Protein 7O21 (pdb70)

InterPro domains:
  IPR005490 L,D-transpeptidase catalytic domain [PF03734] (49-183)
  IPR005490 L,D-transpeptidase catalytic domain [PS52029] (50-184)
  IPR005490 L,D-transpeptidase catalytic domain [cd16913] (51-184)
  IPR032710 NTF2-like domain superfamily [SSF54427] (199-305)
  IPR038063 L,D-transpeptidase catalytic domain-like [G3DSA:2.40.440.10] (44-183)
  IPR038063 L,D-transpeptidase catalytic domain-like [SSF141523] (48-179)
  IPR056203 Cds6, C-terminal domain [PF24125] (202-305)

Foldseek 3Di:
DWDFLFFQFAFPDPVFAQWAWEAAAVVQKIWIWGHDDRDIDTDDMAGKHFAQPPDVVSDADFFKKAWADKDAPPVDDCQAFNGIKTFIPPPDPVNVVVPPGDDGEIEGEHDPPDDQRNHDGHYMYDHNVVVVVCVVRHDHPHHMYGGDNHTDIHHPVVSNVSSVVVVVVVVQLQVCLQQLVLVSNLVQADQQADEVVDGSVVVSVVSVVVCVVFVGKHKDWGRWGWGDDDFKIKTWTWIWIDTPVDIFTWIKIWIWGDDPPRIHTRYIDTGGDDPD/DWDWLFFQFAFPDPVFAQWAWEQAQVVQKIWIWGHDDRDIDTDDMAGKHFADLLADFFKWAWADKDAPPVDDCQAFNGIKTFIPPPDPVCVVVPDDDDGEIAGEHAPVDDNRNHHGNYIYHHNVVVVVVVVRHDHPHHMYGHDHHTDIGDPVVSNVSSVVVVVVVVQLQVCLQQLVLVSNLVQADQLADEVVDGSVVVSVVSVVLCVVWVGKHKDWGSWGWGHDAFKIKIWTWIWIGTPNDIFIWIKIWIWGDDPVRIHTRYIDTGGD

B-factor: mean 25.39, std 10.52, range [11.38, 100.45]

Solvent-accessible surface area: 25847 Å² total; per-residue (Å²): 143,97,21,1,7,17,1,3,5,2,3,86,13,141,42,12,8,125,30,0,0,2,2,7,31,96,98,143,81,0,3,0,2,46,53,82,47,90,90,10,101,79,65,30,72,30,78,2,33,13,0,148,111,83,70,167,97,160,130,24,43,52,2,11,4,62,0,55,82,130,24,40,73,46,49,4,11,87,75,72,13,0,14,11,0,2,15,17,38,25,44,9,41,11,21,113,113,106,118,161,65,56,64,45,4,19,0,0,0,3,25,109,106,20,70,23,34,136,2,49,53,0,6,0,0,0,70,14,84,8,0,118,96,0,16,124,54,20,90,85,24,45,0,11,0,0,0,2,20,118,27,85,68,17,51,118,91,62,8,43,103,82,19,78,40,20,34,140,30,10,64,36,2,35,84,5,17,45,111,9,64,22,148,93,1,47,72,13,4,40,148,35,1,108,12,79,22,22,74,37,167,28,21,5,68,11,25,105,75,14,90,89,120,51,130,166,13,95,0,86,39,22,34,18,16,0,0,33,19,86,70,26,0,13,1,37,0,34,1,60,15,44,10,142,158,103,44,17,97,0,30,7,17,6,22,0,29,110,40,81,150,55,19,60,1,1,31,4,63,61,46,95,48,90,154,211,151,90,8,0,9,13,0,3,6,2,2,86,13,135,48,11,6,117,26,0,0,2,2,4,28,106,113,150,57,0,2,0,1,33,48,77,53,94,74,8,70,87,73,33,72,43,91,2,18,5,0,88,141,177,18,39,49,5,2,0,20,0,65,83,130,28,40,73,30,52,4,10,85,74,75,10,0,17,10,0,2,15,18,50,34,39,7,44,11,14,108,112,113,133,106,102,64,107,19,4,20,0,0,0,4,22,113,104,26,54,24,46,137,3,49,128,2,7,0,0,0,68,20,98,15,0,109,125,0,15,123,44,21,86,85,29,43,0,5,0,0,0,1,27,119,24,85,69,16,52,113,88,60,3,42,127,86,18,86,54,17,36,152,23,10,76,41,2,34,68,4,15,23,87,18,58,42,140,99,4,48,83,13,4,51,140,39,0,101,12,84,24,21,53,30,115,25,19,6,68,12,35,105,73,14,89,89,131,68,121,185,12,118,4,109,26,10,30,19,8,0,0,28,23,94,85,42,0,3,2,23,2,31,0,71,14,60,11,81,206,126,75,38,106,0,28,7,12,1,17,0,34,103,33,84,151,56,26,76,0,4,40,5,61,60,46,98,124

Sequence (544 aa):
DLLPASLLQISETEAFSRYVILVDKEQRKLSVFERNGEQIQKITEYPADIGKMGGDDHKTPEGIYFFLQQERLSQPKIPFSLYGALAFTTNYPNLFDKRENKTGSGIWLHAIPDSVPLTRGSRGCVVVRNDVIKKLADYIKLGETPILIFDHVNYVSKSEHDDKRRQDLSRFVESWRQAWENQDIEKYQTFYDEGFKAPGFNYKSWMSSHKKNLKSKYEYIKVHLSQPYYIVQHNDQLLVKTLQRYESDKHHVDYGVKTIYALKSGDTYKIIREEEWAPFSQQDLLPASSLLLQISETEAFSRYVILVDKEQQRKLSVFERNGEQIQKITEYPADIGKMKTPEGIYFFLQQERLSSQPKIPFSLYGALAFTTNYPNLFDKRENKKTGSGIWLHAIPDSVPLTRGSRGCVVVRNNDVIKKLADYIKLGETPILIFDHVNYVSKSSEHDKRRRQDLSRFVESWRQAWENQDIEKYQTFYDEGFKAPGFNYKSWMSSHKKNLKSKYEYIKVHLSSQPYYIVQHNDQLLVKTLQRYESDKHVDYGVKTIYALKSGDTYKIIREEWAPF

Secondary structure (DSSP, 8-state):
--EETTEEE----TTS-SEEEEEETTTTEEEEEEEETTEEEEEEEEE-EE--BT--------EEEEEEEEE-TTTS-HHHHTT-EEEE--S-HHHHHHT---S--EEE---TTS-GGGSBTT-EE--HHHHHHHHTT--TTT-EEEEES---EE-HHHHHHHHHHHHHHHHHHHHHHHTT-HHHHHTTEEEEEEETTEEHHHHHHHHHHHHHH-S--EEEEPSPEEEEETTEEEEEEEEEEE-SS-EEEEEEEEEEEEETTEEEEEEEEEEE----/-EEETTEEE----TTS-SEEEEEETTTTEEEEEEEETTEEEEEEEEE-EE-------EEEEEEEEE-TTTS-HHHHTT-EEEE--S-HHHHHTT--SS--EEE---TTS-GGGSPTT-EE--HHHHHHHGGG--TTT-EEEEES---EEEHHHHHHHHHHHHHHHHHHHHHHHTT-HHHHHTTEEEEEEETTEEHHHHHHHHHHHHHH---EEEEEPSPEEEEETTEEEEEEEEEEEETTEEEEEEEEEEEEEETTEEEEEEEEEEE-

Structure (mmCIF, N/CA/C/O backbone):
data_7O21
#
_entry.id   7O21
#
_cell.length_a   49.189
_cell.length_b   100.631
_cell.length_c   62.279
_cell.angle_alpha   90.000
_cell.angle_beta   108.070
_cell.angle_gamma   90.000
#
_symmetry.space_group_name_H-M   'P 1 21 1'
#
loop_
_entity.id
_entity.type
_entity.pdbx_description
1 polymer 'Uncharacterized conserved'
2 non-polymer 'BROMIDE ION'
3 non-polymer 'THIOCYANATE ION'
4 non-polymer 1,2-ETHANEDIOL
5 non-polymer DI(HYDROXYETHYL)ETHER
6 water water
#
loop_
_atom_site.group_PDB
_atom_site.id
_atom_site.type_symbol
_atom_site.label_atom_id
_atom_site.label_alt_id
_atom_site.label_comp_id
_atom_site.label_asym_id
_atom_site.label_entity_id
_atom_site.label_seq_id
_atom_site.pdbx_PDB_ins_code
_atom_site.Cartn_x
_atom_site.Cartn_y
_atom_site.Cartn_z
_atom_site.occupancy
_atom_site.B_iso_or_equiv
_atom_site.auth_seq_id
_atom_site.auth_comp_id
_atom_site.auth_asym_id
_atom_site.auth_atom_id
_atom_site.pdbx_PDB_model_num
ATOM 1 N N . ASP A 1 24 ? -8.380 -17.245 -4.203 1.00 48.75 29 ASP A N 1
ATOM 2 C CA . ASP A 1 24 ? -8.974 -18.522 -3.716 1.00 50.05 29 ASP A CA 1
ATOM 3 C C . ASP A 1 24 ? -7.925 -19.261 -2.879 1.00 43.81 29 ASP A C 1
ATOM 4 O O . ASP A 1 24 ? -8.252 -19.706 -1.815 1.00 45.62 29 ASP A O 1
ATOM 9 N N . LEU A 1 25 ? -6.735 -19.450 -3.408 1.00 32.46 30 LEU A N 1
ATOM 10 C CA . LEU A 1 25 ? -5.690 -20.100 -2.606 1.00 26.56 30 LEU A CA 1
ATOM 11 C C . LEU A 1 25 ? -4.922 -18.997 -1.865 1.00 25.06 30 LEU A C 1
ATOM 12 O O . LEU A 1 25 ? -5.014 -17.865 -2.225 1.00 26.48 30 LEU A O 1
ATOM 17 N N . LEU A 1 26 ? -4.201 -19.403 -0.851 1.00 21.65 31 LEU A N 1
ATOM 18 C CA . LEU A 1 26 ? -3.472 -18.485 0.006 1.00 18.27 31 LEU A CA 1
ATOM 19 C C . LEU A 1 26 ? -2.054 -18.994 0.221 1.00 19.74 31 LEU A C 1
ATOM 20 O O . LEU A 1 26 ? -1.812 -20.200 0.216 1.00 20.86 31 LEU A O 1
ATOM 25 N N . PRO A 1 27 ? -1.099 -18.091 0.445 1.00 18.70 32 PRO A N 1
ATOM 26 C CA . PRO A 1 27 ? 0.296 -18.521 0.634 1.00 19.89 32 PRO A CA 1
ATOM 27 C C . PRO A 1 27 ? 0.484 -19.229 1.970 1.00 19.95 32 PRO A C 1
ATOM 28 O O . PRO A 1 27 ? 0.178 -18.672 3.032 1.00 17.84 32 PRO A O 1
ATOM 32 N N . ALA A 1 28 ? 1.028 -20.449 1.909 1.00 17.69 33 ALA A N 1
ATOM 33 C CA . ALA A 1 28 ? 1.143 -21.287 3.100 1.00 19.61 33 ALA A CA 1
ATOM 34 C C . ALA A 1 28 ? 2.027 -20.653 4.166 1.00 19.62 33 ALA A C 1
ATOM 35 O O . ALA A 1 28 ? 1.862 -20.947 5.356 1.00 20.83 33 ALA A O 1
ATOM 37 N N . SER A 1 29 ? 2.978 -19.816 3.769 1.00 19.26 34 SER A N 1
ATOM 38 C CA . SER A 1 29 ? 3.971 -19.314 4.710 1.00 18.77 34 SER A CA 1
ATOM 39 C C . SER A 1 29 ? 3.524 -18.078 5.478 1.00 17.24 34 SER A C 1
ATOM 40 O O . SER A 1 29 ? 4.118 -17.776 6.523 1.00 19.98 34 SER A O 1
ATOM 43 N N . LEU A 1 30 ? 2.524 -17.344 4.993 1.00 16.42 35 LEU A N 1
ATOM 44 C CA . LEU A 1 30 ? 2.031 -16.163 5.694 1.00 17.15 35 LEU A CA 1
ATOM 45 C C . LEU A 1 30 ? 0.742 -16.580 6.381 1.00 16.07 35 LEU A C 1
ATOM 46 O O . LEU A 1 30 ? -0.318 -16.648 5.751 1.00 18.77 35 LEU A O 1
ATOM 51 N N . LEU A 1 31 ? 0.839 -16.884 7.677 1.00 15.38 36 LEU A N 1
ATOM 52 C CA . LEU A 1 31 ? -0.294 -17.474 8.379 1.00 17.89 36 LEU A CA 1
ATOM 53 C C . LEU A 1 31 ? -1.204 -16.463 9.066 1.00 19.10 36 LEU A C 1
ATOM 54 O O . LEU A 1 31 ? -2.405 -16.714 9.177 1.00 19.07 36 LEU A O 1
ATOM 59 N N . GLN A 1 32 ? -0.676 -15.338 9.547 1.00 15.75 37 GLN A N 1
ATOM 60 C CA . GLN A 1 32 ? -1.506 -14.371 10.258 1.00 16.63 37 GLN A CA 1
ATOM 61 C C . GLN A 1 32 ? -0.775 -13.037 10.275 1.00 16.19 37 GLN A C 1
ATOM 62 O O . GLN A 1 32 ? 0.457 -12.999 10.306 1.00 15.63 37 GLN A O 1
ATOM 68 N N . ILE A 1 33 ? -1.547 -11.943 10.242 1.00 13.97 38 ILE A N 1
ATOM 69 C CA . ILE A 1 33 ? -1.025 -10.586 10.377 1.00 14.75 38 ILE A CA 1
ATOM 70 C C . ILE A 1 33 ? -1.461 -10.051 11.736 1.00 15.05 38 ILE A C 1
ATOM 71 O O . ILE A 1 33 ? -2.571 -10.344 12.202 1.00 16.89 38 ILE A O 1
ATOM 76 N N . SER A 1 34 ? -0.574 -9.325 12.407 1.00 15.50 39 SER A N 1
ATOM 77 C CA . SER A 1 34 ? -0.890 -8.902 13.767 1.00 16.06 39 SER A CA 1
ATOM 78 C C . SER A 1 34 ? -2.027 -7.882 13.761 1.00 18.06 39 SER A C 1
ATOM 79 O O . SER A 1 34 ? -2.158 -7.068 12.842 1.00 16.99 39 SER A O 1
ATOM 82 N N . GLU A 1 35 ? -2.862 -7.943 14.805 1.00 16.87 40 GLU A N 1
ATOM 83 C CA . GLU A 1 35 ? -3.922 -6.949 14.976 1.00 16.26 40 GLU A CA 1
ATOM 84 C C . GLU A 1 35 ? -3.398 -5.615 15.503 1.00 18.27 40 GLU A C 1
ATOM 85 O O . GLU A 1 35 ? -4.150 -4.626 15.512 1.00 18.77 40 GLU A O 1
ATOM 91 N N . THR A 1 36 ? -2.146 -5.553 15.951 1.00 15.88 41 THR A N 1
ATOM 92 C CA . THR A 1 36 ? -1.635 -4.365 16.630 1.00 16.00 41 THR A CA 1
ATOM 93 C C . THR A 1 36 ? -1.397 -3.233 15.622 1.00 16.90 41 THR A C 1
ATOM 94 O O . THR A 1 36 ? -0.580 -3.363 14.706 1.00 17.09 41 THR A O 1
ATOM 98 N N . GLU A 1 37 ? -2.100 -2.113 15.795 1.00 16.67 42 GLU A N 1
ATOM 99 C CA . GLU A 1 37 ? -2.047 -1.046 14.799 1.00 16.30 42 GLU A CA 1
ATOM 100 C C . GLU A 1 37 ? -0.715 -0.296 14.786 1.00 15.62 42 GLU A C 1
ATOM 101 O O . GLU A 1 37 ? -0.416 0.389 13.801 1.00 18.89 42 GLU A O 1
ATOM 107 N N . ALA A 1 38 ? 0.094 -0.416 15.840 1.00 17.63 43 ALA A N 1
ATOM 108 C CA . ALA A 1 38 ? 1.442 0.134 15.809 1.00 17.43 43 ALA A CA 1
ATOM 109 C C . ALA A 1 38 ? 2.331 -0.606 14.822 1.00 17.86 43 ALA A C 1
ATOM 110 O O . ALA A 1 38 ? 3.363 -0.063 14.410 1.00 19.37 43 ALA A O 1
ATOM 112 N N . PHE A 1 39 ? 1.942 -1.816 14.420 1.00 16.99 44 PHE A N 1
ATOM 113 C CA . PHE A 1 39 ? 2.685 -2.556 13.404 1.00 16.73 44 PHE A CA 1
ATOM 114 C C . PHE A 1 39 ? 2.018 -2.266 12.066 1.00 17.54 44 PHE A C 1
ATOM 115 O O . PHE A 1 39 ? 1.362 -1.231 11.925 1.00 18.15 44 PHE A O 1
ATOM 123 N N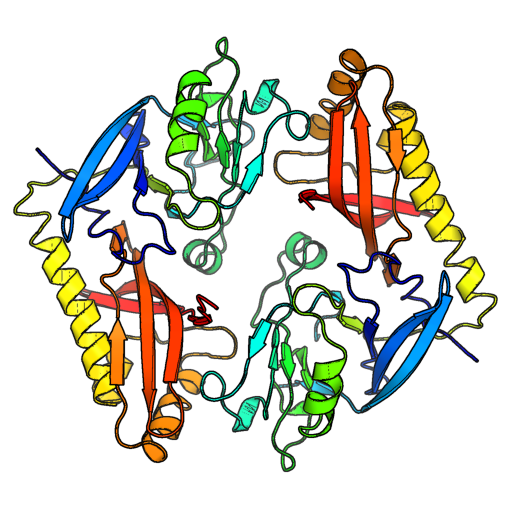 . SER A 1 40 ? 2.153 -3.153 11.082 1.00 15.36 45 SER A N 1
ATOM 124 C CA . SER A 1 40 ? 1.681 -2.884 9.729 1.00 18.29 45 SER A CA 1
ATOM 125 C C . SER A 1 40 ? 0.528 -3.816 9.404 1.00 15.96 45 SER A C 1
ATOM 126 O O . SER A 1 40 ? 0.642 -5.033 9.586 1.00 17.49 45 SER A O 1
ATOM 129 N N . ARG A 1 41 ? -0.580 -3.258 8.926 1.00 15.57 46 ARG A N 1
ATOM 130 C CA . ARG A 1 41 ? -1.663 -4.137 8.503 1.00 16.61 46 ARG A CA 1
ATOM 131 C C . ARG A 1 41 ? -1.411 -4.775 7.152 1.00 15.07 46 ARG A C 1
ATOM 132 O O . ARG A 1 41 ? -2.186 -5.652 6.752 1.00 15.03 46 ARG A O 1
ATOM 140 N N . TYR A 1 42 ? -0.349 -4.368 6.454 1.00 16.51 47 TYR A N 1
ATOM 141 C CA . TYR A 1 42 ? 0.010 -4.912 5.153 1.00 14.88 47 TYR A CA 1
ATOM 142 C C . TYR A 1 42 ? 1.290 -5.736 5.234 1.00 15.69 47 TYR A C 1
ATOM 143 O O . TYR A 1 42 ? 2.202 -5.420 6.007 1.00 17.44 47 TYR A O 1
ATOM 152 N N . VAL A 1 43 ? 1.375 -6.756 4.375 1.00 15.60 48 VAL A N 1
ATOM 153 C CA . VAL A 1 43 ? 2.572 -7.575 4.210 1.00 14.66 48 VAL A CA 1
ATOM 154 C C . VAL A 1 43 ? 2.853 -7.668 2.719 1.00 17.40 48 VAL A C 1
ATOM 155 O O . VAL A 1 43 ? 1.933 -7.927 1.938 1.00 16.04 48 VAL A O 1
ATOM 159 N N . ILE A 1 44 ? 4.104 -7.479 2.322 1.00 14.50 49 ILE A N 1
ATOM 160 C CA . ILE A 1 44 ? 4.515 -7.652 0.931 1.00 16.74 49 ILE A CA 1
ATOM 161 C C . ILE A 1 44 ? 5.116 -9.041 0.770 1.00 14.14 49 ILE A C 1
ATOM 162 O O . ILE A 1 44 ? 5.965 -9.451 1.576 1.00 16.78 49 ILE A O 1
ATOM 167 N N . LEU A 1 45 ? 4.676 -9.777 -0.259 1.00 15.30 50 LEU A N 1
ATOM 168 C CA . LEU A 1 45 ? 5.139 -11.138 -0.513 1.00 16.28 50 LEU A CA 1
ATOM 169 C C . LEU A 1 45 ? 5.757 -11.179 -1.902 1.00 15.66 50 LEU A C 1
ATOM 170 O O . LEU A 1 45 ? 5.097 -10.822 -2.887 1.00 17.37 50 LEU A O 1
ATOM 175 N N . VAL A 1 46 ? 7.021 -11.593 -1.983 1.00 14.55 51 VAL A N 1
ATOM 176 C CA . VAL A 1 46 ? 7.743 -11.681 -3.254 1.00 15.21 51 VAL A CA 1
ATOM 177 C C . VAL A 1 46 ? 7.930 -13.152 -3.604 1.00 17.73 51 VAL A C 1
ATOM 178 O O . VAL A 1 46 ? 8.517 -13.916 -2.830 1.00 15.95 51 VAL A O 1
ATOM 182 N N . ASP A 1 47 ? 7.450 -13.544 -4.778 1.00 16.34 52 ASP A N 1
ATOM 183 C CA . ASP A 1 47 ? 7.502 -14.919 -5.273 1.00 19.53 52 ASP A CA 1
ATOM 184 C C . ASP A 1 47 ? 8.509 -14.908 -6.422 1.00 19.57 52 ASP A C 1
ATOM 185 O O . ASP A 1 47 ? 8.182 -14.486 -7.536 1.00 18.15 52 ASP A O 1
ATOM 190 N N . LYS A 1 48 ? 9.743 -15.350 -6.150 1.00 16.54 53 LYS A N 1
ATOM 191 C CA . LYS A 1 48 ? 10.786 -15.275 -7.172 1.00 18.96 53 LYS A CA 1
ATOM 192 C C . LYS A 1 48 ? 10.438 -16.119 -8.386 1.00 19.46 53 LYS A C 1
ATOM 193 O O . LYS A 1 48 ? 10.649 -15.687 -9.526 1.00 20.44 53 LYS A O 1
ATOM 199 N N . GLU A 1 49 ? 9.914 -17.328 -8.162 1.00 18.99 54 GLU A N 1
ATOM 200 C CA . GLU A 1 49 ? 9.643 -18.235 -9.274 1.00 20.39 54 GLU A CA 1
ATOM 201 C C . GLU A 1 49 ? 8.628 -17.634 -10.238 1.00 19.34 54 GLU A C 1
ATOM 202 O O . GLU A 1 49 ? 8.816 -17.677 -11.460 1.00 21.45 54 GLU A O 1
ATOM 208 N N . GLN A 1 50 ? 7.535 -17.076 -9.707 1.00 20.82 55 GLN A N 1
ATOM 209 C CA . GLN A 1 50 ? 6.488 -16.491 -10.536 1.00 22.46 55 GLN A CA 1
ATOM 210 C C . GLN A 1 50 ? 6.780 -15.058 -10.954 1.00 19.26 55 GLN A C 1
ATOM 211 O O . GLN A 1 50 ? 6.014 -14.498 -11.748 1.00 21.41 55 GLN A O 1
ATOM 217 N N . ARG A 1 51 ? 7.858 -14.451 -10.451 1.00 18.87 56 ARG A N 1
ATOM 218 C CA . ARG A 1 51 ? 8.167 -13.053 -10.754 1.00 17.94 56 ARG A CA 1
ATOM 219 C C . ARG A 1 51 ? 6.988 -12.140 -10.399 1.00 18.85 56 ARG A C 1
ATOM 220 O O . ARG A 1 51 ? 6.536 -11.320 -11.202 1.00 17.98 56 ARG A O 1
ATOM 228 N N . LYS A 1 52 ? 6.503 -12.264 -9.161 1.00 18.41 57 LYS A N 1
ATOM 229 C CA . LYS A 1 52 ? 5.337 -11.506 -8.726 1.00 17.51 57 LYS A CA 1
ATOM 230 C C . LYS A 1 52 ? 5.552 -10.978 -7.318 1.00 19.24 57 LYS A C 1
ATOM 231 O O . LYS A 1 52 ? 6.124 -11.665 -6.466 1.00 19.39 57 LYS A O 1
ATOM 237 N N . LEU A 1 53 ? 5.050 -9.778 -7.075 1.00 17.34 58 LEU A N 1
ATOM 238 C CA . LEU A 1 53 ? 5.004 -9.181 -5.750 1.00 15.95 58 LEU A CA 1
ATOM 239 C C . LEU A 1 53 ? 3.551 -8.894 -5.417 1.00 18.00 58 LEU A C 1
ATOM 240 O O . LEU A 1 53 ? 2.856 -8.231 -6.195 1.00 18.86 58 LEU A O 1
ATOM 245 N N . SER A 1 54 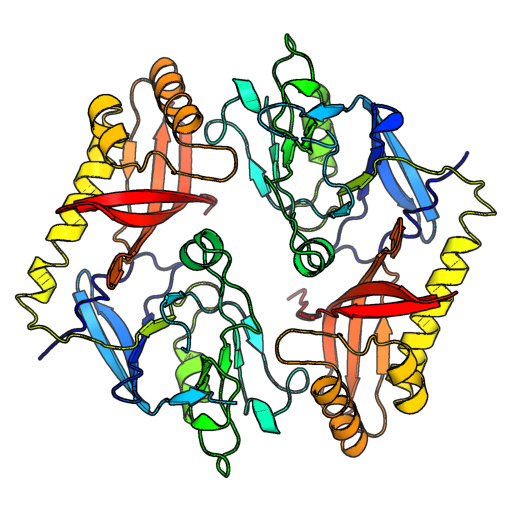? 3.090 -9.381 -4.269 1.00 16.62 59 SER A N 1
ATOM 246 C CA . SER A 1 54 ? 1.710 -9.218 -3.846 1.00 14.15 59 SER A CA 1
ATOM 247 C C . SER A 1 54 ? 1.653 -8.455 -2.532 1.00 18.78 59 SER A C 1
ATOM 248 O O . SER A 1 54 ? 2.597 -8.471 -1.741 1.00 18.71 59 SER A O 1
ATOM 251 N N . VAL A 1 55 ? 0.545 -7.753 -2.325 1.00 16.06 60 VAL A N 1
ATOM 252 C CA . VAL A 1 55 ? 0.263 -7.087 -1.061 1.00 15.26 60 VAL A CA 1
ATOM 253 C C . VAL A 1 55 ? -0.892 -7.811 -0.390 1.00 17.96 60 VAL A C 1
ATOM 254 O O . VAL A 1 55 ? -1.944 -8.009 -1.002 1.00 17.98 60 VAL A O 1
ATOM 258 N N . PHE A 1 56 ? -0.693 -8.229 0.854 1.00 16.32 61 PHE A N 1
ATOM 259 C CA . PHE A 1 56 ? -1.750 -8.819 1.655 1.00 16.17 61 PHE A CA 1
ATOM 260 C C . PHE A 1 56 ? -2.111 -7.878 2.792 1.00 18.10 61 PHE A C 1
ATOM 261 O O . PHE A 1 56 ? -1.267 -7.129 3.297 1.00 17.68 61 PHE A O 1
ATOM 269 N N . GLU A 1 57 ? -3.384 -7.902 3.177 1.00 18.11 62 GLU A N 1
ATOM 270 C CA . GLU A 1 57 ? -3.896 -7.093 4.271 1.00 17.05 62 GLU A CA 1
ATOM 271 C C . GLU A 1 57 ? -4.567 -7.987 5.303 1.00 15.77 62 GLU A C 1
ATOM 272 O O . GLU A 1 57 ? -5.175 -9.013 4.972 1.00 17.31 62 GLU A O 1
ATOM 278 N N . ARG A 1 58 ? -4.468 -7.569 6.560 1.00 16.04 63 ARG A N 1
ATOM 279 C CA . ARG A 1 58 ? -5.155 -8.260 7.640 1.00 18.39 63 ARG A CA 1
ATOM 280 C C . ARG A 1 58 ? -6.664 -8.130 7.479 1.00 17.69 63 ARG A C 1
ATOM 281 O O . ARG A 1 58 ? -7.188 -7.054 7.178 1.00 18.59 63 ARG A O 1
ATOM 289 N N . ASN A 1 59 ? -7.362 -9.230 7.682 1.00 16.57 64 ASN A N 1
ATOM 290 C CA . ASN A 1 59 ? -8.827 -9.252 7.732 1.00 19.46 64 ASN A CA 1
ATOM 291 C C . ASN A 1 59 ? -9.174 -10.086 8.962 1.00 18.80 64 ASN A C 1
ATOM 292 O O . ASN A 1 59 ? -9.447 -11.281 8.861 1.00 18.59 64 ASN A O 1
ATOM 297 N N . GLY A 1 60 ? -9.137 -9.446 10.130 1.00 18.96 65 GLY A N 1
ATOM 298 C CA . GLY A 1 60 ? -9.300 -10.188 11.365 1.00 18.18 65 GLY A CA 1
ATOM 299 C C . GLY A 1 60 ? -8.180 -11.200 11.522 1.00 19.73 65 GLY A C 1
ATOM 300 O O . GLY A 1 60 ? -6.990 -10.862 11.456 1.00 19.43 65 GLY A O 1
ATOM 301 N N . GLU A 1 61 ? -8.560 -12.462 11.724 1.00 19.00 66 GLU A N 1
ATOM 302 C CA . GLU A 1 61 ? -7.611 -13.566 11.779 1.00 18.65 66 GLU A CA 1
ATOM 303 C C . GLU A 1 61 ? -7.214 -14.064 10.401 1.00 21.92 66 GLU A C 1
ATOM 304 O O . GLU A 1 61 ? -6.305 -14.897 10.294 1.00 22.12 66 GLU A O 1
ATOM 310 N N . GLN A 1 62 ? -7.881 -13.592 9.357 1.00 18.30 67 GLN A N 1
ATOM 311 C CA . GLN A 1 62 ? -7.592 -13.997 7.994 1.00 19.69 67 GLN A CA 1
ATOM 312 C C . GLN A 1 62 ? -6.670 -12.986 7.319 1.00 18.29 67 GLN A C 1
ATOM 313 O O . GLN A 1 62 ? -6.337 -11.930 7.869 1.00 17.74 67 GLN A O 1
ATOM 319 N N . ILE A 1 63 ? -6.221 -13.349 6.125 1.00 19.53 68 ILE A N 1
ATOM 320 C CA . ILE A 1 63 ? -5.432 -12.468 5.279 1.00 20.13 68 ILE A CA 1
ATOM 321 C C . ILE A 1 63 ? -6.132 -12.383 3.929 1.00 19.65 68 ILE A C 1
ATOM 322 O O . ILE A 1 63 ? -6.822 -13.318 3.509 1.00 22.16 68 ILE A O 1
ATOM 327 N N . GLN A 1 64 ? -5.937 -11.265 3.236 1.00 21.85 69 GLN A N 1
ATOM 328 C CA . GLN A 1 64 ? -6.594 -11.046 1.954 1.00 23.82 69 GLN A CA 1
ATOM 329 C C . GLN A 1 64 ? -5.600 -10.392 1.007 1.00 22.73 69 GLN A C 1
ATOM 330 O O . GLN A 1 64 ? -4.979 -9.392 1.365 1.00 19.90 69 GLN A O 1
ATOM 336 N N . LYS A 1 65 ? -5.455 -10.945 -0.193 1.00 21.35 70 LYS A N 1
ATOM 337 C CA . LYS A 1 65 ? -4.597 -10.327 -1.194 1.00 20.98 70 LYS A CA 1
ATOM 338 C C . LYS A 1 65 ? -5.338 -9.146 -1.797 1.00 23.07 70 LYS A C 1
ATOM 339 O O . LYS A 1 65 ? -6.487 -9.278 -2.231 1.00 30.02 70 LYS A O 1
ATOM 345 N N . ILE A 1 66 ? -4.692 -7.984 -1.812 1.00 19.42 71 ILE A N 1
ATOM 346 C CA . ILE A 1 66 ? -5.329 -6.782 -2.315 1.00 22.05 71 ILE A CA 1
ATOM 347 C C . ILE A 1 66 ? -4.787 -6.344 -3.669 1.00 23.49 71 ILE A C 1
ATOM 348 O O . ILE A 1 66 ? -5.530 -5.729 -4.440 1.00 21.96 71 ILE A O 1
ATOM 353 N N . THR A 1 67 ? -3.530 -6.638 -3.986 1.00 20.59 72 THR A N 1
ATOM 354 C CA . THR A 1 67 ? -2.983 -6.288 -5.292 1.00 19.44 72 THR A CA 1
ATOM 355 C C . THR A 1 67 ? -1.758 -7.151 -5.579 1.00 19.33 72 THR A C 1
ATOM 356 O O . THR A 1 67 ? -1.262 -7.874 -4.709 1.00 17.00 72 THR A O 1
ATOM 360 N N . GLU A 1 68 ? -1.288 -7.083 -6.827 1.00 18.24 73 GLU A N 1
ATOM 361 C CA . GLU A 1 68 ? -0.193 -7.914 -7.297 1.00 21.55 73 GLU A CA 1
ATOM 362 C C . GLU A 1 68 ? 0.423 -7.259 -8.528 1.00 20.44 73 GLU A C 1
ATOM 363 O O . GLU A 1 68 ? -0.298 -6.722 -9.378 1.00 20.46 73 GLU A O 1
ATOM 369 N N . TYR A 1 69 ? 1.746 -7.304 -8.621 1.00 16.06 74 TYR A N 1
ATOM 370 C CA . TYR A 1 69 ? 2.465 -6.675 -9.716 1.00 16.76 74 TYR A CA 1
ATOM 371 C C . TYR A 1 69 ? 3.636 -7.564 -10.129 1.00 18.43 74 TYR A C 1
ATOM 372 O O . TYR A 1 69 ? 4.096 -8.387 -9.342 1.00 16.53 74 TYR A O 1
ATOM 381 N N . PRO A 1 70 ? 4.134 -7.388 -11.351 1.00 16.52 75 PRO A N 1
ATOM 382 C CA . PRO A 1 70 ? 5.387 -8.061 -11.712 1.00 16.92 75 PRO A CA 1
ATOM 383 C C . PRO A 1 70 ? 6.551 -7.569 -10.861 1.00 14.71 75 PRO A C 1
ATOM 384 O O . PRO A 1 70 ? 6.598 -6.412 -10.433 1.00 17.41 75 PRO A O 1
ATOM 388 N N . ALA A 1 71 ? 7.496 -8.477 -10.623 1.00 16.53 76 ALA A N 1
ATOM 389 C CA . ALA A 1 71 ? 8.719 -8.150 -9.906 1.00 15.86 76 ALA A CA 1
ATOM 390 C C . ALA A 1 71 ? 9.775 -9.172 -10.289 1.00 16.43 76 ALA A C 1
ATOM 391 O O . ALA A 1 71 ? 9.460 -10.261 -10.775 1.00 19.63 76 ALA A O 1
ATOM 393 N N . ASP A 1 72 ? 11.038 -8.812 -10.081 1.00 16.91 77 ASP A N 1
ATOM 394 C CA . ASP A 1 72 ? 12.120 -9.757 -10.317 1.00 16.30 77 ASP A CA 1
ATOM 395 C C . ASP A 1 72 ? 13.235 -9.464 -9.329 1.00 15.98 77 ASP A C 1
ATOM 396 O O . ASP A 1 72 ? 13.162 -8.513 -8.548 1.00 18.12 77 ASP A O 1
ATOM 401 N N . ILE A 1 73 ? 14.256 -10.318 -9.341 1.00 17.62 78 ILE A N 1
ATOM 402 C CA . ILE A 1 73 ? 15.413 -10.167 -8.473 1.00 15.95 78 ILE A CA 1
ATOM 403 C C . ILE A 1 73 ? 16.600 -9.693 -9.294 1.00 18.68 78 ILE A C 1
ATOM 404 O O . ILE A 1 73 ? 16.851 -10.198 -10.398 1.00 19.39 78 ILE A O 1
ATOM 409 N N . GLY A 1 74 ? 17.336 -8.723 -8.752 1.00 17.97 79 GLY A N 1
ATOM 410 C CA . GLY A 1 74 ? 18.528 -8.251 -9.431 1.00 20.48 79 GLY A CA 1
ATOM 411 C C . GLY A 1 74 ? 19.594 -9.327 -9.492 1.00 22.04 79 GLY A C 1
ATOM 412 O O . GLY A 1 74 ? 19.726 -10.161 -8.595 1.00 26.58 79 GLY A O 1
ATOM 413 N N . LYS A 1 75 ? 20.370 -9.299 -10.576 1.00 27.06 80 LYS A N 1
ATOM 414 C CA . LYS A 1 75 ? 21.369 -10.324 -10.837 1.00 30.32 80 LYS A CA 1
ATOM 415 C C . LYS A 1 75 ? 22.792 -9.792 -10.946 1.00 35.98 80 LYS A C 1
ATOM 416 O O . LYS A 1 75 ? 23.716 -10.585 -11.163 1.00 35.48 80 LYS A O 1
ATOM 422 N N . MET A 1 76 ? 23.002 -8.491 -10.789 1.00 31.48 81 MET A N 1
ATOM 423 C CA . MET A 1 76 ? 24.279 -7.871 -11.113 1.00 33.30 81 MET A CA 1
ATOM 424 C C . MET A 1 76 ? 25.222 -7.869 -9.917 1.00 43.75 81 MET A C 1
ATOM 425 O O . MET A 1 76 ? 24.796 -7.794 -8.761 1.00 44.16 81 MET A O 1
ATOM 430 N N . GLY A 1 77 ? 26.518 -7.944 -10.214 1.00 54.26 82 GLY A N 1
ATOM 431 C CA . GLY A 1 77 ? 27.545 -7.830 -9.191 1.00 52.38 82 GLY A CA 1
ATOM 432 C C . GLY A 1 77 ? 27.495 -8.905 -8.131 1.00 58.82 82 GLY A C 1
ATOM 433 O O . GLY A 1 77 ? 27.869 -8.649 -6.981 1.00 68.92 82 GLY A O 1
ATOM 434 N N . GLY A 1 78 ? 27.046 -10.105 -8.483 1.00 58.51 83 GLY A N 1
ATOM 435 C CA . GLY A 1 78 ? 26.943 -11.188 -7.522 1.00 56.54 83 GLY A CA 1
ATOM 436 C C . GLY A 1 78 ? 28.277 -11.800 -7.143 1.00 62.70 83 GLY A C 1
ATOM 437 O O . GLY A 1 78 ? 28.683 -12.817 -7.704 1.00 72.73 83 GLY A O 1
ATOM 438 N N . ASP A 1 84 ? 28.572 -19.175 -6.687 1.00 63.01 89 ASP A N 1
ATOM 439 C CA . ASP A 1 84 ? 28.567 -19.907 -7.948 1.00 67.77 89 ASP A CA 1
ATOM 440 C C . ASP A 1 84 ? 27.255 -20.658 -8.161 1.00 73.18 89 ASP A C 1
ATOM 441 O O . ASP A 1 84 ? 26.967 -21.116 -9.269 1.00 75.10 89 ASP A O 1
ATOM 446 N N . ASP A 1 85 ? 26.463 -20.793 -7.094 1.00 67.42 90 ASP A N 1
ATOM 447 C CA . ASP A 1 85 ? 25.146 -21.410 -7.213 1.00 65.24 90 ASP A CA 1
ATOM 448 C C . ASP A 1 85 ? 24.114 -20.486 -7.848 1.00 63.41 90 ASP A C 1
ATOM 449 O O . ASP A 1 85 ? 23.003 -20.939 -8.151 1.00 54.69 90 ASP A O 1
ATOM 454 N N . HIS A 1 86 ? 24.458 -19.215 -8.061 1.00 62.98 91 HIS A N 1
ATOM 455 C CA . HIS A 1 86 ? 23.634 -18.224 -8.747 1.00 59.69 91 HIS A CA 1
ATOM 456 C C . HIS A 1 86 ? 22.348 -17.875 -8.011 1.00 52.91 91 HIS A C 1
ATOM 457 O O . HIS A 1 86 ? 21.473 -17.214 -8.585 1.00 57.53 91 HIS A O 1
ATOM 464 N N . LYS A 1 87 ? 22.201 -18.297 -6.764 1.00 47.83 92 LYS A N 1
ATOM 465 C CA . LYS A 1 87 ? 20.997 -18.032 -5.993 1.00 45.53 92 LYS A CA 1
ATOM 466 C C . LYS A 1 87 ? 21.171 -16.773 -5.150 1.00 36.23 92 LYS A C 1
ATOM 467 O O . LYS A 1 87 ? 22.280 -16.276 -4.945 1.00 38.06 92 LYS A O 1
ATOM 473 N N . THR A 1 88 ? 20.049 -16.259 -4.663 1.00 26.68 93 THR A N 1
ATOM 474 C CA . THR A 1 88 ? 19.979 -15.012 -3.918 1.00 24.68 93 THR A CA 1
ATOM 475 C C . THR A 1 88 ? 19.285 -15.265 -2.590 1.00 22.22 93 THR A C 1
ATOM 476 O O . THR A 1 88 ? 18.527 -16.232 -2.451 1.00 25.20 93 THR A O 1
ATOM 480 N N . PRO A 1 89 ? 19.511 -14.411 -1.594 1.00 22.89 94 PRO A N 1
ATOM 481 C CA . PRO A 1 89 ? 18.912 -14.657 -0.279 1.00 25.19 94 PRO A CA 1
ATOM 482 C C . PRO A 1 89 ? 17.392 -14.687 -0.315 1.00 21.31 94 PRO A C 1
ATOM 483 O O . PRO A 1 89 ? 16.744 -13.976 -1.084 1.00 20.98 94 PRO A O 1
ATO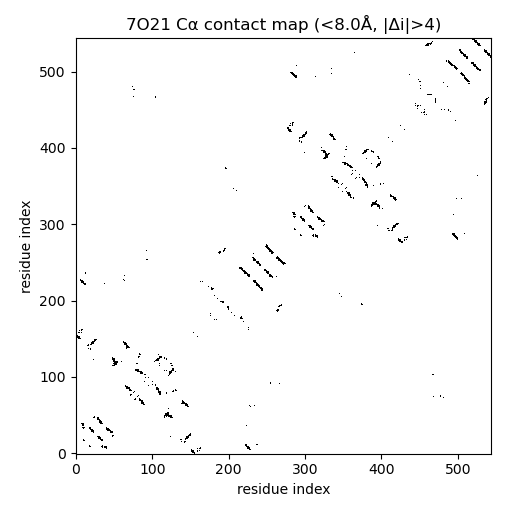M 487 N N . GLU A 1 90 ? 16.827 -15.535 0.532 1.00 20.84 95 GLU A N 1
ATOM 488 C CA . GLU A 1 90 ? 15.400 -15.557 0.785 1.00 20.45 95 GLU A CA 1
ATOM 489 C C . GLU A 1 90 ? 15.195 -15.482 2.289 1.00 18.88 95 GLU A C 1
ATOM 490 O O . GLU A 1 90 ? 16.044 -15.935 3.070 1.00 20.85 95 GLU A O 1
ATOM 496 N N . GLY A 1 91 ? 14.086 -14.892 2.705 1.00 17.07 96 GLY A N 1
ATOM 497 C CA . GLY A 1 91 ? 13.840 -14.786 4.127 1.00 17.58 96 GLY A CA 1
ATOM 498 C C . GLY A 1 91 ? 12.688 -13.862 4.461 1.00 16.94 96 GLY A C 1
ATOM 499 O O . GLY A 1 91 ? 11.900 -13.457 3.593 1.00 16.39 96 GLY A O 1
ATOM 500 N N . ILE A 1 92 ? 12.619 -13.544 5.749 1.00 17.54 97 ILE A N 1
ATOM 501 C CA . ILE A 1 92 ? 11.492 -12.869 6.364 1.00 16.04 97 ILE A CA 1
ATOM 502 C C . ILE A 1 92 ? 12.031 -11.547 6.883 1.00 15.96 97 ILE A C 1
ATOM 503 O O . ILE A 1 92 ? 12.725 -11.524 7.911 1.00 17.68 97 ILE A O 1
ATOM 508 N N . TYR A 1 93 ? 11.717 -10.452 6.186 1.00 15.31 98 TYR A N 1
ATOM 509 C CA . TYR A 1 93 ? 12.341 -9.161 6.451 1.00 14.81 98 TYR A CA 1
ATOM 510 C C . TYR A 1 93 ? 11.294 -8.092 6.734 1.00 14.59 98 TYR A C 1
ATOM 511 O O . TYR A 1 93 ? 10.090 -8.316 6.648 1.00 14.53 98 TYR A O 1
ATOM 520 N N A PHE A 1 94 ? 11.783 -6.923 7.098 0.34 15.76 99 PHE A N 1
ATOM 521 N N B PHE A 1 94 ? 11.767 -6.921 7.144 0.66 15.78 99 PHE A N 1
ATOM 522 C CA A PHE A 1 94 ? 10.865 -5.777 7.235 0.34 20.66 99 PHE A CA 1
ATOM 523 C CA B PHE A 1 94 ? 10.930 -5.729 7.434 0.66 20.76 99 PHE A CA 1
ATOM 524 C C A PHE A 1 94 ? 11.560 -4.564 6.634 0.34 17.05 99 PHE A C 1
ATOM 525 C C B PHE A 1 94 ? 11.559 -4.551 6.675 0.66 16.89 99 PHE A C 1
ATOM 526 O O A PHE A 1 94 ? 12.784 -4.504 6.564 0.34 15.17 99 PHE A O 1
ATOM 527 O O B PHE A 1 94 ? 12.767 -4.495 6.564 0.66 19.16 99 PHE A O 1
ATOM 542 N N . LEU A 1 95 ? 10.743 -3.678 6.110 1.00 16.24 100 LEU A N 1
ATOM 543 C CA . LEU A 1 95 ? 11.236 -2.494 5.416 1.00 15.26 100 LEU A CA 1
ATOM 544 C C . LEU A 1 95 ? 11.551 -1.390 6.418 1.00 16.01 100 LEU A C 1
ATOM 545 O O . LEU A 1 95 ? 10.757 -1.122 7.326 1.00 18.31 100 LEU A O 1
ATOM 550 N N A GLN A 1 96 ? 12.719 -0.767 6.253 0.32 14.95 101 GLN A N 1
ATOM 551 N N B GLN A 1 96 ? 12.704 -0.759 6.240 0.68 14.83 101 GLN A N 1
ATOM 552 C CA A GLN A 1 96 ? 13.218 0.192 7.272 0.32 16.59 101 GLN A CA 1
ATOM 553 C CA B GLN A 1 96 ? 13.215 0.191 7.255 0.68 16.24 101 GLN A CA 1
ATOM 554 C C A GLN A 1 96 ? 13.203 1.664 6.842 0.32 16.08 101 GLN A C 1
ATOM 555 C C B GLN A 1 96 ? 13.199 1.661 6.832 0.68 15.86 101 GLN A C 1
ATOM 556 O O A GLN A 1 96 ? 12.748 2.466 7.641 0.32 20.92 101 GLN A O 1
ATOM 557 O O B GLN A 1 96 ? 12.757 2.446 7.624 0.68 15.49 101 GLN A O 1
ATOM 568 N N . GLU A 1 97 ? 13.852 2.016 5.732 1.00 15.42 102 GLU A N 1
ATOM 569 C CA . GLU A 1 97 ? 13.973 3.411 5.337 1.00 18.33 102 GLU A CA 1
ATOM 570 C C . GLU A 1 97 ? 13.548 3.585 3.890 1.00 17.98 102 GLU A C 1
ATOM 571 O O . GLU A 1 97 ? 13.658 2.666 3.077 1.00 16.48 102 GLU A O 1
ATOM 577 N N . ARG A 1 98 ? 13.080 4.786 3.577 1.00 17.60 103 ARG A N 1
ATOM 578 C CA . ARG A 1 98 ? 12.694 5.169 2.228 1.00 18.54 103 ARG A CA 1
ATOM 579 C C . ARG A 1 98 ? 13.733 6.143 1.684 1.00 18.09 103 ARG A C 1
ATOM 580 O O . ARG A 1 98 ? 14.104 7.112 2.358 1.00 19.31 103 ARG A O 1
ATOM 588 N N . LEU A 1 99 ? 14.210 5.870 0.475 1.00 17.18 104 LEU A N 1
ATOM 589 C CA . LEU A 1 99 ? 15.253 6.655 -0.165 1.00 16.70 104 LEU A CA 1
ATOM 590 C C . LEU A 1 99 ? 14.788 7.074 -1.551 1.00 16.66 104 LEU A C 1
ATOM 591 O O . LEU A 1 99 ? 14.076 6.334 -2.238 1.00 18.09 104 LEU A O 1
ATOM 596 N N . SER A 1 100 ? 15.209 8.264 -1.977 1.00 18.88 105 SER A N 1
ATOM 597 C CA . SER A 1 100 ? 14.912 8.732 -3.322 1.00 20.85 105 SER A CA 1
ATOM 598 C C . SER A 1 100 ? 16.033 9.653 -3.778 1.00 20.89 105 SER A C 1
ATOM 599 O O . SER A 1 100 ? 17.047 9.821 -3.093 1.00 19.41 105 SER A O 1
ATOM 602 N N . GLN A 1 101 ? 15.841 10.256 -4.945 1.00 19.91 106 GLN A N 1
ATOM 603 C CA . GLN A 1 101 ? 16.781 11.271 -5.388 1.00 19.06 106 GLN A CA 1
ATOM 604 C C . GLN A 1 101 ? 16.679 12.478 -4.459 1.00 22.60 106 GLN A C 1
ATOM 605 O O . GLN A 1 101 ? 15.598 12.781 -3.943 1.00 26.15 106 GLN A O 1
ATOM 611 N N . PRO A 1 102 ? 17.786 13.211 -4.254 1.00 19.97 107 PRO A N 1
ATOM 612 C CA . PRO A 1 102 ? 19.086 13.039 -4.902 1.00 18.82 107 PRO A CA 1
ATOM 613 C C . PRO A 1 102 ? 20.018 12.105 -4.148 1.00 18.81 107 PRO A C 1
ATOM 614 O O . PRO A 1 102 ? 21.171 11.971 -4.541 1.00 20.26 107 PRO A O 1
ATOM 618 N N . LYS A 1 103 ? 19.533 11.475 -3.098 1.00 20.54 108 LYS A N 1
ATOM 619 C CA . LYS A 1 103 ? 20.394 10.586 -2.302 1.00 24.74 108 LYS A CA 1
ATOM 620 C C . LYS A 1 103 ? 20.838 9.372 -3.103 1.00 17.93 108 LYS A C 1
ATOM 621 O O . LYS A 1 103 ? 21.933 8.985 -2.946 1.00 21.61 108 LYS A O 1
ATOM 627 N N . ILE A 1 104 ? 19.959 8.829 -3.923 1.00 17.60 109 ILE A N 1
ATOM 628 C CA . ILE A 1 104 ? 20.302 7.617 -4.665 1.00 19.35 109 ILE A CA 1
ATOM 629 C C . ILE A 1 104 ? 20.080 7.814 -6.160 1.00 16.84 109 ILE A C 1
ATOM 630 O O . ILE A 1 104 ? 19.149 8.526 -6.568 1.00 18.04 109 ILE A O 1
ATOM 635 N N . PRO A 1 105 ? 20.912 7.208 -7.002 1.00 16.20 110 PRO A N 1
ATOM 636 C CA . PRO A 1 105 ? 20.797 7.429 -8.453 1.00 16.80 110 PRO A CA 1
ATOM 637 C C . PRO A 1 105 ? 19.572 6.741 -9.045 1.00 18.80 110 PRO A C 1
ATOM 638 O O . PRO A 1 105 ? 19.356 5.542 -8.860 1.00 19.45 110 PRO A O 1
ATOM 642 N N . PHE A 1 106 ? 18.813 7.509 -9.833 1.00 18.81 111 PHE A N 1
ATOM 643 C CA . PHE A 1 106 ? 17.709 6.936 -10.597 1.00 16.46 111 PHE A CA 1
ATOM 644 C C . PHE A 1 106 ? 18.182 5.845 -11.543 1.00 18.14 111 PHE A C 1
ATOM 645 O O . PHE A 1 106 ? 17.441 4.890 -11.802 1.00 17.82 111 PHE A O 1
ATOM 653 N N . SER A 1 107 ? 19.398 5.970 -12.085 1.00 17.91 112 SER A N 1
ATOM 654 C CA . SER A 1 107 ? 19.862 4.992 -13.067 1.00 18.16 112 SER A CA 1
ATOM 655 C C . SER A 1 107 ? 19.930 3.592 -12.474 1.00 17.92 112 SER A C 1
ATOM 656 O O . SER A 1 107 ? 19.771 2.598 -13.196 1.00 20.42 112 SER A O 1
ATOM 659 N N . LEU A 1 108 ? 20.165 3.489 -11.165 1.00 18.56 113 LEU A N 1
ATOM 660 C CA . LEU A 1 108 ? 20.255 2.196 -10.503 1.00 17.49 113 LEU A CA 1
ATOM 661 C C . LEU A 1 108 ? 18.980 1.810 -9.768 1.00 18.22 113 LEU A C 1
ATOM 662 O O . LEU A 1 108 ? 18.698 0.613 -9.642 1.00 20.51 113 LEU A O 1
ATOM 667 N N . TYR A 1 109 ? 18.221 2.784 -9.264 1.00 17.44 114 TYR A N 1
ATOM 668 C CA . TYR A 1 109 ? 17.156 2.510 -8.310 1.00 15.96 114 TYR A CA 1
ATOM 669 C C . TYR A 1 109 ? 15.809 3.061 -8.740 1.00 17.95 114 TYR A C 1
ATOM 670 O O . TYR A 1 109 ? 14.823 2.891 -8.014 1.00 16.35 114 TYR A O 1
ATOM 679 N N . GLY A 1 110 ? 15.736 3.711 -9.893 1.00 16.49 115 GLY A N 1
ATOM 680 C CA . GLY A 1 110 ? 14.499 4.366 -10.248 1.00 18.16 115 GLY A CA 1
ATOM 681 C C . GLY A 1 110 ? 14.064 5.365 -9.190 1.00 19.30 115 GLY A C 1
ATOM 682 O O . GLY A 1 110 ? 14.879 5.979 -8.486 1.00 18.51 115 GLY A O 1
ATOM 683 N N . ALA A 1 111 ? 12.746 5.516 -9.055 1.00 19.87 116 ALA A N 1
ATOM 684 C CA . ALA A 1 111 ? 12.211 6.643 -8.308 1.00 19.76 116 ALA A CA 1
ATOM 685 C C . ALA A 1 111 ? 12.291 6.473 -6.800 1.00 19.95 116 ALA A C 1
ATOM 686 O O . ALA A 1 111 ? 12.262 7.476 -6.083 1.00 21.09 116 ALA A O 1
ATOM 688 N N . LEU A 1 112 ? 12.397 5.246 -6.292 1.00 19.54 117 LEU A N 1
ATOM 689 C CA . LEU A 1 112 ? 12.319 5.041 -4.855 1.00 18.63 117 LEU A CA 1
ATOM 690 C C . LEU A 1 112 ? 13.014 3.738 -4.516 1.00 16.90 117 LEU A C 1
ATOM 691 O O . LEU A 1 112 ? 13.015 2.798 -5.307 1.00 16.19 117 LEU A O 1
ATOM 696 N N . ALA A 1 113 ? 13.552 3.673 -3.302 1.00 15.83 118 ALA A N 1
ATOM 697 C CA . ALA A 1 113 ? 14.057 2.424 -2.751 1.00 15.59 118 ALA A CA 1
ATOM 698 C C . ALA A 1 113 ? 13.625 2.331 -1.304 1.00 16.71 118 ALA A C 1
ATOM 699 O O . ALA A 1 113 ? 13.535 3.341 -0.604 1.00 17.62 118 ALA A O 1
ATOM 701 N N . PHE A 1 114 ? 13.376 1.107 -0.854 1.00 14.55 119 PHE A N 1
ATOM 702 C CA . PHE A 1 114 ? 13.118 0.830 0.549 1.00 13.72 119 PHE A CA 1
ATOM 703 C C . PHE A 1 114 ? 14.158 -0.164 1.029 1.00 14.74 119 PHE A C 1
ATOM 704 O O . PHE A 1 114 ? 14.358 -1.206 0.399 1.00 16.43 119 PHE A O 1
ATOM 712 N N . THR A 1 115 ? 14.837 0.174 2.125 1.00 15.08 120 THR A N 1
ATOM 713 C CA . THR A 1 115 ? 15.839 -0.733 2.654 1.00 15.65 120 THR A CA 1
ATOM 714 C C . THR A 1 115 ? 15.164 -1.799 3.505 1.00 16.38 120 THR A C 1
ATOM 715 O O . THR A 1 115 ? 14.023 -1.640 3.952 1.00 15.05 120 THR A O 1
ATOM 719 N N . THR A 1 116 ? 15.897 -2.874 3.756 1.00 17.06 121 THR A N 1
ATOM 720 C CA . THR A 1 116 ? 15.421 -3.943 4.627 1.00 17.67 121 THR A CA 1
ATOM 721 C C . THR A 1 116 ? 16.341 -4.099 5.836 1.00 17.29 121 THR A C 1
ATOM 722 O O . THR A 1 116 ? 17.369 -3.416 5.977 1.00 18.48 121 THR A O 1
ATOM 726 N N . ASN A 1 117 ? 15.961 -5.017 6.723 1.00 16.07 122 ASN A N 1
ATOM 727 C CA . ASN A 1 117 ? 16.802 -5.399 7.847 1.00 17.16 122 ASN A CA 1
ATOM 728 C C . ASN A 1 117 ? 17.708 -6.579 7.521 1.00 18.92 122 ASN A C 1
ATOM 729 O O . ASN A 1 117 ? 18.262 -7.185 8.443 1.00 19.47 122 ASN A O 1
ATOM 734 N N . TYR A 1 118 ? 17.867 -6.936 6.250 1.00 17.73 123 TYR A N 1
ATOM 735 C CA . TYR A 1 118 ? 18.819 -7.986 5.917 1.00 16.99 123 TYR A CA 1
ATOM 736 C C . TYR A 1 118 ? 20.227 -7.537 6.294 1.00 21.85 123 TYR A C 1
ATOM 737 O O . TYR A 1 118 ? 20.622 -6.410 5.975 1.00 23.58 123 TYR A O 1
ATOM 746 N N . PRO A 1 119 ? 21.031 -8.400 6.930 1.00 19.60 124 PRO A N 1
ATOM 747 C CA . PRO A 1 119 ? 20.719 -9.773 7.345 1.00 18.05 124 PRO A CA 1
ATOM 748 C C . PRO A 1 119 ? 19.980 -9.797 8.688 1.00 16.62 124 PRO A C 1
ATOM 749 O O . PRO A 1 119 ? 20.348 -9.057 9.606 1.00 18.46 124 PRO A O 1
ATOM 753 N N . ASN A 1 120 ? 18.933 -10.617 8.794 1.00 16.74 125 ASN A N 1
ATOM 754 C CA . ASN A 1 120 ? 18.176 -10.717 10.035 1.00 17.16 125 ASN A CA 1
ATOM 755 C C . ASN A 1 120 ? 18.847 -11.724 10.973 1.00 17.63 125 ASN A C 1
ATOM 756 O O . ASN A 1 120 ? 19.928 -12.251 10.694 1.00 17.51 125 ASN A O 1
ATOM 761 N N . LEU A 1 121 ? 18.200 -12.011 12.098 1.00 17.05 126 LEU A N 1
ATOM 762 C CA . LEU A 1 121 ? 18.834 -12.869 13.094 1.00 17.01 126 LEU A CA 1
ATOM 763 C C . LEU A 1 121 ? 19.016 -14.293 12.593 1.00 19.80 126 LEU A C 1
ATOM 764 O O . LEU A 1 121 ? 19.987 -14.955 12.983 1.00 19.43 126 LEU A O 1
ATOM 769 N N . PHE A 1 122 ? 18.094 -14.799 11.767 1.00 15.96 127 PHE A N 1
ATOM 770 C CA . PHE A 1 122 ? 18.307 -16.101 11.147 1.00 16.56 127 PHE A CA 1
ATOM 771 C C . PHE A 1 122 ? 19.560 -16.079 10.287 1.00 19.50 127 PHE A C 1
ATOM 772 O O . PHE A 1 122 ? 20.373 -17.013 10.323 1.00 18.80 127 PHE A O 1
ATOM 780 N N . ASP A 1 123 ? 19.708 -15.030 9.466 1.00 17.17 128 ASP A N 1
ATOM 781 C CA . ASP A 1 123 ? 20.847 -14.933 8.559 1.00 17.80 128 ASP A CA 1
ATOM 782 C C . ASP A 1 123 ? 22.151 -14.833 9.332 1.00 19.48 128 ASP A C 1
ATOM 783 O O . ASP A 1 123 ? 23.152 -15.440 8.946 1.00 22.66 128 ASP A O 1
ATOM 788 N N . LYS A 1 124 ? 22.162 -14.053 10.411 1.00 21.55 129 LYS A N 1
ATOM 789 C CA . LYS A 1 124 ? 23.366 -13.926 11.227 1.00 19.52 129 LYS A CA 1
ATOM 790 C C . LYS A 1 124 ? 23.765 -15.251 11.868 1.00 24.62 129 LYS A C 1
ATOM 791 O O . LYS A 1 124 ? 24.961 -15.537 12.004 1.00 25.49 129 LYS A O 1
ATOM 797 N N . ARG A 1 125 ? 22.794 -16.080 12.248 1.00 19.29 130 ARG A N 1
ATOM 798 C CA . ARG A 1 125 ? 23.132 -17.370 12.844 1.00 17.62 130 ARG A CA 1
ATOM 799 C C . ARG A 1 125 ? 23.793 -18.285 11.819 1.00 22.29 130 ARG A C 1
ATOM 800 O O . ARG A 1 125 ? 24.694 -19.064 12.164 1.00 26.60 130 ARG A O 1
ATOM 808 N N . GLU A 1 126 ? 23.350 -18.214 10.558 1.00 23.63 131 GLU A N 1
ATOM 809 C CA . GLU A 1 126 ? 23.970 -18.967 9.473 1.00 23.65 131 GLU A CA 1
ATOM 810 C C . GLU A 1 126 ? 25.310 -18.383 9.046 1.00 32.48 131 GLU A C 1
ATOM 811 O O . GLU A 1 126 ? 26.141 -19.114 8.498 1.00 37.34 131 GLU A O 1
ATOM 817 N N . ASN A 1 127 ? 25.528 -17.087 9.268 1.00 31.65 132 ASN A N 1
ATOM 818 C CA . ASN A 1 127 ? 26.838 -16.449 9.101 1.00 35.25 132 ASN A CA 1
ATOM 819 C C . ASN A 1 127 ? 27.393 -16.584 7.683 1.00 46.49 132 ASN A C 1
ATOM 820 O O . ASN A 1 127 ? 28.598 -16.746 7.486 1.00 47.54 132 ASN A O 1
ATOM 825 N N . LYS A 1 128 ? 26.518 -16.502 6.685 1.00 51.81 133 LYS A N 1
ATOM 826 C CA . LYS A 1 128 ? 26.923 -16.533 5.278 1.00 56.36 133 LYS A CA 1
ATOM 827 C C . LYS A 1 128 ? 26.281 -15.381 4.516 1.00 55.01 133 LYS A C 1
ATOM 828 O O . LYS A 1 128 ? 25.745 -15.538 3.416 1.00 53.69 133 LYS A O 1
ATOM 834 N N . THR A 1 129 ? 26.355 -14.190 5.101 1.00 53.68 134 THR A N 1
ATOM 835 C CA . THR A 1 129 ? 25.645 -13.031 4.585 1.00 47.80 134 THR A CA 1
ATOM 836 C C . THR A 1 129 ? 26.389 -12.403 3.410 1.00 50.41 134 THR A C 1
ATOM 837 O O . THR A 1 129 ? 27.619 -12.450 3.323 1.00 52.03 134 THR A O 1
ATOM 841 N N . GLY A 1 130 ? 25.621 -11.808 2.500 1.00 50.79 135 GLY A N 1
ATOM 842 C CA . GLY A 1 130 ? 26.180 -11.167 1.326 1.00 51.56 135 GLY A CA 1
ATOM 843 C C . GLY A 1 130 ? 25.850 -9.692 1.233 1.00 43.49 135 GLY A C 1
ATOM 844 O O . GLY A 1 130 ? 25.883 -8.977 2.240 1.00 46.22 135 GLY A O 1
ATOM 845 N N . SER A 1 131 ? 25.531 -9.221 0.031 1.00 47.81 136 SER A N 1
ATOM 846 C CA . SER A 1 131 ? 25.225 -7.813 -0.159 1.00 49.89 136 SER A CA 1
ATOM 847 C C . SER A 1 131 ? 23.807 -7.504 0.317 1.00 46.91 136 SER A C 1
ATOM 848 O O . SER A 1 131 ? 22.953 -8.389 0.432 1.00 43.19 136 SER A O 1
ATOM 851 N N . GLY A 1 132 ? 23.565 -6.222 0.593 1.00 45.90 137 GLY A N 1
ATOM 852 C CA . GLY A 1 132 ? 22.289 -5.811 1.151 1.00 43.32 137 GLY A CA 1
ATOM 853 C C . GLY A 1 132 ? 21.122 -6.087 0.221 1.00 32.32 137 GLY A C 1
ATOM 854 O O . GLY A 1 132 ? 21.272 -6.309 -0.984 1.00 35.23 137 GLY A O 1
ATOM 855 N N . ILE A 1 133 ? 19.925 -6.071 0.806 1.00 20.87 138 ILE A N 1
ATOM 856 C CA . ILE A 1 133 ? 18.684 -6.296 0.073 1.00 20.91 138 ILE A CA 1
ATOM 857 C C . ILE A 1 133 ? 17.826 -5.055 0.227 1.00 17.29 138 ILE A C 1
ATOM 858 O O . ILE A 1 133 ? 17.496 -4.660 1.354 1.00 17.11 138 ILE A O 1
ATOM 863 N N . TRP A 1 134 ? 17.429 -4.473 -0.907 1.00 16.48 139 TRP A N 1
ATOM 864 C CA . TRP A 1 134 ? 16.470 -3.386 -0.972 1.00 14.42 139 TRP A CA 1
ATOM 865 C C . TRP A 1 134 ? 15.333 -3.804 -1.892 1.00 13.89 139 TRP A C 1
ATOM 866 O O . TRP A 1 134 ? 15.493 -4.671 -2.758 1.00 16.64 139 TRP A O 1
ATOM 877 N N . LEU A 1 135 ? 14.191 -3.140 -1.724 1.00 16.26 140 LEU A N 1
ATOM 878 C CA . LEU A 1 135 ? 13.112 -3.149 -2.707 1.00 13.71 140 LEU A CA 1
ATOM 879 C C . LEU A 1 135 ? 13.188 -1.818 -3.450 1.00 15.59 140 LEU A C 1
ATOM 880 O O . LEU A 1 135 ? 13.136 -0.758 -2.819 1.00 15.95 140 LEU A O 1
ATOM 885 N N . HIS A 1 136 ? 13.389 -1.857 -4.765 1.00 14.81 141 HIS A N 1
ATOM 886 C CA . HIS A 1 136 ? 13.579 -0.596 -5.474 1.00 16.56 141 HIS A CA 1
ATOM 887 C C . HIS A 1 136 ? 13.080 -0.709 -6.904 1.00 14.03 141 HIS A C 1
ATOM 888 O O . HIS A 1 136 ? 12.554 -1.738 -7.319 1.00 14.21 141 HIS A O 1
ATOM 895 N N . ALA A 1 137 ? 13.214 0.384 -7.650 1.00 15.05 142 ALA A N 1
ATOM 896 C CA . ALA A 1 137 ? 12.792 0.413 -9.038 1.00 16.88 142 ALA A CA 1
ATOM 897 C C . ALA A 1 137 ? 14.018 0.549 -9.942 1.00 15.39 142 ALA A C 1
ATOM 898 O O . ALA A 1 137 ? 15.153 0.266 -9.521 1.00 16.57 142 ALA A O 1
ATOM 900 N N . ILE A 1 138 ? 13.784 0.923 -11.167 1.00 16.30 143 ILE A N 1
ATOM 901 C CA . ILE A 1 138 ? 14.866 0.972 -12.173 1.00 17.21 143 ILE A CA 1
ATOM 902 C C . ILE A 1 138 ? 14.322 1.738 -13.372 1.00 16.49 143 ILE A C 1
ATOM 903 O O . ILE A 1 138 ? 13.165 1.867 -13.485 1.00 18.45 143 ILE A O 1
ATOM 908 N N . PRO A 1 139 ? 15.153 2.244 -14.287 1.00 18.12 144 PRO A N 1
ATOM 909 C CA . PRO A 1 139 ? 14.603 2.926 -15.436 1.00 16.17 144 PRO A CA 1
ATOM 910 C C . PRO A 1 139 ? 13.702 1.992 -16.256 1.00 16.54 144 PRO A C 1
ATOM 911 O O . PRO A 1 139 ? 13.933 0.868 -16.420 1.00 18.59 144 PRO A O 1
ATOM 915 N N . ASP A 1 140 ? 12.729 2.622 -16.884 1.00 19.39 145 ASP A N 1
ATOM 916 C CA . ASP A 1 140 ? 11.754 1.903 -17.728 1.00 19.06 145 ASP A CA 1
ATOM 917 C C . ASP A 1 140 ? 12.437 1.146 -18.878 1.00 42.00 145 ASP A C 1
ATOM 918 O O . ASP A 1 140 ? 11.917 0.130 -19.261 1.00 61.54 145 ASP A O 1
ATOM 923 N N . SER A 1 141 ? 13.539 1.664 -19.429 1.00 33.34 146 SER A N 1
ATOM 924 C CA . SER A 1 141 ? 14.227 1.038 -20.582 1.00 28.74 146 SER A CA 1
ATOM 925 C C . SER A 1 141 ? 15.045 -0.199 -20.233 1.00 32.43 146 SER A C 1
ATOM 926 O O . SER A 1 141 ? 15.515 -0.845 -21.131 1.00 33.37 146 SER A O 1
ATOM 929 N N . VAL A 1 142 ? 15.224 -0.509 -18.967 1.00 23.43 147 VAL A N 1
ATOM 930 C CA . VAL A 1 142 ? 16.100 -1.671 -18.694 1.00 29.90 147 VAL A CA 1
ATOM 931 C C . VAL A 1 142 ? 15.350 -2.793 -17.974 1.00 28.70 147 VAL A C 1
ATOM 932 O O . VAL A 1 142 ? 14.386 -2.564 -17.333 1.00 25.63 147 VAL A O 1
ATOM 936 N N . PRO A 1 143 ? 15.857 -4.022 -18.056 1.00 28.00 148 PRO A N 1
ATOM 937 C CA . PRO A 1 143 ? 15.231 -5.129 -17.397 1.00 24.26 148 PRO A CA 1
ATOM 938 C C . PRO A 1 143 ? 15.338 -4.994 -15.874 1.00 19.58 148 PRO A C 1
ATOM 939 O O . PRO A 1 143 ? 16.241 -4.479 -15.397 1.00 24.69 148 PRO A O 1
ATOM 943 N N . LEU A 1 144 ? 14.345 -5.533 -15.199 1.00 21.34 149 LEU A N 1
ATOM 944 C CA . LEU A 1 144 ? 14.356 -5.560 -13.737 1.00 20.16 149 LEU A CA 1
ATOM 945 C C . LEU A 1 144 ? 15.596 -6.262 -13.187 1.00 19.48 149 LEU A C 1
ATOM 946 O O . LEU A 1 144 ? 16.090 -5.897 -12.114 1.00 19.63 149 LEU A O 1
ATOM 951 N N . THR A 1 145 ? 16.124 -7.252 -13.913 1.00 21.41 150 THR A N 1
ATOM 952 C CA . THR A 1 145 ? 17.272 -8.023 -13.452 1.00 19.50 150 THR A CA 1
ATOM 953 C C . THR A 1 145 ? 18.579 -7.243 -13.520 1.00 18.38 150 THR A C 1
ATOM 954 O O . THR A 1 145 ? 19.609 -7.758 -13.068 1.00 24.81 150 THR A O 1
ATOM 958 N N . ARG A 1 146 ? 18.568 -6.021 -14.051 1.00 20.75 151 ARG A N 1
ATOM 959 C CA . ARG A 1 146 ? 19.777 -5.215 -13.938 1.00 23.84 151 ARG A CA 1
ATOM 960 C C . ARG A 1 146 ? 20.068 -4.771 -12.507 1.00 26.86 151 ARG A C 1
ATOM 961 O O . ARG A 1 146 ? 21.169 -4.278 -12.245 1.00 28.24 151 ARG A O 1
ATOM 969 N N . GLY A 1 147 ? 19.132 -4.949 -11.580 1.00 23.36 152 GLY A N 1
ATOM 970 C CA . GLY A 1 147 ? 19.390 -4.617 -10.187 1.00 21.04 152 GLY A CA 1
ATOM 971 C C . GLY A 1 147 ? 20.548 -5.410 -9.612 1.00 21.77 152 GLY A C 1
ATOM 972 O O . GLY A 1 147 ? 20.981 -6.437 -10.135 1.00 28.62 152 GLY A O 1
ATOM 973 N N . SER A 1 148 ? 21.054 -4.911 -8.486 1.00 27.01 153 SER A N 1
ATOM 974 C CA . SER A 1 148 ? 22.145 -5.582 -7.800 1.00 33.32 153 SER A CA 1
ATOM 975 C C . SER A 1 148 ? 21.645 -6.893 -7.213 1.00 29.45 153 SER A C 1
ATOM 976 O O . SER A 1 148 ? 20.465 -7.039 -6.877 1.00 29.89 153 SER A O 1
ATOM 979 N N . ARG A 1 149 ? 22.562 -7.849 -7.096 1.00 31.25 154 ARG A N 1
ATOM 980 C CA . ARG A 1 149 ? 22.196 -9.220 -6.780 1.00 33.69 154 ARG A CA 1
ATOM 981 C C . ARG A 1 149 ? 21.358 -9.282 -5.513 1.00 28.58 154 ARG A C 1
ATOM 982 O O . ARG A 1 149 ? 21.753 -8.774 -4.461 1.00 31.43 154 ARG A O 1
ATOM 990 N N . GLY A 1 150 ? 20.190 -9.907 -5.627 1.00 22.14 155 GLY A N 1
ATOM 991 C CA . GLY A 1 150 ? 19.347 -10.165 -4.487 1.00 20.63 155 GLY A CA 1
ATOM 992 C C . GLY A 1 150 ? 18.306 -9.105 -4.188 1.00 19.79 155 GLY A C 1
ATOM 993 O O . GLY A 1 150 ? 17.406 -9.359 -3.381 1.00 20.01 155 GLY A O 1
ATOM 994 N N . CYS A 1 151 ? 18.402 -7.921 -4.790 1.00 19.58 156 CYS A N 1
ATOM 995 C CA . CYS A 1 151 ? 17.405 -6.887 -4.561 1.00 20.79 156 CYS A CA 1
ATOM 996 C C . CYS A 1 151 ? 16.103 -7.253 -5.252 1.00 17.40 156 CYS A C 1
ATOM 997 O O . CYS A 1 151 ? 16.094 -7.911 -6.294 1.00 18.63 156 CYS A O 1
ATOM 1000 N N . VAL A 1 152 ? 14.998 -6.805 -4.675 1.00 17.76 157 VAL A N 1
ATOM 1001 C CA . VAL A 1 152 ? 13.688 -6.947 -5.310 1.00 16.14 157 VAL A CA 1
ATOM 1002 C C . VAL A 1 152 ? 13.435 -5.706 -6.154 1.00 15.53 157 VAL A C 1
ATOM 1003 O O . VAL A 1 152 ? 13.464 -4.583 -5.639 1.00 17.01 157 VAL A O 1
ATOM 1007 N N . VAL A 1 153 ? 13.213 -5.894 -7.452 1.00 15.47 158 VAL A N 1
ATOM 1008 C CA . VAL A 1 153 ? 13.102 -4.779 -8.384 1.00 14.70 158 VAL A CA 1
ATOM 1009 C C . VAL A 1 153 ? 11.727 -4.803 -9.036 1.00 16.61 158 VAL A C 1
ATOM 1010 O O . VAL A 1 153 ? 11.254 -5.861 -9.479 1.00 16.51 158 VAL A O 1
ATOM 1014 N N . VAL A 1 154 ? 11.106 -3.628 -9.106 1.00 15.70 159 VAL A N 1
ATOM 1015 C CA . VAL A 1 154 ? 9.812 -3.416 -9.729 1.00 16.28 159 VAL A CA 1
ATOM 1016 C C . VAL A 1 154 ? 9.902 -2.183 -10.621 1.00 16.83 159 VAL A C 1
ATOM 1017 O O . VAL A 1 154 ? 10.871 -1.419 -10.590 1.00 16.52 159 VAL A O 1
ATOM 1021 N N . ARG A 1 155 ? 8.856 -1.955 -11.368 1.00 16.46 160 ARG A N 1
ATOM 1022 C CA . ARG A 1 155 ? 8.782 -0.767 -12.243 1.00 15.36 160 ARG A CA 1
ATOM 1023 C C . ARG A 1 155 ? 8.517 0.498 -11.411 1.00 16.51 160 ARG A C 1
ATOM 1024 O O . ARG A 1 155 ? 8.058 0.421 -10.314 1.00 16.07 160 ARG A O 1
ATOM 1032 N N . ASN A 1 156 ? 8.801 1.643 -11.999 1.00 16.02 161 ASN A N 1
ATOM 1033 C CA . ASN A 1 156 ? 8.640 2.947 -11.307 1.00 15.28 161 ASN A CA 1
ATOM 1034 C C . ASN A 1 156 ? 7.182 3.181 -10.894 1.00 18.07 161 ASN A C 1
ATOM 1035 O O . ASN A 1 156 ? 6.966 3.683 -9.859 1.00 18.30 161 ASN A O 1
ATOM 1040 N N . ASP A 1 157 ? 6.241 2.829 -11.752 1.00 18.44 162 ASP A N 1
ATOM 1041 C CA . ASP A 1 157 ? 4.810 3.016 -11.423 1.00 21.14 162 ASP A CA 1
ATOM 1042 C C . ASP A 1 157 ? 4.455 2.126 -10.230 1.00 17.04 162 ASP A C 1
ATOM 1043 O O . ASP A 1 157 ? 3.735 2.558 -9.399 1.00 19.43 162 ASP A O 1
ATOM 1048 N N . VAL A 1 158 ? 5.028 0.939 -10.198 1.00 16.56 163 VAL A N 1
ATOM 1049 C CA . VAL A 1 158 ? 4.718 0.004 -9.125 1.00 18.50 163 VAL A CA 1
ATOM 1050 C C . VAL A 1 158 ? 5.293 0.482 -7.802 1.00 17.95 163 VAL A C 1
ATOM 1051 O O . VAL A 1 158 ? 4.611 0.429 -6.773 1.00 17.77 163 VAL A O 1
ATOM 1055 N N . ILE A 1 159 ? 6.544 0.958 -7.795 1.00 16.81 164 ILE A N 1
ATOM 1056 C CA . ILE A 1 159 ? 7.141 1.317 -6.507 1.00 17.60 164 ILE A CA 1
ATOM 1057 C C . ILE A 1 159 ? 6.387 2.480 -5.882 1.00 18.96 164 ILE A C 1
ATOM 1058 O O . ILE A 1 159 ? 6.260 2.562 -4.650 1.00 17.98 164 ILE A O 1
ATOM 1063 N N . LYS A 1 160 ? 5.850 3.378 -6.720 1.00 18.09 165 LYS A N 1
ATOM 1064 C CA . LYS A 1 160 ? 5.062 4.491 -6.203 1.00 20.35 165 LYS A CA 1
ATOM 1065 C C . LYS A 1 160 ? 3.735 4.018 -5.612 1.00 18.59 165 LYS A C 1
ATOM 1066 O O . LYS A 1 160 ? 3.267 4.575 -4.614 1.00 22.78 165 LYS A O 1
ATOM 1072 N N . LYS A 1 161 ? 3.105 3.007 -6.215 1.00 19.26 166 LYS A N 1
ATOM 1073 C CA . LYS A 1 161 ? 1.909 2.430 -5.608 1.00 22.28 166 LYS A CA 1
ATOM 1074 C C . LYS A 1 161 ? 2.239 1.746 -4.286 1.00 19.20 166 LYS A C 1
ATOM 1075 O O . LYS A 1 161 ? 1.498 1.884 -3.303 1.00 21.95 166 LYS A O 1
ATOM 1081 N N . LEU A 1 162 ? 3.339 0.993 -4.240 1.00 18.12 167 LEU A N 1
ATOM 1082 C CA . LEU A 1 162 ? 3.660 0.252 -3.023 1.00 15.78 167 LEU A CA 1
ATOM 1083 C C . LEU A 1 162 ? 3.961 1.184 -1.860 1.00 17.85 167 LEU A C 1
ATOM 1084 O O . LEU A 1 162 ? 3.734 0.823 -0.698 1.00 18.00 167 LEU A O 1
ATOM 1089 N N . ALA A 1 163 ? 4.478 2.377 -2.146 1.00 18.82 168 ALA A N 1
ATOM 1090 C CA . ALA A 1 163 ? 4.806 3.310 -1.079 1.00 17.74 168 ALA A CA 1
ATOM 1091 C C . ALA A 1 163 ? 3.597 3.597 -0.202 1.00 24.14 168 ALA A C 1
ATOM 1092 O O . ALA A 1 163 ? 3.748 3.838 1.003 1.00 23.02 168 ALA A O 1
ATOM 1094 N N . ASP A 1 164 ? 2.393 3.538 -0.777 1.00 23.17 169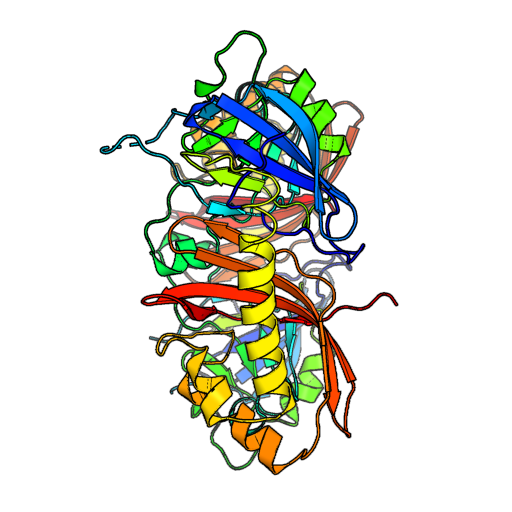 ASP A N 1
ATOM 1095 C CA . ASP A 1 164 ? 1.172 3.781 -0.015 1.00 27.58 169 ASP A CA 1
ATOM 1096 C C . ASP A 1 164 ? 0.899 2.701 1.022 1.00 25.86 169 ASP A C 1
ATOM 1097 O O . ASP A 1 164 ? 0.144 2.946 1.970 1.00 28.89 169 ASP A O 1
ATOM 1102 N N . TYR A 1 165 ? 1.485 1.519 0.872 1.00 19.15 170 TYR A N 1
ATOM 1103 C CA . TYR A 1 165 ? 1.227 0.424 1.801 1.00 20.12 170 TYR A CA 1
ATOM 1104 C C . TYR A 1 165 ? 2.346 0.209 2.805 1.00 22.26 170 TYR A C 1
ATOM 1105 O O . TYR A 1 165 ? 2.208 -0.647 3.684 1.00 23.04 170 TYR A O 1
ATOM 1114 N N . ILE A 1 166 ? 3.449 0.936 2.702 1.00 17.37 171 ILE A N 1
ATOM 1115 C CA . ILE A 1 166 ? 4.647 0.629 3.471 1.00 17.38 171 ILE A CA 1
ATOM 1116 C C . ILE A 1 166 ? 4.751 1.574 4.657 1.00 18.22 171 ILE A C 1
ATOM 1117 O O . ILE A 1 166 ? 4.817 2.799 4.493 1.00 21.75 171 ILE A O 1
ATOM 1122 N N . LYS A 1 167 ? 4.773 0.995 5.851 1.00 16.28 172 LYS A N 1
ATOM 1123 C CA . LYS A 1 167 ? 5.008 1.723 7.088 1.00 17.10 172 LYS A CA 1
ATOM 1124 C C . LYS A 1 167 ? 6.454 1.449 7.477 1.00 18.20 172 LYS A C 1
ATOM 1125 O O . LYS A 1 167 ? 6.828 0.303 7.758 1.00 17.52 172 LYS A O 1
ATOM 1131 N N . LEU A 1 168 ? 7.277 2.495 7.464 1.00 19.17 173 LEU A N 1
ATOM 1132 C CA . LEU A 1 168 ? 8.699 2.306 7.707 1.00 19.19 173 LEU A CA 1
ATOM 1133 C C . LEU A 1 168 ? 8.929 1.734 9.096 1.00 19.28 173 LEU A C 1
ATOM 1134 O O . LEU A 1 168 ? 8.312 2.165 10.074 1.00 18.67 173 LEU A O 1
ATOM 1139 N N . GLY A 1 169 ? 9.813 0.744 9.176 1.00 17.54 174 GLY A N 1
ATOM 1140 C CA . GLY A 1 169 ? 10.089 0.060 10.411 1.00 19.71 174 GLY A CA 1
ATOM 1141 C C . GLY A 1 169 ? 9.127 -1.052 10.757 1.00 18.89 174 GLY A C 1
ATOM 1142 O O . GLY A 1 169 ? 9.385 -1.791 11.720 1.00 20.71 174 GLY A O 1
ATOM 1143 N N . GLU A 1 170 ? 8.044 -1.212 10.006 1.00 16.79 175 GLU A N 1
ATOM 1144 C CA . GLU A 1 170 ? 6.993 -2.145 10.407 1.00 16.99 175 GLU A CA 1
ATOM 1145 C C . GLU A 1 170 ? 6.555 -3.114 9.316 1.00 16.71 175 GLU A C 1
ATOM 1146 O O . GLU A 1 170 ? 6.288 -4.279 9.612 1.00 21.51 175 GLU A O 1
ATOM 1152 N N . THR A 1 171 ? 6.457 -2.674 8.073 1.00 14.13 176 THR A N 1
ATOM 1153 C CA . THR A 1 171 ? 5.868 -3.553 7.050 1.00 13.83 176 THR A CA 1
ATOM 1154 C C . THR A 1 171 ? 6.803 -4.710 6.698 1.00 14.45 176 THR A C 1
ATOM 1155 O O . THR A 1 171 ? 7.927 -4.470 6.232 1.00 14.53 176 THR A O 1
ATOM 1159 N N . PRO A 1 172 ? 6.369 -5.961 6.838 1.00 13.13 177 PRO A N 1
ATOM 1160 C CA . PRO A 1 172 ? 7.202 -7.087 6.393 1.00 15.51 177 PRO A CA 1
ATOM 1161 C C . PRO A 1 172 ? 7.314 -7.148 4.883 1.00 16.64 177 PRO A C 1
ATOM 1162 O O . PRO A 1 172 ? 6.378 -6.816 4.151 1.00 16.83 177 PRO A O 1
ATOM 1166 N N . ILE A 1 173 ? 8.470 -7.612 4.422 1.00 14.37 178 ILE A N 1
ATOM 1167 C CA . ILE A 1 173 ? 8.632 -8.085 3.054 1.00 13.88 178 ILE A CA 1
ATOM 1168 C C . ILE A 1 173 ? 9.160 -9.509 3.132 1.00 14.61 178 ILE A C 1
ATOM 1169 O O . ILE A 1 173 ? 10.197 -9.769 3.758 1.00 15.27 178 ILE A O 1
ATOM 1174 N N . LEU A 1 174 ? 8.403 -10.443 2.568 1.00 13.54 179 LEU A N 1
ATOM 1175 C CA . LEU A 1 174 ? 8.741 -11.860 2.572 1.00 13.99 179 LEU A CA 1
A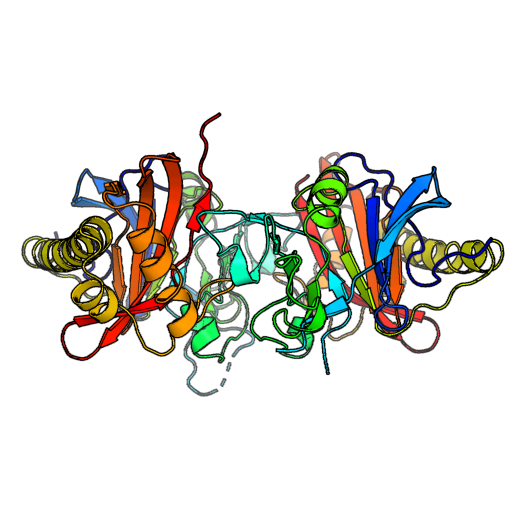TOM 1176 C C . LEU A 1 174 ? 9.286 -12.180 1.192 1.00 17.29 179 LEU A C 1
ATOM 1177 O O . LEU A 1 174 ? 8.582 -12.004 0.193 1.00 16.71 179 LEU A O 1
ATOM 1182 N N . ILE A 1 175 ? 10.538 -12.611 1.130 1.00 14.86 180 ILE A N 1
ATOM 1183 C CA . ILE A 1 175 ? 11.242 -12.801 -0.131 1.00 16.53 180 ILE A CA 1
ATOM 1184 C C . ILE A 1 175 ? 11.515 -14.293 -0.250 1.00 16.79 180 ILE A C 1
ATOM 1185 O O . ILE A 1 175 ? 12.426 -14.820 0.392 1.00 18.01 180 ILE A O 1
ATOM 1190 N N . PHE A 1 176 ? 10.723 -14.996 -1.059 1.00 16.70 181 PHE A N 1
ATOM 1191 C CA . PHE A 1 176 ? 10.744 -16.455 -1.087 1.00 17.18 181 PHE A CA 1
ATOM 1192 C C . PHE A 1 176 ? 11.047 -16.925 -2.500 1.00 19.78 181 PHE A C 1
ATOM 1193 O O . PHE A 1 176 ? 10.464 -16.413 -3.462 1.00 18.87 181 PHE A O 1
ATOM 1201 N N . ASP A 1 177 ? 11.967 -17.895 -2.621 1.00 20.29 182 ASP A N 1
ATOM 1202 C CA . ASP A 1 177 ? 12.269 -18.483 -3.923 1.00 18.53 182 ASP A CA 1
ATOM 1203 C C . ASP A 1 177 ? 11.029 -19.136 -4.511 1.00 21.51 182 ASP A C 1
ATOM 1204 O O . ASP A 1 177 ? 10.795 -19.073 -5.727 1.00 21.65 182 ASP A O 1
ATOM 1209 N N . HIS A 1 178 ? 10.213 -19.755 -3.661 1.00 22.72 183 HIS A N 1
ATOM 1210 C CA . HIS A 1 178 ? 9.020 -20.459 -4.094 1.00 24.10 183 HIS A CA 1
ATOM 1211 C C . HIS A 1 178 ? 7.901 -20.079 -3.134 1.00 30.50 183 HIS A C 1
ATOM 1212 O O . HIS A 1 178 ? 8.165 -19.693 -1.995 1.00 37.72 183 HIS A O 1
ATOM 1219 N N . VAL A 1 179 ? 6.656 -20.134 -3.608 1.00 25.51 184 VAL A N 1
ATOM 1220 C CA . VAL A 1 179 ? 5.477 -19.873 -2.779 1.00 22.38 184 VAL A CA 1
ATOM 1221 C C . VAL A 1 179 ? 4.487 -21.012 -2.985 1.00 23.30 184 VAL A C 1
ATOM 1222 O O . VAL A 1 179 ? 4.072 -21.275 -4.118 1.00 25.44 184 VAL A O 1
ATOM 1226 N N . ASN A 1 180 ? 4.118 -21.692 -1.901 1.00 19.96 185 ASN A N 1
ATOM 1227 C CA . ASN A 1 180 ? 3.156 -22.794 -1.946 1.00 23.64 185 ASN A CA 1
ATOM 1228 C C . ASN A 1 180 ? 1.775 -22.237 -1.618 1.00 24.82 185 ASN A C 1
ATOM 1229 O O . ASN A 1 180 ? 1.527 -21.809 -0.489 1.00 26.51 185 ASN A O 1
ATOM 1234 N N . TYR A 1 181 ? 0.872 -22.248 -2.595 1.00 21.74 186 TYR A N 1
ATOM 1235 C CA . TYR A 1 181 ? -0.491 -21.772 -2.391 1.00 20.84 186 TYR A CA 1
ATOM 1236 C C . TYR A 1 181 ? -1.388 -22.946 -2.018 1.00 23.27 186 TYR A C 1
ATOM 1237 O O . TYR A 1 181 ? -1.403 -23.968 -2.713 1.00 28.38 186 TYR A O 1
ATOM 1246 N N . VAL A 1 182 ? -2.129 -22.802 -0.921 1.00 22.02 187 VAL A N 1
ATOM 1247 C CA . VAL A 1 182 ? -2.971 -23.870 -0.402 1.00 24.39 187 VAL A CA 1
ATOM 1248 C C . VAL A 1 182 ? -4.409 -23.382 -0.259 1.00 20.40 187 VAL A C 1
ATOM 1249 O O . VAL A 1 182 ? -4.700 -22.192 -0.335 1.00 21.34 187 VAL A O 1
ATOM 1253 N N . SER A 1 183 ? -5.319 -24.337 -0.063 1.00 24.00 188 SER A N 1
ATOM 1254 C CA . SER A 1 183 ? -6.717 -23.990 0.119 1.00 22.45 188 SER A CA 1
ATOM 1255 C C . SER A 1 183 ? -6.915 -23.202 1.410 1.00 23.90 188 SER A C 1
ATOM 1256 O O . SER A 1 183 ? -6.116 -23.279 2.347 1.00 24.66 188 SER A O 1
ATOM 1259 N N . LYS A 1 184 ? -8.002 -22.428 1.444 1.00 25.91 189 LYS A N 1
ATOM 1260 C CA . LYS A 1 184 ? -8.336 -21.684 2.653 1.00 24.41 189 LYS A CA 1
ATOM 1261 C C . LYS A 1 184 ? -8.481 -22.621 3.844 1.00 28.21 189 LYS A C 1
ATOM 1262 O O . LYS A 1 184 ? -8.101 -22.273 4.968 1.00 24.98 189 LYS A O 1
ATOM 1268 N N . SER A 1 185 ? -9.047 -23.811 3.621 1.00 26.51 190 SER A N 1
ATOM 1269 C CA . SER A 1 185 ? -9.133 -24.814 4.685 1.00 29.35 190 SER A CA 1
ATOM 1270 C C . SER A 1 185 ? -7.760 -25.227 5.187 1.00 26.85 190 SER A C 1
ATOM 1271 O O . SER A 1 185 ? -7.521 -25.285 6.402 1.00 26.41 190 SER A O 1
ATOM 1274 N N . GLU A 1 186 ? -6.868 -25.588 4.266 1.00 26.27 191 GLU A N 1
ATOM 1275 C CA . GLU A 1 186 ? -5.519 -25.970 4.655 1.00 25.44 191 GLU A CA 1
ATOM 1276 C C . GLU A 1 186 ? -4.808 -24.808 5.336 1.00 25.28 191 GLU A C 1
ATOM 1277 O O . GLU A 1 186 ? -4.109 -24.998 6.339 1.00 23.93 191 GLU A O 1
ATOM 1283 N N . HIS A 1 187 ? -4.993 -23.590 4.813 1.00 21.26 192 HIS A N 1
ATOM 1284 C CA . HIS A 1 187 ? -4.349 -22.412 5.399 1.00 20.14 192 HIS A CA 1
ATOM 1285 C C . HIS A 1 187 ? -4.813 -22.197 6.829 1.00 22.82 192 HIS A C 1
ATOM 1286 O O . HIS A 1 187 ? -3.998 -21.968 7.734 1.00 20.82 192 HIS A O 1
ATOM 1293 N N A ASP A 1 188 ? -6.125 -22.270 7.060 0.64 21.92 193 ASP A N 1
ATOM 1294 N N B ASP A 1 188 ? -6.133 -22.233 7.047 0.36 21.85 193 ASP A N 1
ATOM 1295 C CA A ASP A 1 188 ? -6.641 -22.075 8.409 0.64 21.46 193 ASP A CA 1
ATOM 1296 C CA B ASP A 1 188 ? -6.679 -22.093 8.394 0.36 21.54 193 ASP A CA 1
ATOM 1297 C C A ASP A 1 188 ? -6.160 -23.171 9.349 0.64 25.03 193 ASP A C 1
ATOM 1298 C C B ASP A 1 188 ? -6.114 -23.157 9.321 0.36 24.97 193 ASP A C 1
ATOM 1299 O O A ASP A 1 188 ? -5.888 -22.912 10.528 0.64 21.25 193 ASP A O 1
ATOM 1300 O O B ASP A 1 188 ? -5.741 -22.864 10.463 0.36 21.33 193 ASP A O 1
ATOM 1309 N N . LYS A 1 189 ? -6.051 -24.401 8.850 1.00 21.38 194 LYS A N 1
ATOM 1310 C CA . LYS A 1 189 ? -5.540 -25.482 9.681 1.00 24.30 194 LYS A CA 1
ATOM 1311 C C . LYS A 1 189 ? -4.118 -25.181 10.127 1.00 26.24 194 LYS A C 1
ATOM 1312 O O . LYS A 1 189 ? -3.789 -25.295 11.311 1.00 23.57 194 LYS A O 1
ATOM 1318 N N . ARG A 1 190 ? -3.264 -24.779 9.184 1.00 20.92 195 ARG A N 1
ATOM 1319 C CA . ARG A 1 190 ? -1.888 -24.422 9.519 1.00 21.47 195 ARG A CA 1
ATOM 1320 C C . ARG A 1 190 ? -1.833 -23.247 10.483 1.00 17.59 195 ARG A C 1
ATOM 1321 O O . ARG A 1 190 ? -1.030 -23.249 11.426 1.00 21.16 195 ARG A O 1
ATOM 1329 N N . ARG A 1 191 ? -2.667 -22.229 10.256 1.00 18.01 196 ARG A N 1
ATOM 1330 C CA . ARG A 1 191 ? -2.692 -21.088 11.166 1.00 17.64 196 ARG A CA 1
ATOM 1331 C C . ARG A 1 191 ? -3.061 -21.524 12.579 1.00 21.08 196 ARG A C 1
ATOM 1332 O O . ARG A 1 191 ? -2.416 -21.119 13.550 1.00 19.75 196 ARG A O 1
ATOM 1340 N N . GLN A 1 192 ? -4.090 -22.368 12.715 1.00 21.96 197 GLN A N 1
ATOM 1341 C CA . GLN A 1 192 ? -4.491 -22.836 14.041 1.00 19.97 197 GLN A CA 1
ATOM 1342 C C . GLN A 1 192 ? -3.395 -23.671 14.684 1.00 22.41 197 GLN A C 1
ATOM 1343 O O . GLN A 1 192 ? -3.179 -23.588 15.899 1.00 20.13 197 GLN A O 1
ATOM 1349 N N . ASP A 1 193 ? -2.706 -24.495 13.892 1.00 20.52 198 ASP A N 1
ATOM 1350 C CA . ASP A 1 193 ? -1.626 -25.312 14.432 1.00 18.75 198 ASP A CA 1
ATOM 1351 C C . ASP A 1 193 ? -0.562 -24.432 15.069 1.00 20.37 198 ASP A C 1
ATOM 1352 O O . ASP A 1 193 ? -0.107 -24.689 16.190 1.00 19.89 198 ASP A O 1
ATOM 1357 N N . LEU A 1 194 ? -0.155 -23.376 14.363 1.00 19.15 199 LEU A N 1
ATOM 1358 C CA . LEU A 1 194 ? 0.886 -22.507 14.903 1.00 19.84 199 LEU A CA 1
ATOM 1359 C C . LEU A 1 194 ? 0.345 -21.640 16.037 1.00 17.01 199 LEU A C 1
ATOM 1360 O O . LEU A 1 194 ? 1.064 -21.352 17.002 1.00 18.53 199 LEU A O 1
ATOM 1365 N N . SER A 1 195 ? -0.918 -21.212 15.943 1.00 17.81 200 SER A N 1
ATOM 1366 C CA . SER A 1 195 ? -1.532 -20.493 17.058 1.00 19.34 200 SER A CA 1
ATOM 1367 C C . SER A 1 195 ? -1.525 -21.335 18.324 1.00 21.14 200 SER A C 1
ATOM 1368 O O . SER A 1 195 ? -1.284 -20.818 19.420 1.00 20.19 200 SER A O 1
ATOM 1371 N N . ARG A 1 196 ? -1.786 -22.635 18.191 1.00 20.85 201 ARG A N 1
ATOM 1372 C CA . ARG A 1 196 ? -1.774 -23.506 19.360 1.00 19.05 201 ARG A CA 1
ATOM 1373 C C . ARG A 1 196 ? -0.369 -23.655 19.926 1.00 20.73 201 ARG A C 1
ATOM 1374 O O . ARG A 1 196 ? -0.199 -23.727 21.145 1.00 21.40 201 ARG A O 1
ATOM 1382 N N . PHE A 1 197 ? 0.649 -23.707 19.063 1.00 19.89 202 PHE A N 1
ATOM 1383 C CA . PHE A 1 197 ? 2.033 -23.720 19.538 1.00 19.46 202 PHE A CA 1
ATOM 1384 C C . PHE A 1 197 ? 2.336 -22.469 20.359 1.00 19.35 202 PHE A C 1
ATOM 1385 O O . PHE A 1 197 ? 2.829 -22.555 21.493 1.00 19.66 202 PHE A O 1
ATOM 1393 N N . VAL A 1 198 ? 2.003 -21.294 19.819 1.00 18.13 203 VAL A N 1
ATOM 1394 C CA . VAL A 1 198 ? 2.240 -20.052 20.551 1.00 17.50 203 VAL A CA 1
ATOM 1395 C C . VAL A 1 198 ? 1.474 -20.046 21.870 1.00 18.04 203 VAL A C 1
ATOM 1396 O O . VAL A 1 198 ? 1.989 -19.592 22.901 1.00 18.52 203 VAL A O 1
ATOM 1400 N N . GLU A 1 199 ? 0.222 -20.515 21.856 1.00 18.61 204 GLU A N 1
ATOM 1401 C CA . GLU A 1 199 ? -0.569 -20.485 23.083 1.00 19.55 204 GLU A CA 1
ATOM 1402 C C . GLU A 1 199 ? -0.008 -21.448 24.119 1.00 19.44 204 GLU A C 1
ATOM 1403 O O . GLU A 1 199 ? -0.036 -21.162 25.325 1.00 21.30 204 GLU A O 1
ATOM 1409 N N . SER A 1 200 ? 0.487 -22.600 23.675 1.00 19.80 205 SER A N 1
ATOM 1410 C CA . SER A 1 200 ? 1.119 -23.545 24.587 1.00 17.98 205 SER A CA 1
ATOM 1411 C C . SER A 1 200 ? 2.336 -22.925 25.268 1.00 19.12 205 SER A C 1
ATOM 1412 O O . SER A 1 200 ? 2.542 -23.108 26.477 1.00 19.87 205 SER A O 1
ATOM 1415 N N . TRP A 1 201 ? 3.165 -22.215 24.496 1.00 17.62 206 TRP A N 1
ATOM 1416 C CA . TRP A 1 201 ? 4.306 -21.502 25.055 1.00 15.35 206 TRP A CA 1
ATOM 1417 C C . TRP A 1 201 ? 3.836 -20.433 26.027 1.00 20.40 206 TRP A C 1
ATOM 1418 O O . TRP A 1 201 ? 4.326 -20.350 27.160 1.00 18.65 206 TRP A O 1
ATOM 1429 N N . ARG A 1 202 ? 2.856 -19.623 25.612 1.00 16.84 207 ARG A N 1
ATOM 1430 C CA . ARG A 1 202 ? 2.353 -18.568 26.493 1.00 17.89 207 ARG A CA 1
ATOM 1431 C C . ARG A 1 202 ? 1.834 -19.144 27.805 1.00 18.61 207 ARG A C 1
ATOM 1432 O O . ARG A 1 202 ? 2.124 -18.616 28.886 1.00 19.21 207 ARG A O 1
ATOM 1440 N N . GLN A 1 203 ? 1.045 -20.218 27.725 1.00 18.53 208 GLN A N 1
ATOM 1441 C CA . GLN A 1 203 ? 0.493 -20.823 28.935 1.00 20.18 208 GLN A CA 1
ATOM 1442 C C . GLN A 1 203 ? 1.591 -21.372 29.835 1.00 19.00 208 GLN A C 1
ATOM 1443 O O . GLN A 1 203 ? 1.527 -21.216 31.063 1.00 20.03 208 GLN A O 1
ATOM 1449 N N . ALA A 1 204 ? 2.614 -22.011 29.251 1.00 19.56 209 ALA A N 1
ATOM 1450 C CA . ALA A 1 204 ? 3.692 -22.567 30.067 1.00 17.62 209 ALA A CA 1
ATOM 1451 C C . ALA A 1 204 ? 4.449 -21.463 30.790 1.00 17.94 209 ALA A C 1
ATOM 1452 O O . ALA A 1 204 ? 4.767 -21.584 31.982 1.00 18.88 209 ALA A O 1
ATOM 1454 N N . TRP A 1 205 ? 4.731 -20.371 30.088 1.00 19.02 210 TRP A N 1
ATOM 1455 C CA . TRP A 1 205 ? 5.368 -19.226 30.720 1.00 16.91 210 TRP A CA 1
ATOM 1456 C C . TRP A 1 205 ? 4.480 -18.662 31.827 1.00 18.82 210 TRP A C 1
ATOM 1457 O O . TRP A 1 205 ? 4.930 -18.481 32.969 1.00 18.35 210 TRP A O 1
ATOM 1468 N N . GLU A 1 206 ? 3.206 -18.395 31.514 1.00 18.18 211 GLU A N 1
ATOM 1469 C CA . GLU A 1 206 ? 2.303 -17.803 32.499 1.00 18.07 211 GLU A CA 1
ATOM 1470 C C . GLU A 1 206 ? 2.135 -18.689 33.730 1.00 20.46 211 GLU A C 1
ATOM 1471 O O . GLU A 1 206 ? 2.082 -18.186 34.862 1.00 21.54 211 GLU A O 1
ATOM 1477 N N . ASN A 1 207 ? 2.011 -20.004 33.529 1.00 20.29 212 ASN A N 1
ATOM 1478 C CA . ASN A 1 207 ? 1.955 -20.938 34.650 1.00 19.25 212 ASN A CA 1
ATOM 1479 C C . ASN A 1 207 ? 3.287 -21.051 35.362 1.00 21.62 212 ASN A C 1
ATOM 1480 O O . ASN A 1 207 ? 3.355 -21.689 36.417 1.00 23.10 212 ASN A O 1
ATOM 1485 N N . GLN A 1 208 ? 4.343 -20.457 34.806 1.00 22.66 213 GLN A N 1
ATOM 1486 C CA . GLN A 1 208 ? 5.701 -20.653 35.300 1.00 22.10 213 GLN A CA 1
ATOM 1487 C C . GLN A 1 208 ? 5.995 -22.136 35.517 1.00 23.16 213 GLN A C 1
ATOM 1488 O O . GLN A 1 208 ? 6.559 -22.550 36.532 1.00 24.03 213 GLN A O 1
ATOM 1494 N N . ASP A 1 209 ? 5.582 -22.946 34.543 1.00 20.81 214 ASP A N 1
ATOM 1495 C CA . ASP A 1 209 ? 5.886 -24.375 34.486 1.00 18.85 214 ASP A CA 1
ATOM 1496 C C . ASP A 1 209 ? 7.234 -24.472 33.784 1.00 23.57 214 ASP A C 1
ATOM 1497 O O . ASP A 1 209 ? 7.320 -24.526 32.556 1.00 18.60 214 ASP A O 1
ATOM 1502 N N . ILE A 1 210 ? 8.310 -24.448 34.569 1.00 22.02 215 ILE A N 1
ATOM 1503 C CA . ILE A 1 210 ? 9.637 -24.327 33.970 1.00 23.15 215 ILE A CA 1
ATOM 1504 C C . ILE A 1 210 ? 9.974 -25.554 33.138 1.00 22.22 215 ILE A C 1
ATOM 1505 O O . ILE A 1 210 ? 10.575 -25.439 32.063 1.00 21.97 215 ILE A O 1
ATOM 1510 N N . GLU A 1 211 ? 9.600 -26.747 33.610 1.00 20.98 216 GLU A N 1
ATOM 1511 C CA . GLU A 1 211 ? 9.851 -27.947 32.818 1.00 21.34 216 GLU A CA 1
ATOM 1512 C C . GLU A 1 211 ? 9.199 -27.844 31.442 1.00 24.01 216 GLU A C 1
ATOM 1513 O O . GLU A 1 211 ? 9.833 -28.128 30.421 1.00 23.82 216 GLU A O 1
ATOM 1519 N N . LYS A 1 212 ? 7.931 -27.437 31.398 1.00 22.64 217 LYS A N 1
ATOM 1520 C CA . LYS A 1 212 ? 7.250 -27.296 30.116 1.00 18.03 217 LYS A CA 1
ATOM 1521 C C . LYS A 1 212 ? 7.839 -26.147 29.305 1.00 22.03 217 LYS A C 1
ATOM 1522 O O . LYS A 1 212 ? 8.136 -26.301 28.114 1.00 19.35 217 LYS A O 1
ATOM 1528 N N . TYR A 1 213 ? 8.030 -24.994 29.942 1.00 20.46 218 TYR A N 1
ATOM 1529 C CA . TYR A 1 213 ? 8.539 -23.820 29.238 1.00 18.96 218 TYR A CA 1
ATOM 1530 C C . TYR A 1 213 ? 9.880 -24.111 28.570 1.00 20.06 218 TYR A C 1
ATOM 1531 O O . TYR A 1 213 ? 10.111 -23.706 27.419 1.00 19.56 218 TYR A O 1
ATOM 1540 N N . GLN A 1 214 ? 10.773 -24.827 29.267 1.00 18.97 219 GLN A N 1
ATOM 1541 C CA . GLN A 1 214 ? 12.095 -25.117 28.721 1.00 20.14 219 GLN A CA 1
ATOM 1542 C C . GLN A 1 214 ? 12.023 -25.885 27.407 1.00 20.13 219 GLN A C 1
ATOM 1543 O O . GLN A 1 214 ? 12.910 -25.725 26.558 1.00 23.30 219 GLN A O 1
ATOM 1549 N N . THR A 1 215 ? 10.997 -26.724 27.220 1.00 18.21 220 THR A N 1
ATOM 1550 C CA . THR A 1 215 ? 10.931 -27.547 26.016 1.00 21.46 220 THR A CA 1
ATOM 1551 C C . THR A 1 215 ? 10.792 -26.706 24.757 1.00 20.41 220 THR A C 1
ATOM 1552 O O . THR A 1 215 ? 11.005 -27.222 23.656 1.00 21.08 220 THR A O 1
ATOM 1556 N N . PHE A 1 216 ? 10.425 -25.433 24.894 1.00 18.78 221 PHE A N 1
ATOM 1557 C CA . PHE A 1 216 ? 10.238 -24.573 23.731 1.00 18.65 221 PHE A CA 1
ATOM 1558 C C . PHE A 1 216 ? 11.530 -23.937 23.235 1.00 19.95 221 PHE A C 1
ATOM 1559 O O . PHE A 1 216 ? 11.499 -23.274 22.190 1.00 18.81 221 PHE A O 1
ATOM 1567 N N . TYR A 1 217 ? 12.650 -24.124 23.933 1.00 20.15 222 TYR A N 1
ATOM 1568 C CA . TYR A 1 217 ? 13.881 -23.380 23.687 1.00 17.07 222 TYR A CA 1
ATOM 1569 C C . TYR A 1 217 ? 14.997 -24.292 23.199 1.00 22.18 222 TYR A C 1
ATOM 1570 O O . TYR A 1 217 ? 15.203 -25.386 23.737 1.00 21.73 222 TYR A O 1
ATOM 1579 N N . ASP A 1 218 ? 15.715 -23.828 22.178 1.00 18.62 223 ASP A N 1
ATOM 1580 C CA . ASP A 1 218 ? 16.910 -24.520 21.716 1.00 20.52 223 ASP A CA 1
ATOM 1581 C C . ASP A 1 218 ? 18.053 -24.293 22.697 1.00 18.80 223 ASP A C 1
ATOM 1582 O O . ASP A 1 218 ? 18.185 -23.218 23.286 1.00 18.96 223 ASP A O 1
ATOM 1587 N N . GLU A 1 219 ? 18.906 -25.308 22.863 1.00 23.73 224 GLU A N 1
ATOM 1588 C CA . GLU A 1 219 ? 20.019 -25.136 23.787 1.00 23.87 224 GLU A CA 1
ATOM 1589 C C . GLU A 1 219 ? 21.006 -24.070 23.327 1.00 23.22 224 GLU A C 1
ATOM 1590 O O . GLU A 1 219 ? 21.766 -23.554 24.153 1.00 24.72 224 GLU A O 1
ATOM 1596 N N . GLY A 1 220 ? 20.998 -23.707 22.047 1.00 22.44 225 GLY A N 1
ATOM 1597 C CA . GLY A 1 220 ? 21.827 -22.612 21.575 1.00 24.46 225 GLY A CA 1
ATOM 1598 C C . GLY A 1 220 ? 21.138 -21.259 21.576 1.00 21.50 225 GLY A C 1
ATOM 1599 O O . GLY A 1 220 ? 21.590 -20.320 20.912 1.00 24.21 225 GLY A O 1
ATOM 1600 N N . PHE A 1 221 ? 20.035 -21.165 22.314 1.00 18.55 226 PHE A N 1
ATOM 1601 C CA . PHE A 1 221 ? 19.282 -19.920 22.426 1.00 19.00 226 PHE A CA 1
ATOM 1602 C C . PHE A 1 221 ? 20.187 -18.769 22.843 1.00 18.30 226 PHE A C 1
ATOM 1603 O O . PHE A 1 221 ? 21.103 -18.931 23.658 1.00 20.57 226 PHE A O 1
ATOM 1611 N N . LYS A 1 222 ? 19.901 -17.592 22.302 1.00 17.36 227 LYS A N 1
ATOM 1612 C CA . LYS A 1 222 ? 20.549 -16.370 22.742 1.00 19.89 227 LYS A CA 1
ATOM 1613 C C . LYS A 1 222 ? 19.529 -15.244 22.711 1.00 19.85 227 LYS A C 1
ATOM 1614 O O . LYS A 1 222 ? 18.600 -15.241 21.895 1.00 19.60 227 LYS A O 1
ATOM 1620 N N . ALA A 1 223 ? 19.706 -14.296 23.622 1.00 17.74 228 ALA A N 1
ATOM 1621 C CA . ALA A 1 223 ? 19.016 -13.018 23.594 1.00 18.52 228 ALA A CA 1
ATOM 1622 C C . ALA A 1 223 ? 20.004 -12.011 24.147 1.00 18.23 228 ALA A C 1
ATOM 1623 O O . ALA A 1 223 ? 21.022 -12.408 24.717 1.00 19.09 228 ALA A O 1
ATOM 1625 N N . PRO A 1 224 ? 19.781 -10.711 23.937 1.00 19.34 229 PRO A N 1
ATOM 1626 C CA . PRO A 1 224 ? 20.737 -9.735 24.488 1.00 21.75 229 PRO A CA 1
ATOM 1627 C C . PRO A 1 224 ? 20.947 -9.940 25.980 1.00 21.11 229 PRO A C 1
ATOM 1628 O O . PRO A 1 224 ? 20.007 -9.809 26.770 1.00 19.02 229 PRO A O 1
ATOM 1632 N N . GLY A 1 225 ? 22.174 -10.296 26.371 1.00 22.10 230 GLY A N 1
ATOM 1633 C CA . GLY A 1 225 ? 22.491 -10.515 27.767 1.00 22.26 230 GLY A CA 1
ATOM 1634 C C . GLY A 1 225 ? 22.265 -11.921 28.281 1.00 18.20 230 GLY A C 1
ATOM 1635 O O . GLY A 1 225 ? 22.491 -12.166 29.472 1.00 20.03 230 GLY A O 1
ATOM 1636 N N . PHE A 1 226 ? 21.853 -12.864 27.426 1.00 20.01 231 PHE A N 1
ATOM 1637 C CA . PHE A 1 226 ? 21.463 -14.186 27.895 1.00 21.12 231 PHE A CA 1
ATOM 1638 C C . PHE A 1 226 ? 21.964 -15.286 26.970 1.00 20.29 231 PHE A C 1
ATOM 1639 O O . PHE A 1 226 ? 22.105 -15.102 25.758 1.00 20.27 231 PHE A O 1
ATOM 1647 N N . ASN A 1 227 ? 22.204 -16.444 27.565 1.00 19.47 232 ASN A N 1
ATOM 1648 C CA . ASN A 1 227 ? 22.179 -17.707 26.851 1.00 21.35 232 ASN A CA 1
ATOM 1649 C C . ASN A 1 227 ? 21.071 -18.573 27.459 1.00 18.68 232 ASN A C 1
ATOM 1650 O O . ASN A 1 227 ? 20.303 -18.123 28.318 1.00 18.67 232 ASN A O 1
ATOM 1655 N N . TYR A 1 228 ? 20.960 -19.813 26.982 1.00 20.52 233 TYR A N 1
ATOM 1656 C CA . TYR A 1 228 ? 19.937 -20.705 27.516 1.00 18.72 233 TYR A CA 1
ATOM 1657 C C . TYR A 1 228 ? 20.040 -20.801 29.031 1.00 18.62 233 TYR A C 1
ATOM 1658 O O . TYR A 1 228 ? 19.045 -20.631 29.741 1.00 19.76 233 TYR A O 1
ATOM 1667 N N . LYS A 1 229 ? 21.241 -21.063 29.550 1.00 24.68 234 LYS A N 1
ATOM 1668 C CA . LYS A 1 229 ? 21.355 -21.304 30.984 1.00 22.94 234 LYS A CA 1
ATOM 1669 C C . LYS A 1 229 ? 20.979 -20.075 31.805 1.00 24.46 234 LYS A C 1
ATOM 1670 O O . LYS A 1 229 ? 20.270 -20.190 32.812 1.00 23.66 234 LYS A O 1
ATOM 1676 N N . SER A 1 230 ? 21.464 -18.893 31.417 1.00 22.51 235 SER A N 1
ATOM 1677 C CA . SER A 1 230 ? 21.174 -17.699 32.207 1.00 21.01 235 SER A CA 1
ATOM 1678 C C . SER A 1 230 ? 19.745 -17.213 31.991 1.00 19.42 235 SER A C 1
ATOM 1679 O O . SER A 1 230 ? 19.152 -16.600 32.884 1.00 18.38 235 SER A O 1
ATOM 1682 N N . TRP A 1 231 ? 19.169 -17.494 30.823 1.00 20.44 236 TRP A N 1
ATOM 1683 C CA . TRP A 1 231 ? 17.757 -17.195 30.603 1.00 17.98 236 TRP A CA 1
ATOM 1684 C C . TRP A 1 231 ? 16.879 -18.035 31.523 1.00 18.50 236 TRP A C 1
ATOM 1685 O O . TRP A 1 231 ? 16.002 -17.512 32.225 1.00 19.52 236 TRP A O 1
ATOM 1696 N N . MET A 1 232 ? 17.120 -19.346 31.547 1.00 19.85 237 MET A N 1
ATOM 1697 C CA . MET A 1 232 ? 16.335 -20.222 32.409 1.00 19.75 237 MET A CA 1
ATOM 1698 C C . MET A 1 232 ? 16.560 -19.907 33.889 1.00 21.64 237 MET A C 1
ATOM 1699 O O . MET A 1 232 ? 15.610 -19.917 34.679 1.00 19.23 237 MET A O 1
ATOM 1704 N N A SER A 1 233 ? 17.800 -19.592 34.277 0.57 19.50 238 SER A N 1
ATOM 1705 N N B SER A 1 233 ? 17.800 -19.596 34.272 0.43 19.54 238 SER A N 1
ATOM 1706 C CA A SER A 1 233 ? 18.060 -19.255 35.677 0.57 22.56 238 SER A CA 1
ATOM 1707 C CA B SER A 1 233 ? 18.071 -19.257 35.667 0.43 22.56 238 SER A CA 1
ATOM 1708 C C A SER A 1 233 ? 17.300 -18.001 36.083 0.57 21.13 238 SER A C 1
ATOM 1709 C C B SER A 1 233 ? 17.311 -18.004 36.081 0.43 21.14 238 SER A C 1
ATOM 1710 O O A SER A 1 233 ? 16.734 -17.931 37.181 0.57 21.38 238 SER A O 1
ATOM 1711 O O B SER A 1 233 ? 16.755 -17.937 37.184 0.43 21.42 238 SER A O 1
ATOM 1716 N N . HIS A 1 234 ? 17.263 -17.006 35.201 1.00 18.66 239 HIS A N 1
ATOM 1717 C CA . HIS A 1 234 ? 16.529 -15.789 35.499 1.00 21.31 239 HIS A CA 1
ATOM 1718 C C . HIS A 1 234 ? 15.036 -16.075 35.636 1.00 19.58 239 HIS A C 1
ATOM 1719 O O . HIS A 1 234 ? 14.382 -15.587 36.569 1.00 20.12 239 HIS A O 1
ATOM 1726 N N . LYS A 1 235 ? 14.487 -16.896 34.742 1.00 18.14 240 LYS A N 1
ATOM 1727 C CA . LYS A 1 235 ? 13.075 -17.245 34.845 1.00 18.71 240 LYS A CA 1
ATOM 1728 C C . LYS A 1 235 ? 12.777 -17.979 36.142 1.00 20.63 240 LYS A C 1
ATOM 1729 O O . LYS A 1 235 ? 11.738 -17.745 36.769 1.00 20.72 240 LYS A O 1
ATOM 1735 N N . LYS A 1 236 ? 13.677 -18.867 36.563 1.00 20.42 241 LYS A N 1
ATOM 1736 C CA . LYS A 1 236 ? 13.467 -19.576 37.821 1.00 20.52 241 LYS A CA 1
ATOM 1737 C C . LYS A 1 236 ? 13.564 -18.622 39.008 1.00 19.43 241 LYS A C 1
ATOM 1738 O O . LYS A 1 236 ? 12.794 -18.740 39.973 1.00 21.71 241 LYS A O 1
ATOM 1744 N N . ASN A 1 237 ? 14.501 -17.669 38.961 1.00 20.68 242 ASN A N 1
ATOM 1745 C CA . ASN A 1 237 ? 14.623 -16.706 40.051 1.00 23.93 242 ASN A CA 1
ATOM 1746 C C . ASN A 1 237 ? 13.383 -15.828 40.156 1.00 26.84 242 ASN A C 1
ATOM 1747 O O . ASN A 1 237 ? 12.909 -15.538 41.261 1.00 25.16 242 ASN A O 1
ATOM 1752 N N . LEU A 1 238 ? 12.858 -15.368 39.016 1.00 21.34 243 LEU A N 1
ATOM 1753 C CA . LEU A 1 238 ? 11.634 -14.576 39.045 1.00 21.09 243 LEU A CA 1
ATOM 1754 C C . LEU A 1 238 ? 10.489 -15.379 39.640 1.00 23.78 243 LEU A C 1
ATOM 1755 O O . LEU A 1 238 ? 9.719 -14.872 40.465 1.00 26.63 243 LEU A O 1
ATOM 1760 N N . LYS A 1 239 ? 10.362 -16.639 39.225 1.00 21.88 244 LYS A N 1
ATOM 1761 C CA . LYS A 1 239 ? 9.324 -17.507 39.769 1.00 23.09 244 LYS A CA 1
ATOM 1762 C C . LYS A 1 239 ? 9.421 -17.608 41.285 1.00 26.34 244 LYS A C 1
ATOM 1763 O O . LYS A 1 239 ? 8.397 -17.627 41.979 1.00 25.35 244 LYS A O 1
ATOM 1769 N N . SER A 1 240 ? 10.641 -17.697 41.816 1.00 24.11 245 SER A N 1
ATOM 1770 C CA . SER A 1 240 ? 10.787 -17.826 43.261 1.00 24.63 245 SER A CA 1
ATOM 1771 C C . SER A 1 240 ? 10.261 -16.597 43.990 1.00 30.83 245 SER A C 1
ATOM 1772 O O . SER A 1 240 ? 9.795 -16.704 45.132 1.00 34.15 245 SER A O 1
ATOM 1775 N N . LYS A 1 241 ? 10.322 -15.428 43.353 1.00 25.20 246 LYS A N 1
ATOM 1776 C CA . LYS A 1 241 ? 9.956 -14.171 43.994 1.00 29.39 246 LYS A CA 1
ATOM 1777 C C . LYS A 1 241 ? 8.525 -13.737 43.720 1.00 38.17 246 LYS A C 1
ATOM 1778 O O . LYS A 1 241 ? 7.911 -13.097 44.580 1.00 37.85 246 LYS A O 1
ATOM 1784 N N . TYR A 1 242 ? 7.980 -14.061 42.550 1.00 28.07 247 TYR A N 1
ATOM 1785 C CA . TYR A 1 242 ? 6.661 -13.590 42.132 1.00 29.32 247 TYR A CA 1
ATOM 1786 C C . TYR A 1 242 ? 5.874 -14.820 41.711 1.00 27.85 247 TYR A C 1
ATOM 1787 O O . TYR A 1 242 ? 6.060 -15.327 40.599 1.00 28.13 247 TYR A O 1
ATOM 1796 N N . GLU A 1 243 ? 4.985 -15.275 42.599 1.00 26.91 248 GLU A N 1
ATOM 1797 C CA . GLU A 1 243 ? 4.330 -16.565 42.418 1.00 32.37 248 GLU A CA 1
ATOM 1798 C C . GLU A 1 243 ? 3.399 -16.570 41.210 1.00 27.31 248 GLU A C 1
ATOM 1799 O O . GLU A 1 243 ? 3.340 -17.562 40.473 1.00 29.18 248 GLU A O 1
ATOM 1805 N N . TYR A 1 244 ? 2.647 -15.495 41.000 1.00 27.24 249 TYR A N 1
ATOM 1806 C CA . TYR A 1 244 ? 1.648 -15.449 39.941 1.00 25.04 249 TYR A CA 1
ATOM 1807 C C . TYR A 1 244 ? 1.960 -14.312 38.984 1.00 23.95 249 TYR A C 1
ATOM 1808 O O . TYR A 1 244 ? 2.163 -13.167 39.408 1.00 25.46 249 TYR A O 1
ATOM 1817 N N . ILE A 1 245 ? 1.998 -14.634 37.691 1.00 20.80 250 ILE A N 1
ATOM 1818 C CA . ILE A 1 245 ? 2.180 -13.641 36.643 1.00 21.92 250 ILE A CA 1
ATOM 1819 C C . ILE A 1 245 ? 1.087 -13.811 35.597 1.00 20.45 250 ILE A C 1
ATOM 1820 O O . ILE A 1 245 ? 0.392 -14.829 35.539 1.00 22.07 250 ILE A O 1
ATOM 1825 N N . LYS A 1 246 ? 0.935 -12.774 34.773 1.00 20.40 251 LYS A N 1
ATOM 1826 C CA . LYS A 1 246 ? -0.011 -12.760 33.667 1.00 22.64 251 LYS A CA 1
ATOM 1827 C C . LYS A 1 246 ? 0.759 -12.382 32.412 1.00 18.00 251 LYS A C 1
ATOM 1828 O O . LYS A 1 246 ? 1.509 -11.402 32.422 1.00 19.77 251 LYS A O 1
ATOM 1834 N N . VAL A 1 247 ? 0.578 -13.155 31.342 1.00 17.17 252 VAL A N 1
ATOM 1835 C CA . VAL A 1 247 ? 1.191 -12.860 30.049 1.00 21.57 252 VAL A CA 1
ATOM 1836 C C . VAL A 1 247 ? 0.081 -12.824 29.010 1.00 18.37 252 VAL A C 1
ATOM 1837 O O . VAL A 1 247 ? -0.604 -13.831 28.798 1.00 20.76 252 VAL A O 1
ATOM 1841 N N . HIS A 1 248 ? -0.107 -11.676 28.372 1.00 20.33 253 HIS A N 1
ATOM 1842 C CA . HIS A 1 248 ? -1.119 -11.523 27.339 1.00 22.39 253 HIS A CA 1
ATOM 1843 C C . HIS A 1 248 ? -0.454 -11.082 26.045 1.00 20.39 253 HIS A C 1
ATOM 1844 O O . HIS A 1 248 ? 0.431 -10.219 26.055 1.00 20.79 253 HIS A O 1
ATOM 1851 N N . LEU A 1 249 ? -0.876 -11.690 24.937 1.00 17.98 254 LEU A N 1
ATOM 1852 C CA . LEU A 1 249 ? -0.297 -11.426 23.627 1.00 18.71 254 LEU A CA 1
ATOM 1853 C C . LEU A 1 249 ? -1.393 -10.961 22.686 1.00 19.35 254 LEU A C 1
ATOM 1854 O O . LEU A 1 249 ? -2.443 -11.607 22.592 1.00 21.60 254 LEU A O 1
ATOM 1859 N N . SER A 1 250 ? -1.149 -9.858 21.980 1.00 18.05 255 SER A N 1
ATOM 1860 C CA . SER A 1 250 ? -2.060 -9.489 20.911 1.00 19.31 255 SER A CA 1
ATOM 1861 C C . SER A 1 250 ? -1.980 -10.515 19.784 1.00 17.68 255 SER A C 1
ATOM 1862 O O . SER A 1 250 ? -1.017 -11.282 19.662 1.00 17.29 255 SER A O 1
ATOM 1865 N N . GLN A 1 251 ? -3.015 -10.545 18.970 1.00 17.66 256 GLN A N 1
ATOM 1866 C CA . GLN A 1 251 ? -2.993 -11.443 17.833 1.00 14.74 256 GLN A CA 1
ATOM 1867 C C . GLN A 1 251 ? -1.693 -11.231 17.056 1.00 17.37 256 GLN A C 1
ATOM 1868 O O . GLN A 1 251 ? -1.415 -10.103 16.627 1.00 17.59 256 GLN A O 1
ATOM 1874 N N . PRO A 1 252 ? -0.864 -12.260 16.893 1.00 18.55 257 PRO A N 1
ATOM 1875 C CA . PRO A 1 252 ? 0.478 -12.062 16.345 1.00 17.07 257 PRO A CA 1
ATOM 1876 C C . PRO A 1 252 ? 0.563 -12.167 14.828 1.00 17.32 257 PRO A C 1
ATOM 1877 O O . PRO A 1 252 ? -0.295 -12.741 14.154 1.00 18.96 257 PRO A O 1
ATOM 1881 N N A TYR A 1 253 ? 1.661 -11.649 14.327 0.48 15.78 258 TYR A N 1
ATOM 1882 N N B TYR A 1 253 ? 1.626 -11.549 14.286 0.52 15.68 258 TYR A N 1
ATOM 1883 C CA A TYR A 1 253 ? 2.135 -11.944 12.995 0.48 14.72 258 TYR A CA 1
ATOM 1884 C CA B TYR A 1 253 ? 2.159 -11.972 12.995 0.52 14.72 258 TYR A CA 1
ATOM 1885 C C A TYR A 1 253 ? 2.845 -13.298 13.048 0.48 14.53 258 TYR A C 1
ATOM 1886 C C B TYR A 1 253 ? 2.691 -13.386 13.171 0.52 14.21 258 TYR A C 1
ATOM 1887 O O A TYR A 1 253 ? 3.721 -13.506 13.897 0.48 16.41 258 TYR A O 1
ATOM 1888 O O B TYR A 1 253 ? 3.349 -13.698 14.166 0.52 14.87 258 TYR A O 1
ATOM 1905 N N . ILE A 1 254 ? 2.431 -14.237 12.187 1.00 13.35 259 ILE A N 1
ATOM 1906 C CA . ILE A 1 254 ? 3.002 -15.584 12.153 1.00 15.15 259 ILE A CA 1
ATOM 1907 C C . ILE A 1 254 ? 3.443 -15.863 10.725 1.00 15.31 259 ILE A C 1
ATOM 1908 O O . ILE A 1 254 ? 2.618 -15.840 9.800 1.00 15.64 259 ILE A O 1
ATOM 1913 N N . VAL A 1 255 ? 4.742 -16.093 10.541 1.00 15.30 260 VAL A N 1
ATOM 1914 C CA . VAL A 1 255 ? 5.310 -16.495 9.259 1.00 13.61 260 VAL A CA 1
ATOM 1915 C C . VAL A 1 255 ? 6.104 -17.776 9.485 1.00 13.95 260 VAL A C 1
ATOM 1916 O O . VAL A 1 255 ? 6.940 -17.846 10.392 1.00 15.79 260 VAL A O 1
ATOM 1920 N N . GLN A 1 256 ? 5.857 -18.778 8.642 1.00 15.48 261 GLN A N 1
ATOM 1921 C CA . GLN A 1 256 ? 6.577 -20.045 8.720 1.00 16.85 261 GLN A CA 1
ATOM 1922 C C . GLN A 1 256 ? 7.012 -20.408 7.312 1.00 16.55 261 GLN A C 1
ATOM 1923 O O . GLN A 1 256 ? 6.170 -20.682 6.455 1.00 20.86 261 GLN A O 1
ATOM 1929 N N . HIS A 1 257 ? 8.317 -20.402 7.071 1.00 15.56 262 HIS A N 1
ATOM 1930 C CA . HIS A 1 257 ? 8.858 -20.687 5.752 1.00 15.43 262 HIS A CA 1
ATOM 1931 C C . HIS A 1 257 ? 10.151 -21.479 5.893 1.00 18.51 262 HIS A C 1
ATOM 1932 O O . HIS A 1 257 ? 11.017 -21.120 6.694 1.00 16.95 262 HIS A O 1
ATOM 1939 N N . ASN A 1 258 ? 10.285 -22.555 5.108 1.00 16.64 263 ASN A N 1
ATOM 1940 C CA . ASN A 1 258 ? 11.478 -23.426 5.151 1.00 15.21 263 ASN A CA 1
ATOM 1941 C C . ASN A 1 258 ? 11.661 -23.892 6.595 1.00 17.67 263 ASN A C 1
ATOM 1942 O O . ASN A 1 258 ? 10.723 -24.439 7.193 1.00 16.96 263 ASN A O 1
ATOM 1947 N N . ASP A 1 259 ? 12.822 -23.687 7.194 1.00 17.12 264 ASP A N 1
ATOM 1948 C CA . ASP A 1 259 ? 13.076 -24.119 8.558 1.00 17.36 264 ASP A CA 1
ATOM 1949 C C . ASP A 1 259 ? 12.638 -23.102 9.605 1.00 16.98 264 ASP A C 1
ATOM 1950 O O . ASP A 1 259 ? 12.743 -23.391 10.799 1.00 17.66 264 ASP A O 1
ATOM 1955 N N . GLN A 1 260 ? 12.134 -21.943 9.200 1.00 14.95 265 GLN A N 1
ATOM 1956 C CA . GLN A 1 260 ? 12.017 -20.779 10.079 1.00 15.04 265 GLN A CA 1
ATOM 1957 C C . GLN A 1 260 ? 10.580 -20.527 10.521 1.00 15.34 265 GLN A C 1
ATOM 1958 O O . GLN A 1 260 ? 9.623 -20.751 9.766 1.00 15.58 265 GLN A O 1
ATOM 1964 N N . LEU A 1 261 ? 10.445 -20.051 11.761 1.00 15.34 266 LEU A N 1
ATOM 1965 C CA . LEU A 1 261 ? 9.182 -19.562 12.301 1.00 14.12 266 LEU A CA 1
ATOM 1966 C C . LEU A 1 261 ? 9.453 -18.220 12.957 1.00 13.76 266 LEU A C 1
ATOM 1967 O O . LEU A 1 261 ? 10.372 -18.103 13.771 1.00 15.37 266 LEU A O 1
ATOM 1972 N N . LEU A 1 262 ? 8.664 -17.206 12.582 1.00 13.44 267 LEU A N 1
ATOM 1973 C CA . LEU A 1 262 ? 8.763 -15.876 13.172 1.00 15.88 267 LEU A CA 1
ATOM 1974 C C . LEU A 1 262 ? 7.385 -15.510 13.700 1.00 15.33 267 LEU A C 1
ATOM 1975 O O . LEU A 1 262 ? 6.389 -15.603 12.968 1.00 15.07 267 LEU A O 1
ATOM 1980 N N . VAL A 1 263 ? 7.326 -15.120 14.972 1.00 13.40 268 VAL A N 1
ATOM 1981 C CA . VAL A 1 263 ? 6.101 -14.662 15.616 1.00 13.62 268 VAL A CA 1
ATOM 1982 C C . VAL A 1 263 ? 6.389 -13.297 16.221 1.00 12.95 268 VAL A C 1
ATOM 1983 O O . VAL A 1 263 ? 7.392 -13.128 16.916 1.00 15.33 268 VAL A O 1
ATOM 1987 N N . LYS A 1 264 ? 5.533 -12.307 15.932 1.00 13.08 269 LYS A N 1
ATOM 1988 C CA . LYS A 1 264 ? 5.693 -10.976 16.516 1.00 15.19 269 LYS A CA 1
ATOM 1989 C C . LYS A 1 264 ? 4.356 -10.521 17.081 1.00 15.71 269 LYS A C 1
ATOM 1990 O O . LYS A 1 264 ? 3.317 -10.655 16.419 1.00 16.39 269 LYS A O 1
ATOM 1996 N N . THR A 1 265 ? 4.384 -10.005 18.313 1.00 15.79 270 THR A N 1
ATOM 1997 C CA . THR A 1 265 ? 3.167 -9.671 19.043 1.00 15.06 270 THR A CA 1
ATOM 1998 C C . THR A 1 265 ? 3.440 -8.488 19.967 1.00 16.51 270 THR A C 1
ATOM 1999 O O . THR A 1 265 ? 4.589 -8.176 20.275 1.00 17.60 270 THR A O 1
ATOM 2003 N N . LEU A 1 266 ? 2.370 -7.792 20.355 1.00 15.65 271 LEU A N 1
ATOM 2004 C CA . LEU A 1 266 ? 2.421 -6.851 21.472 1.00 13.91 271 LEU A CA 1
ATOM 2005 C C . LEU A 1 266 ? 2.115 -7.621 22.757 1.00 17.84 271 LEU A C 1
ATOM 2006 O O . LEU A 1 266 ? 1.053 -8.243 22.884 1.00 19.27 271 LEU A O 1
ATOM 2011 N N . GLN A 1 267 ? 3.061 -7.612 23.686 1.00 16.99 272 GLN A N 1
ATOM 2012 C CA . GLN A 1 267 ? 3.008 -8.441 24.885 1.00 16.47 272 GLN A CA 1
ATOM 2013 C C . GLN A 1 267 ? 2.792 -7.581 26.119 1.00 18.60 272 GLN A C 1
ATOM 2014 O O . GLN A 1 267 ? 3.494 -6.587 26.316 1.00 17.52 272 GLN A O 1
ATOM 2020 N N . ARG A 1 268 ? 1.833 -7.974 26.944 1.00 17.15 273 ARG A N 1
ATOM 2021 C CA . ARG A 1 268 ? 1.635 -7.378 28.258 1.00 18.79 273 ARG A CA 1
ATOM 2022 C C . ARG A 1 268 ? 2.092 -8.395 29.297 1.00 18.02 273 ARG A C 1
ATOM 2023 O O . ARG A 1 268 ? 1.601 -9.527 29.314 1.00 19.86 273 ARG A O 1
ATOM 2031 N N . TYR A 1 269 ? 3.040 -7.994 30.137 1.00 19.29 274 TYR A N 1
ATOM 2032 C CA . TYR A 1 269 ? 3.569 -8.823 31.217 1.00 18.43 274 TYR A CA 1
ATOM 2033 C C . TYR A 1 269 ? 3.218 -8.175 32.548 1.00 18.57 274 TYR A C 1
ATOM 2034 O O . TYR A 1 269 ? 3.489 -6.987 32.750 1.00 20.43 274 TYR A O 1
ATOM 2043 N N . GLU A 1 270 ? 2.650 -8.955 33.460 1.00 17.61 275 GLU A N 1
ATOM 2044 C CA . GLU A 1 270 ? 2.268 -8.434 34.770 1.00 17.56 275 GLU A CA 1
ATOM 2045 C C . GLU A 1 270 ? 2.694 -9.380 35.878 1.00 17.22 275 GLU A C 1
ATOM 2046 O O . GLU A 1 270 ? 2.379 -10.571 35.841 1.00 22.10 275 GLU A O 1
ATOM 2052 N N . SER A 1 271 ? 3.375 -8.833 36.874 1.00 19.78 276 SER A N 1
ATOM 2053 C CA . SER A 1 271 ? 3.522 -9.467 38.173 1.00 19.20 276 SER A CA 1
ATOM 2054 C C . SER A 1 271 ? 2.947 -8.522 39.220 1.00 24.19 276 SER A C 1
ATOM 2055 O O . SER A 1 271 ? 2.514 -7.407 38.915 1.00 26.19 276 SER A O 1
ATOM 2058 N N . ASP A 1 272 ? 2.972 -8.953 40.478 1.00 29.26 277 ASP A N 1
ATOM 2059 C CA . ASP A 1 272 ? 2.471 -8.065 41.522 1.00 25.35 277 ASP A CA 1
ATOM 2060 C C . ASP A 1 272 ? 3.287 -6.785 41.640 1.00 32.94 277 ASP A C 1
ATOM 2061 O O . ASP A 1 272 ? 2.792 -5.797 42.192 1.00 40.87 277 ASP A O 1
ATOM 2066 N N . LYS A 1 273 ? 4.513 -6.770 41.119 1.00 23.32 278 LYS A N 1
ATOM 2067 C CA . LYS A 1 273 ? 5.383 -5.604 41.217 1.00 23.80 278 LYS A CA 1
ATOM 2068 C C . LYS A 1 273 ? 5.207 -4.620 40.062 1.00 31.10 278 LYS A C 1
ATOM 2069 O O . LYS A 1 273 ? 5.073 -3.414 40.295 1.00 34.67 278 LYS A O 1
ATOM 2075 N N A HIS A 1 274 ? 5.154 -5.106 38.823 0.47 30.52 279 HIS A N 1
ATOM 2076 N N B HIS A 1 274 ? 5.240 -5.093 38.815 0.53 30.63 279 HIS A N 1
ATOM 2077 C CA A HIS A 1 274 ? 5.140 -4.203 37.681 0.47 31.10 279 HIS A CA 1
ATOM 2078 C CA B HIS A 1 274 ? 5.134 -4.178 37.683 0.53 31.12 279 HIS A CA 1
ATOM 2079 C C A HIS A 1 274 ? 4.330 -4.793 36.534 0.47 26.09 279 HIS A C 1
ATOM 2080 C C B HIS A 1 274 ? 4.324 -4.787 36.545 0.53 26.10 279 HIS A C 1
ATOM 2081 O O A HIS A 1 274 ? 4.122 -6.007 36.442 0.47 24.70 279 HIS A O 1
ATOM 2082 O O B HIS A 1 274 ? 4.109 -6.000 36.470 0.53 24.68 279 HIS A O 1
ATOM 2095 N N . VAL A 1 275 ? 3.868 -3.897 35.667 1.00 23.78 280 VAL A N 1
ATOM 2096 C CA . VAL A 1 275 ? 3.248 -4.239 34.394 1.00 22.13 280 VAL A CA 1
ATOM 2097 C C . VAL A 1 275 ? 4.080 -3.560 33.319 1.00 23.50 280 VAL A C 1
ATOM 2098 O O . VAL A 1 275 ? 4.474 -2.399 33.465 1.00 24.10 280 VAL A O 1
ATOM 2102 N N . ASP A 1 276 ? 4.372 -4.284 32.247 1.00 19.30 281 ASP A N 1
ATOM 2103 C CA . ASP A 1 276 ? 4.999 -3.646 31.101 1.00 22.06 281 ASP A CA 1
ATOM 2104 C C . ASP A 1 276 ? 4.390 -4.151 29.799 1.00 20.13 281 ASP A C 1
ATOM 2105 O O . ASP A 1 276 ? 3.845 -5.257 29.723 1.00 21.51 281 ASP A O 1
ATOM 2110 N N . TYR A 1 277 ? 4.462 -3.295 28.785 1.00 18.81 282 TYR A N 1
ATOM 2111 C CA . TYR A 1 277 ? 4.040 -3.601 27.425 1.00 20.14 282 TYR A CA 1
ATOM 2112 C C . TYR A 1 277 ? 5.258 -3.483 26.521 1.00 18.75 282 TYR A C 1
ATOM 2113 O O . TYR A 1 277 ? 6.072 -2.572 26.673 1.00 20.09 282 TYR A O 1
ATOM 2122 N N . GLY A 1 278 ? 5.391 -4.402 25.575 1.00 17.55 283 GLY A N 1
ATOM 2123 C CA . GLY A 1 278 ? 6.534 -4.318 24.687 1.00 15.70 283 GLY A CA 1
ATOM 2124 C C . GLY A 1 278 ? 6.308 -5.187 23.477 1.00 15.36 283 GLY A C 1
ATOM 2125 O O . GLY A 1 278 ? 5.392 -6.012 23.433 1.00 18.05 283 GLY A O 1
ATOM 2126 N N . VAL A 1 279 ? 7.152 -4.971 22.483 1.00 16.54 284 VAL A N 1
ATOM 2127 C CA . VAL A 1 279 ? 7.086 -5.722 21.241 1.00 16.62 284 VAL A CA 1
ATOM 2128 C C . VAL A 1 279 ? 7.916 -6.985 21.432 1.00 17.10 284 VAL A C 1
ATOM 2129 O O . VAL A 1 279 ? 9.117 -6.910 21.707 1.00 17.45 284 VAL A O 1
ATOM 2133 N N . LYS A 1 280 ? 7.281 -8.141 21.286 1.00 15.75 285 LYS A N 1
ATOM 2134 C CA . LYS A 1 280 ? 7.928 -9.436 21.494 1.00 14.27 285 LYS A CA 1
ATOM 2135 C C . LYS A 1 280 ? 8.073 -10.115 20.135 1.00 15.99 285 LYS A C 1
ATOM 2136 O O . LYS A 1 280 ? 7.079 -10.330 19.426 1.00 16.99 285 LYS A O 1
ATOM 2142 N N . THR A 1 281 ? 9.313 -10.399 19.744 1.00 15.15 286 THR A N 1
ATOM 2143 C CA . THR A 1 281 ? 9.578 -11.139 18.517 1.00 14.35 286 THR A CA 1
ATOM 2144 C C . THR A 1 281 ? 10.290 -12.434 18.868 1.00 15.20 286 THR A C 1
ATOM 2145 O O . THR A 1 281 ? 11.310 -12.415 19.562 1.00 18.26 286 THR A O 1
ATOM 2149 N N . ILE A 1 282 ? 9.740 -13.549 18.392 1.00 15.40 287 ILE A N 1
ATOM 2150 C CA . ILE A 1 282 ? 10.260 -14.890 18.641 1.00 16.17 287 ILE A CA 1
ATOM 2151 C C . ILE A 1 282 ? 10.768 -15.450 17.317 1.00 15.77 287 ILE A C 1
ATOM 2152 O O . ILE A 1 282 ? 10.063 -15.407 16.303 1.00 15.16 287 ILE A O 1
ATOM 2157 N N . TYR A 1 283 ? 11.999 -15.950 17.320 1.00 15.08 288 TYR A N 1
ATOM 2158 C CA . TYR A 1 283 ? 12.612 -16.597 16.168 1.00 13.77 288 TYR A CA 1
ATOM 2159 C C . TYR A 1 283 ? 12.800 -18.057 16.538 1.00 14.25 288 TYR A C 1
ATOM 2160 O O . TYR A 1 283 ? 13.416 -18.360 17.564 1.00 15.17 288 TYR A O 1
ATOM 2169 N N . ALA A 1 284 ? 12.262 -18.960 15.718 1.00 14.28 289 ALA A N 1
ATOM 2170 C CA . ALA A 1 284 ? 12.335 -20.386 16.018 1.00 15.58 289 ALA A CA 1
ATOM 2171 C C . ALA A 1 284 ? 12.712 -21.157 14.760 1.00 15.30 289 ALA A C 1
ATOM 2172 O O . ALA A 1 284 ? 12.553 -20.675 13.639 1.00 16.23 289 ALA A O 1
ATOM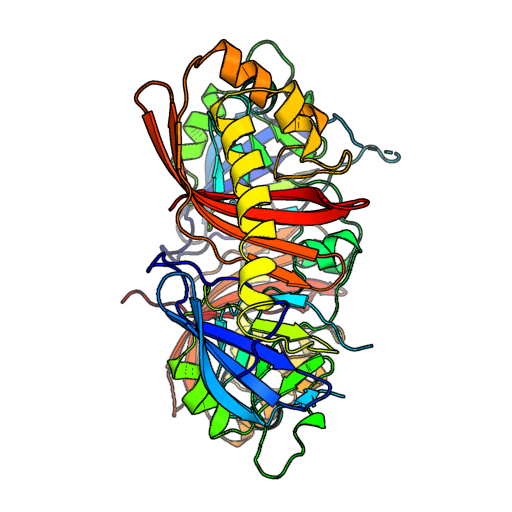 2174 N N . LEU A 1 285 ? 13.243 -22.363 14.967 1.00 14.47 290 LEU A N 1
ATOM 2175 C CA . LEU A 1 285 ? 13.606 -23.257 13.875 1.00 15.29 290 LEU A CA 1
ATOM 2176 C C . LEU A 1 285 ? 12.939 -24.602 14.089 1.00 17.63 290 LEU A C 1
ATOM 2177 O O . LEU A 1 285 ? 12.731 -25.034 15.230 1.00 16.80 290 LEU A O 1
ATOM 2182 N N . LYS A 1 286 ? 12.634 -25.275 12.973 1.00 16.99 291 LYS A N 1
ATOM 2183 C CA . LYS A 1 286 ? 12.065 -26.615 13.032 1.00 16.79 291 LYS A CA 1
ATOM 2184 C C . LYS A 1 286 ? 12.948 -27.545 13.851 1.00 18.72 291 LYS A C 1
ATOM 2185 O O . LYS A 1 286 ? 14.177 -27.527 13.743 1.00 20.36 291 LYS A O 1
ATOM 2191 N N . SER A 1 287 ? 12.290 -28.375 14.653 1.00 18.91 292 SER A N 1
ATOM 2192 C CA . SER A 1 287 ? 12.916 -29.419 15.455 1.00 24.87 292 SER A CA 1
ATOM 2193 C C . SER A 1 287 ? 11.974 -30.607 15.391 1.00 25.09 292 SER A C 1
ATOM 2194 O O . SER A 1 287 ? 10.911 -30.581 16.020 1.00 23.59 292 SER A O 1
ATOM 2197 N N . GLY A 1 288 ? 12.342 -31.623 14.623 1.00 25.92 293 GLY A N 1
ATOM 2198 C CA . GLY A 1 288 ? 11.453 -32.760 14.444 1.00 31.53 293 GLY A CA 1
ATOM 2199 C C . GLY A 1 288 ? 10.119 -32.299 13.891 1.00 23.17 293 GLY A C 1
ATOM 2200 O O . GLY A 1 288 ? 10.048 -31.672 12.827 1.00 28.24 293 GLY A O 1
ATOM 2201 N N . ASP A 1 289 ? 9.037 -32.582 14.621 1.00 26.63 294 ASP A N 1
ATOM 2202 C CA . ASP A 1 289 ? 7.695 -32.185 14.213 1.00 27.65 294 ASP A CA 1
ATOM 2203 C C . ASP A 1 289 ? 7.221 -30.906 14.893 1.00 25.85 294 ASP A C 1
ATOM 2204 O O . ASP A 1 289 ? 6.035 -30.573 14.817 1.00 29.76 294 ASP A O 1
ATOM 2209 N N . THR A 1 290 ? 8.119 -30.176 15.544 1.00 22.91 295 THR A N 1
ATOM 2210 C CA . THR A 1 290 ? 7.724 -28.950 16.225 1.00 24.79 295 THR A CA 1
ATOM 2211 C C . THR A 1 290 ? 8.781 -27.876 15.986 1.00 20.45 295 THR A C 1
ATOM 2212 O O . THR A 1 290 ? 9.480 -27.926 14.967 1.00 20.23 295 THR A O 1
ATOM 2216 N N . TYR A 1 291 ? 8.927 -26.931 16.924 1.00 22.14 296 TYR A N 1
ATOM 2217 C CA . TYR A 1 291 ? 9.825 -25.792 16.766 1.00 18.70 296 TYR A CA 1
ATOM 2218 C C . TYR A 1 291 ? 10.528 -25.520 18.083 1.00 19.28 296 TYR A C 1
ATOM 2219 O O . TYR A 1 291 ? 9.972 -25.762 19.154 1.00 19.26 296 TYR A O 1
ATOM 2228 N N . LYS A 1 292 ? 11.755 -25.015 17.993 1.00 16.75 297 LYS A N 1
ATOM 2229 C CA . LYS A 1 292 ? 12.490 -24.554 19.165 1.00 17.46 297 LYS A CA 1
ATOM 2230 C C . LYS A 1 292 ? 12.961 -23.122 18.966 1.00 17.93 297 LYS A C 1
ATOM 2231 O O . LYS A 1 292 ? 13.524 -22.781 17.914 1.00 17.56 297 LYS A O 1
ATOM 2237 N N . ILE A 1 293 ? 12.739 -22.299 19.994 1.00 16.09 298 ILE A N 1
ATOM 2238 C CA . ILE A 1 293 ? 13.104 -20.889 19.966 1.00 14.94 298 ILE A CA 1
ATOM 2239 C C . ILE A 1 293 ? 14.617 -20.732 20.048 1.00 16.09 298 ILE A C 1
ATOM 2240 O O . ILE A 1 293 ? 15.270 -21.282 20.947 1.00 16.74 298 ILE A O 1
ATOM 2245 N N . ILE A 1 294 ? 15.189 -20.004 19.088 1.00 16.44 299 ILE A N 1
ATOM 2246 C CA . ILE A 1 294 ? 16.617 -19.711 19.047 1.00 16.45 299 ILE A CA 1
ATOM 2247 C C . ILE A 1 294 ? 16.933 -18.289 19.490 1.00 16.52 299 ILE A C 1
ATOM 2248 O O . ILE A 1 294 ? 18.056 -18.003 19.903 1.00 16.65 299 ILE A O 1
ATOM 2253 N N . ARG A 1 295 ? 15.977 -17.370 19.358 1.00 14.44 300 ARG A N 1
ATOM 2254 C CA . ARG A 1 295 ? 16.193 -15.983 19.757 1.00 16.29 300 ARG A CA 1
ATOM 2255 C C . ARG A 1 295 ? 14.849 -15.415 20.192 1.00 14.89 300 ARG A C 1
ATOM 2256 O O . ARG A 1 295 ? 13.807 -15.794 19.661 1.00 16.12 300 ARG A O 1
ATOM 2264 N N . GLU A 1 296 ? 14.869 -14.532 21.186 1.00 16.81 301 GLU A N 1
ATOM 2265 C CA . GLU A 1 296 ? 13.644 -13.897 21.667 1.00 16.91 301 GLU A CA 1
ATOM 2266 C C . GLU A 1 296 ? 13.986 -12.460 22.032 1.00 17.79 301 GLU A C 1
ATOM 2267 O O . GLU A 1 296 ? 14.875 -12.227 22.860 1.00 19.94 301 GLU A O 1
ATOM 2273 N N A GLU A 1 297 ? 13.292 -11.502 21.410 0.64 18.47 302 GLU A N 1
ATOM 2274 N N B GLU A 1 297 ? 13.286 -11.504 21.423 0.36 18.47 302 GLU A N 1
ATOM 2275 C CA A GLU A 1 297 ? 13.568 -10.081 21.579 0.64 18.82 302 GLU A CA 1
ATOM 2276 C CA B GLU A 1 297 ? 13.575 -10.090 21.600 0.36 18.84 302 GLU A CA 1
ATOM 2277 C C A GLU A 1 297 ? 12.373 -9.382 22.213 0.64 17.49 302 GLU A C 1
ATOM 2278 C C B GLU A 1 297 ? 12.376 -9.381 22.212 0.36 17.58 302 GLU A C 1
ATOM 2279 O O A GLU A 1 297 ? 11.222 -9.791 22.037 0.64 18.06 302 GLU A O 1
ATOM 2280 O O B GLU A 1 297 ? 11.225 -9.783 22.016 0.36 18.06 302 GLU A O 1
ATOM 2291 N N . TRP A 1 298 ? 12.660 -8.317 22.960 1.00 17.94 303 TRP A N 1
ATOM 2292 C CA . TRP A 1 298 ? 11.622 -7.493 23.564 1.00 18.22 303 TRP A CA 1
ATOM 2293 C C . TRP A 1 298 ? 12.071 -6.043 23.469 1.00 22.38 303 TRP A C 1
ATOM 2294 O O . TRP A 1 298 ? 13.225 -5.722 23.782 1.00 23.85 303 TRP A O 1
ATOM 2305 N N . ALA A 1 299 ? 11.176 -5.179 22.992 1.00 18.56 304 ALA A N 1
ATOM 2306 C CA . ALA A 1 299 ? 11.433 -3.746 22.969 1.00 23.89 304 ALA A CA 1
ATOM 2307 C C . ALA A 1 299 ? 10.261 -3.035 23.632 1.00 21.58 304 ALA A C 1
ATOM 2308 O O . ALA A 1 299 ? 9.106 -3.404 23.405 1.00 19.76 304 ALA A O 1
ATOM 2310 N N . PRO A 1 300 ? 10.515 -2.034 24.475 1.00 22.37 305 PRO A N 1
ATOM 2311 C CA . PRO A 1 300 ? 9.410 -1.399 25.198 1.00 18.75 305 PRO A CA 1
ATOM 2312 C C . PRO A 1 300 ? 8.463 -0.683 24.247 1.00 19.20 305 PRO A C 1
ATOM 2313 O O . PRO A 1 300 ? 8.858 -0.190 23.187 1.00 26.30 305 PRO A O 1
ATOM 2317 N N . PHE A 1 301 ? 7.190 -0.657 24.631 1.00 20.94 306 PHE A N 1
ATOM 2318 C CA . PHE A 1 301 ? 6.146 -0.013 23.850 1.00 20.13 306 PHE A CA 1
ATOM 2319 C C . PHE A 1 301 ? 5.436 1.029 24.702 1.00 23.90 306 PHE A C 1
ATOM 2320 O O . PHE A 1 301 ? 5.054 0.755 25.843 1.00 28.50 306 PHE A O 1
ATOM 2328 N N . SER A 1 302 ? 5.216 2.211 24.136 1.00 34.28 307 SER A N 1
ATOM 2329 C CA . SER A 1 302 ? 4.372 3.176 24.825 1.00 37.44 307 SER A CA 1
ATOM 2330 C C . SER A 1 302 ? 3.656 4.054 23.812 1.00 39.57 307 SER A C 1
ATOM 2331 O O . SER A 1 302 ? 4.241 4.468 22.808 1.00 43.19 307 SER A O 1
ATOM 2334 N N . GLN A 1 303 ? 2.564 4.246 23.852 1.00 42.90 308 GLN A N 1
ATOM 2335 C CA . GLN A 1 303 ? 1.654 5.246 23.313 1.00 46.96 308 GLN A CA 1
ATOM 2336 C C . GLN A 1 303 ? 2.103 6.647 23.699 1.00 50.64 308 GLN A C 1
ATOM 2337 O O . GLN A 1 303 ? 2.075 7.563 22.872 1.00 55.90 308 GLN A O 1
ATOM 2343 N N . GLN A 1 304 ? 2.084 6.902 25.102 1.00 55.32 309 GLN A N 1
ATOM 2344 C CA . GLN A 1 304 ? 2.385 8.201 25.685 1.00 54.95 309 GLN A CA 1
ATOM 2345 C C . GLN A 1 304 ? 3.713 8.740 25.168 1.00 63.23 309 GLN A C 1
ATOM 2346 O O . GLN A 1 304 ? 3.795 9.883 24.718 1.00 71.22 309 GLN A O 1
ATOM 2352 N N . ASP B 1 24 ? 44.274 19.905 33.372 1.00 57.20 29 ASP B N 1
ATOM 2353 C CA . ASP B 1 24 ? 45.564 20.199 32.755 1.00 55.51 29 ASP B CA 1
ATOM 2354 C C . ASP B 1 24 ? 45.723 19.498 31.404 1.00 48.39 29 ASP B C 1
ATOM 2355 O O . ASP B 1 24 ? 46.158 20.106 30.425 1.00 46.78 29 ASP B O 1
ATOM 2360 N N . LEU B 1 25 ? 45.367 18.218 31.361 1.00 35.96 30 LEU B N 1
ATOM 2361 C CA . LEU B 1 25 ? 45.562 17.390 30.184 1.00 29.82 30 LEU B CA 1
ATOM 2362 C C . LEU B 1 25 ? 44.217 16.916 29.655 1.00 25.36 30 LEU B C 1
ATOM 2363 O O . LEU B 1 25 ? 43.220 16.868 30.378 1.00 30.58 30 LEU B O 1
ATOM 2368 N N . LEU B 1 26 ? 44.210 16.541 28.380 1.00 24.29 31 LEU B N 1
ATOM 2369 C CA . LEU B 1 26 ? 43.001 16.114 27.701 1.00 25.27 31 LEU B CA 1
ATOM 2370 C C . LEU B 1 26 ? 43.267 14.854 26.894 1.00 19.35 31 LEU B C 1
ATOM 2371 O O . LEU B 1 26 ? 44.385 14.630 26.423 1.00 20.92 31 LEU B O 1
ATOM 2376 N N . PRO B 1 27 ? 42.248 14.008 26.723 1.00 19.46 32 PRO B N 1
ATOM 2377 C CA . PRO B 1 27 ? 42.423 12.766 25.957 1.00 21.43 32 PRO B CA 1
ATOM 2378 C C . PRO B 1 27 ? 42.634 13.068 24.480 1.00 17.11 32 PRO B C 1
ATOM 2379 O O . PRO B 1 27 ? 41.828 13.756 23.851 1.00 19.40 32 PRO B O 1
ATOM 2383 N N . ALA B 1 28 ? 43.730 12.546 23.931 1.00 18.05 33 ALA B N 1
ATOM 2384 C CA . ALA B 1 28 ? 44.099 12.850 22.556 1.00 18.71 33 ALA B CA 1
ATOM 2385 C C . ALA B 1 28 ? 43.087 12.331 21.550 1.00 20.67 33 ALA B C 1
ATOM 2386 O O . ALA B 1 28 ? 43.000 12.878 20.446 1.00 21.16 33 ALA B O 1
ATOM 2388 N N A SER B 1 29 ? 42.314 11.311 21.899 0.60 18.36 34 SER B N 1
ATOM 2389 N N B SER B 1 29 ? 42.323 11.298 21.896 0.40 18.40 34 SER B N 1
ATOM 2390 C CA A SER B 1 29 ? 41.440 10.683 20.919 0.60 19.46 34 SER B CA 1
ATOM 2391 C CA B SER B 1 29 ? 41.435 10.668 20.929 0.40 19.50 34 SER B CA 1
ATOM 2392 C C A SER B 1 29 ? 40.051 11.303 20.843 0.60 17.68 34 SER B C 1
ATOM 2393 C C B SER B 1 29 ? 40.068 11.332 20.824 0.40 17.74 34 SER B C 1
ATOM 2394 O O A SER B 1 29 ? 39.328 11.044 19.874 0.60 19.84 34 SER B O 1
ATOM 2395 O O B SER B 1 29 ? 39.378 11.132 19.818 0.40 19.84 34 SER B O 1
ATOM 2400 N N . LEU B 1 30 ? 39.653 12.105 21.825 1.00 17.25 35 LEU B N 1
ATOM 2401 C CA . LEU B 1 30 ? 38.378 12.820 21.773 1.00 17.55 35 LEU B CA 1
ATOM 2402 C C . LEU B 1 30 ? 38.705 14.265 21.442 1.00 18.05 35 LEU B C 1
ATOM 2403 O O . LEU B 1 30 ? 39.127 15.030 22.309 1.00 17.82 35 LEU B O 1
ATOM 2408 N N A LEU B 1 31 ? 38.509 14.649 20.183 0.83 17.26 36 LEU B N 1
ATOM 2409 N N B LEU B 1 31 ? 38.585 14.628 20.162 0.17 17.38 36 LEU B N 1
ATOM 2410 C CA A LEU B 1 31 ? 38.939 15.994 19.749 0.83 17.48 36 LEU B CA 1
ATOM 2411 C CA B LEU B 1 31 ? 38.976 15.993 19.716 0.17 17.64 36 LEU B CA 1
ATOM 2412 C C A LEU B 1 31 ? 37.833 17.040 19.843 0.83 19.19 36 LEU B C 1
ATOM 2413 C C B LEU B 1 31 ? 37.856 17.035 19.834 0.17 19.18 36 LEU B C 1
ATOM 2414 O O A LEU B 1 31 ? 38.145 18.156 20.123 0.83 20.06 36 LEU B O 1
ATOM 2415 O O B LEU B 1 31 ? 38.178 18.186 20.129 0.17 20.14 36 LEU B O 1
ATOM 2424 N N . GLN B 1 32 ? 36.596 16.650 19.646 1.00 17.09 37 GLN B N 1
ATOM 2425 C CA . GLN B 1 32 ? 35.535 17.639 19.669 1.00 17.74 37 GLN B CA 1
ATOM 2426 C C . GLN B 1 32 ? 34.210 16.939 19.890 1.00 18.11 37 GLN B C 1
ATOM 2427 O O . GLN B 1 32 ? 34.003 15.809 19.439 1.00 16.56 37 GLN B O 1
ATOM 2433 N N . ILE B 1 33 ? 33.311 17.634 20.585 1.00 16.50 38 ILE B N 1
ATOM 2434 C CA . ILE B 1 33 ? 31.938 17.194 20.778 1.00 15.88 38 ILE B CA 1
ATOM 2435 C C . ILE B 1 33 ? 31.028 18.093 19.951 1.00 17.95 38 ILE B C 1
ATOM 2436 O O . ILE B 1 33 ? 31.264 19.298 19.861 1.00 19.26 38 ILE B O 1
ATOM 2441 N N . SER B 1 34 ? 30.015 17.506 19.325 1.00 16.54 39 SER B N 1
ATOM 2442 C CA . SER B 1 34 ? 29.127 18.281 18.460 1.00 16.99 39 SER B CA 1
ATOM 2443 C C . SER B 1 34 ? 28.366 19.339 19.244 1.00 21.61 39 SER B C 1
ATOM 2444 O O . SER B 1 34 ? 27.894 19.096 20.355 1.00 19.41 39 SER B O 1
ATOM 2447 N N . GLU B 1 35 ? 28.185 20.503 18.611 1.00 20.52 40 GLU B N 1
ATOM 2448 C CA . GLU B 1 35 ? 27.347 21.564 19.153 1.00 19.76 40 GLU B CA 1
ATOM 2449 C C . GLU B 1 35 ? 25.865 21.271 18.977 1.00 19.46 40 GLU B C 1
ATOM 2450 O O . GLU B 1 35 ? 25.035 21.939 19.597 1.00 21.56 40 GLU B O 1
ATOM 2456 N N . THR B 1 36 ? 25.507 20.292 18.149 1.00 20.80 41 THR B N 1
ATOM 2457 C CA . THR B 1 36 ? 24.110 20.055 17.799 1.00 20.10 41 THR B CA 1
ATOM 2458 C C . THR B 1 36 ? 23.339 19.532 19.000 1.00 19.57 41 THR B C 1
ATOM 2459 O O . THR B 1 36 ? 23.716 18.519 19.597 1.00 20.60 41 THR B O 1
ATOM 2463 N N . GLU B 1 37 ? 22.259 20.218 19.365 1.00 18.46 42 GLU B N 1
ATOM 2464 C CA . GLU B 1 37 ? 21.608 19.899 20.631 1.00 20.04 42 GLU B CA 1
ATOM 2465 C C . GLU B 1 37 ? 20.754 18.638 20.574 1.00 19.66 42 GLU B C 1
ATOM 2466 O O . GLU B 1 37 ? 20.473 18.056 21.627 1.00 21.96 42 GLU B O 1
ATOM 2472 N N . ALA B 1 38 ? 20.400 18.159 19.378 1.00 19.29 43 ALA B N 1
ATOM 2473 C CA . ALA B 1 38 ? 19.768 16.852 19.260 1.00 18.59 43 ALA B CA 1
ATOM 2474 C C . ALA B 1 38 ? 20.743 15.698 19.485 1.00 20.27 43 ALA B C 1
ATOM 2475 O O . ALA B 1 38 ? 20.297 14.567 19.694 1.00 21.58 43 ALA B O 1
ATOM 2477 N N . PHE B 1 39 ? 22.047 15.946 19.412 1.00 19.21 44 PHE B N 1
ATOM 2478 C CA . PHE B 1 39 ? 23.047 14.931 19.723 1.00 18.03 44 PHE B CA 1
ATOM 2479 C C . PHE B 1 39 ? 23.310 14.961 21.229 1.00 18.59 44 PHE B C 1
ATOM 2480 O O . PHE B 1 39 ? 22.525 15.521 21.997 1.00 21.04 44 PHE B O 1
ATOM 2488 N N . SER B 1 40 ? 24.410 14.375 21.677 1.00 17.15 45 SER B N 1
ATOM 2489 C CA . SER B 1 40 ? 24.710 14.331 23.099 1.00 17.57 45 SER B CA 1
ATOM 2490 C C . SER B 1 40 ? 25.789 15.357 23.427 1.00 16.55 45 SER B C 1
ATOM 2491 O O . SER B 1 40 ? 26.821 15.420 22.751 1.00 19.12 45 SER B O 1
ATOM 2494 N N . ARG B 1 41 ? 25.538 16.183 24.444 1.00 15.37 46 ARG B N 1
ATOM 2495 C CA . ARG B 1 41 ? 26.558 17.111 24.911 1.00 18.07 46 ARG B CA 1
ATOM 2496 C C . ARG B 1 41 ? 27.645 16.421 25.720 1.00 16.79 46 ARG B C 1
ATOM 2497 O O . ARG B 1 41 ? 28.683 17.044 25.994 1.00 16.69 46 ARG B O 1
ATOM 2505 N N . TYR B 1 42 ? 27.439 15.150 26.066 1.00 17.08 47 TYR B N 1
ATOM 2506 C CA . TYR B 1 42 ? 28.359 14.367 26.872 1.00 16.06 47 TYR B CA 1
ATOM 2507 C C . TYR B 1 42 ? 28.920 13.197 26.075 1.00 16.42 47 TYR B C 1
ATOM 2508 O O . TYR B 1 42 ? 28.238 12.597 25.237 1.00 15.88 47 TYR B O 1
ATOM 2517 N N . VAL B 1 43 ? 30.161 12.840 26.396 1.00 15.95 48 VAL B N 1
ATOM 2518 C CA . VAL B 1 43 ? 30.833 11.657 25.874 1.00 15.26 48 VAL B CA 1
ATOM 2519 C C . VAL B 1 43 ? 31.406 10.903 27.068 1.00 16.35 48 VAL B C 1
ATOM 2520 O O . VAL B 1 43 ? 31.986 11.512 27.973 1.00 16.38 48 VAL B O 1
ATOM 2524 N N . ILE B 1 44 ? 31.216 9.588 27.081 1.00 14.84 49 ILE B N 1
ATOM 2525 C CA . ILE B 1 44 ? 31.793 8.706 28.092 1.00 14.48 49 ILE B CA 1
ATOM 2526 C C . ILE B 1 44 ? 33.056 8.081 27.515 1.00 16.78 49 ILE B C 1
ATOM 2527 O O . ILE B 1 44 ? 33.027 7.520 26.413 1.00 16.23 49 ILE B O 1
ATOM 2532 N N . LEU B 1 45 ? 34.161 8.185 28.257 1.00 17.10 50 LEU B N 1
ATOM 2533 C CA . LEU B 1 45 ? 35.457 7.649 27.855 1.00 15.55 50 LEU B CA 1
ATOM 2534 C C . LEU B 1 45 ? 35.883 6.614 28.880 1.00 16.32 50 LEU B C 1
ATOM 2535 O O . LEU B 1 45 ? 36.041 6.944 30.058 1.00 17.89 50 LEU B O 1
ATOM 2540 N N . VAL B 1 46 ? 36.060 5.372 28.435 1.00 15.96 51 VAL B N 1
ATOM 2541 C CA . VAL B 1 46 ? 36.522 4.279 29.288 1.00 14.27 51 VAL B CA 1
ATOM 2542 C C . VAL B 1 46 ? 37.990 4.023 28.977 1.00 16.07 51 VAL B C 1
ATOM 2543 O O . VAL B 1 46 ? 38.346 3.671 27.841 1.00 17.62 51 VAL B O 1
ATOM 2547 N N . ASP B 1 47 ? 38.838 4.183 30.004 1.00 17.50 52 ASP B N 1
ATOM 2548 C CA . ASP B 1 47 ? 40.279 3.950 29.923 1.00 16.54 52 ASP B CA 1
ATOM 2549 C C . ASP B 1 47 ? 40.526 2.610 30.612 1.00 16.61 52 ASP B C 1
ATOM 2550 O O . ASP B 1 47 ? 40.516 2.521 31.841 1.00 18.13 52 ASP B O 1
ATOM 2555 N N . LYS B 1 48 ? 40.712 1.552 29.819 1.00 17.69 53 LYS B N 1
ATOM 2556 C CA . LYS B 1 48 ? 40.838 0.226 30.427 1.00 17.29 53 LYS B CA 1
ATOM 2557 C C . LYS B 1 48 ? 42.061 0.129 31.326 1.00 20.19 53 LYS B C 1
ATOM 2558 O O . LYS B 1 48 ? 42.004 -0.482 32.399 1.00 21.27 53 LYS B O 1
ATOM 2564 N N . GLU B 1 49 ? 43.175 0.688 30.891 1.00 21.65 54 GLU B N 1
ATOM 2565 C CA . GLU B 1 49 ? 44.433 0.691 31.668 1.00 21.01 54 GLU B CA 1
ATOM 2566 C C . GLU B 1 49 ? 44.192 1.485 32.954 1.00 22.24 54 GLU B C 1
ATOM 2567 O O . GLU B 1 49 ? 44.611 0.904 33.951 1.00 25.41 54 GLU B O 1
ATOM 2573 N N A GLN B 1 50 ? 43.634 2.421 33.109 0.73 18.10 55 GLN B N 1
ATOM 2574 N N B GLN B 1 50 ? 43.628 2.424 33.107 0.27 18.31 55 GLN B N 1
ATOM 2575 C CA A GLN B 1 50 ? 43.471 3.141 34.364 0.73 19.13 55 GLN B CA 1
ATOM 2576 C CA B GLN B 1 50 ? 43.461 3.154 34.356 0.27 19.17 55 GLN B CA 1
ATOM 2577 C C A GLN B 1 50 ? 42.254 2.691 35.163 0.73 19.28 55 GLN B C 1
ATOM 2578 C C B GLN B 1 50 ? 42.250 2.701 35.157 0.27 19.25 55 GLN B C 1
ATOM 2579 O O A GLN B 1 50 ? 42.048 3.162 36.283 0.73 21.14 55 GLN B O 1
ATOM 2580 O O B GLN B 1 50 ? 42.043 3.189 36.271 0.27 21.20 55 GLN B O 1
ATOM 2591 N N . ARG B 1 51 ? 41.550 1.935 34.765 1.00 17.71 56 ARG B N 1
ATOM 2592 C CA . ARG B 1 51 ? 40.276 1.367 35.285 1.00 17.91 56 ARG B CA 1
ATOM 2593 C C . ARG B 1 51 ? 39.328 2.507 35.609 1.00 19.66 56 ARG B C 1
ATOM 2594 O O . ARG B 1 51 ? 38.904 2.662 36.724 1.00 18.96 56 ARG B O 1
ATOM 2602 N N . LYS B 1 5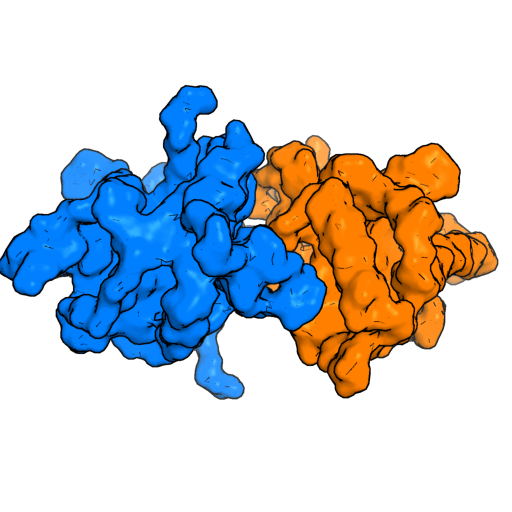2 ? 39.089 3.398 34.694 1.00 17.73 57 LYS B N 1
ATOM 2603 C CA . LYS B 1 52 ? 38.375 4.631 34.983 1.00 19.33 57 LYS B CA 1
ATOM 2604 C C . LYS B 1 52 ? 37.464 4.980 33.819 1.00 20.16 57 LYS B C 1
ATOM 2605 O O . LYS B 1 52 ? 37.828 4.789 32.714 1.00 21.21 57 LYS B O 1
ATOM 2611 N N . LEU B 1 53 ? 36.315 5.481 34.169 1.00 16.99 58 LEU B N 1
ATOM 2612 C CA . LEU B 1 53 ? 35.354 5.982 33.200 1.00 17.09 58 LEU B CA 1
ATOM 2613 C C . LEU B 1 53 ? 35.189 7.471 33.462 1.00 20.62 58 LEU B C 1
ATOM 2614 O O . LEU B 1 53 ? 34.900 7.876 34.593 1.00 20.72 58 LEU B O 1
ATOM 2619 N N . SER B 1 54 ? 35.391 8.291 32.434 1.00 17.83 59 SER B N 1
ATOM 2620 C CA . SER B 1 54 ? 35.299 9.737 32.567 1.00 18.30 59 SER B CA 1
ATOM 2621 C C . SER B 1 54 ? 34.156 10.256 31.707 1.00 16.94 59 SER B C 1
ATOM 2622 O O . SER B 1 54 ? 33.851 9.688 30.652 1.00 18.90 59 SER B O 1
ATOM 2625 N N . VAL B 1 55 ? 33.520 11.338 32.152 1.00 18.18 60 VAL B N 1
ATOM 2626 C CA . VAL B 1 55 ? 32.487 12.034 31.389 1.00 16.71 60 VAL B CA 1
ATOM 2627 C C . VAL B 1 55 ? 33.050 13.383 30.954 1.00 19.55 60 VAL B C 1
ATOM 2628 O O . VAL B 1 55 ? 33.500 14.172 31.795 1.00 19.58 60 VAL B O 1
ATOM 2632 N N . PHE B 1 56 ? 33.036 13.643 29.646 1.00 18.38 61 PHE B N 1
ATOM 2633 C CA . PHE B 1 56 ? 33.411 14.926 29.066 1.00 18.14 61 PHE B CA 1
ATOM 2634 C C . PHE B 1 56 ? 32.189 15.618 28.477 1.00 19.07 61 PHE B C 1
ATOM 2635 O O . PHE B 1 56 ? 31.241 14.967 28.039 1.00 17.71 61 PHE B O 1
ATOM 2643 N N . GLU B 1 57 ? 32.226 16.949 28.459 1.00 17.99 62 GLU B N 1
ATOM 2644 C CA . GLU B 1 57 ? 31.131 17.764 27.953 1.00 18.49 62 GLU B CA 1
ATOM 2645 C C . GLU B 1 57 ? 31.698 18.797 26.994 1.00 20.60 62 GLU B C 1
ATOM 2646 O O . GLU B 1 57 ? 32.839 19.247 27.141 1.00 19.68 62 GLU B O 1
ATOM 2652 N N . ARG B 1 58 ? 30.894 19.170 26.002 1.00 19.61 63 ARG B N 1
ATOM 2653 C CA . ARG B 1 58 ? 31.283 20.270 25.131 1.00 19.56 63 ARG B CA 1
ATOM 2654 C C . ARG B 1 58 ? 31.319 21.590 25.897 1.00 20.92 63 ARG B C 1
ATOM 2655 O O . ARG B 1 58 ? 30.533 21.828 26.824 1.00 20.68 63 ARG B O 1
ATOM 2663 N N . ASN B 1 59 ? 32.273 22.422 25.536 1.00 18.80 64 ASN B N 1
ATOM 2664 C CA . ASN B 1 59 ? 32.345 23.806 26.012 1.00 22.05 64 ASN B CA 1
ATOM 2665 C C . ASN B 1 59 ? 32.699 24.623 24.772 1.00 21.09 64 ASN B C 1
ATOM 2666 O O . ASN B 1 59 ? 33.864 24.905 24.491 1.00 20.06 64 ASN B O 1
ATOM 2671 N N . GLY B 1 60 ? 31.673 24.985 24.006 1.00 22.94 65 GLY B N 1
ATOM 2672 C CA . GLY B 1 60 ? 31.924 25.578 22.702 1.00 25.84 65 GLY B CA 1
ATOM 2673 C C . GLY B 1 60 ? 32.676 24.589 21.832 1.00 21.53 65 GLY B C 1
ATOM 2674 O O . GLY B 1 60 ? 32.280 23.424 21.696 1.00 24.11 65 GLY B O 1
ATOM 2675 N N . GLU B 1 61 ? 33.790 25.039 21.254 1.00 22.63 66 GLU B N 1
ATOM 2676 C CA . GLU B 1 61 ? 34.644 24.166 20.457 1.00 27.26 66 GLU B CA 1
ATOM 2677 C C . GLU B 1 61 ? 35.542 23.279 21.307 1.00 26.69 66 GLU B C 1
ATOM 2678 O O . GLU B 1 61 ? 36.200 22.389 20.761 1.00 25.58 66 GLU B O 1
ATOM 2684 N N . GLN B 1 62 ? 35.608 23.514 22.615 1.00 23.01 67 GLN B N 1
ATOM 2685 C CA . GLN B 1 62 ? 36.476 22.777 23.518 1.00 22.92 67 GLN B CA 1
ATOM 2686 C C . GLN B 1 62 ? 35.716 21.626 24.168 1.00 20.57 67 GLN B C 1
ATOM 2687 O O . GLN B 1 62 ? 34.490 21.522 24.086 1.00 20.88 67 GLN B O 1
ATOM 2693 N N . ILE B 1 63 ? 36.465 20.756 24.839 1.00 21.37 68 ILE B N 1
ATOM 2694 C CA . ILE B 1 63 ? 35.877 19.736 25.691 1.00 22.56 68 ILE B CA 1
ATOM 2695 C C . ILE B 1 63 ? 36.371 19.965 27.113 1.00 22.50 68 ILE B C 1
ATOM 2696 O O . ILE B 1 63 ? 37.411 20.586 27.344 1.00 24.78 68 ILE B O 1
ATOM 2701 N N . GLN B 1 64 ? 35.608 19.468 28.078 1.00 22.18 69 GLN B N 1
ATOM 2702 C CA . GLN B 1 64 ? 36.079 19.534 29.455 1.00 25.22 69 GLN B CA 1
ATOM 2703 C C . GLN B 1 64 ? 35.546 18.362 30.264 1.00 21.96 69 GLN B C 1
ATOM 2704 O O . GLN B 1 64 ? 34.405 17.924 30.081 1.00 20.94 69 GLN B O 1
ATOM 2710 N N . LYS B 1 65 ? 36.384 17.860 31.159 1.00 23.57 70 LYS B N 1
ATOM 2711 C CA . LYS B 1 65 ? 36.006 16.738 31.998 1.00 25.14 70 LYS B CA 1
ATOM 2712 C C . LYS B 1 65 ? 35.045 17.211 33.076 1.00 20.26 70 LYS B C 1
ATOM 2713 O O . LYS B 1 65 ? 35.296 18.221 33.742 1.00 23.93 70 LYS B O 1
ATOM 2719 N N . ILE B 1 66 ? 33.958 16.470 33.263 1.00 22.03 71 ILE B N 1
ATOM 2720 C CA . ILE B 1 66 ? 32.956 16.781 34.273 1.00 25.16 71 ILE B CA 1
ATOM 2721 C C . ILE B 1 66 ? 33.120 15.918 35.515 1.00 27.64 71 ILE B C 1
ATOM 2722 O O . ILE B 1 66 ? 33.037 16.420 36.639 1.00 25.55 71 ILE B O 1
ATOM 2727 N N . THR B 1 67 ? 33.325 14.620 35.330 1.00 23.52 72 THR B N 1
ATOM 2728 C CA . THR B 1 67 ? 33.422 13.706 36.456 1.00 24.39 72 THR B CA 1
ATOM 2729 C C . THR B 1 67 ? 34.141 12.454 35.976 1.00 25.41 72 THR B C 1
ATOM 2730 O O . THR B 1 67 ? 34.381 12.271 34.780 1.00 20.96 72 THR B O 1
ATOM 2734 N N . GLU B 1 68 ? 34.498 11.600 36.931 1.00 24.73 73 GLU B N 1
ATOM 2735 C CA . GLU B 1 68 ? 35.086 10.305 36.630 1.00 22.96 73 GLU B CA 1
ATOM 2736 C C . GLU B 1 68 ? 34.658 9.326 37.712 1.00 22.68 73 GLU B C 1
ATOM 2737 O O . GLU B 1 68 ? 34.310 9.717 38.832 1.00 22.82 73 GLU B O 1
ATOM 2743 N N . TYR B 1 69 ? 34.670 8.044 37.360 1.00 18.74 74 TYR B N 1
ATOM 2744 C CA . TYR B 1 69 ? 34.302 6.977 38.274 1.00 20.23 74 TYR B CA 1
ATOM 2745 C C . TYR B 1 69 ? 35.160 5.759 37.986 1.00 19.42 74 TYR B C 1
ATOM 2746 O O . TYR B 1 69 ? 35.609 5.565 36.850 1.00 18.03 74 TYR B O 1
ATOM 2755 N N . PRO B 1 70 ? 35.365 4.898 38.973 1.00 18.79 75 PRO B N 1
ATOM 2756 C CA . PRO B 1 70 ? 36.013 3.617 38.693 1.00 17.55 75 PRO B CA 1
ATOM 2757 C C . PRO B 1 70 ? 35.155 2.774 37.763 1.00 17.01 75 PRO B C 1
ATOM 2758 O O . PRO B 1 70 ? 33.924 2.822 37.803 1.00 18.71 75 PRO B O 1
ATOM 2762 N N . ALA B 1 71 ? 35.833 1.990 36.933 1.00 16.62 76 ALA B N 1
ATOM 2763 C CA . ALA B 1 71 ? 35.172 1.052 36.034 1.00 15.46 76 ALA B CA 1
ATOM 2764 C C . ALA B 1 71 ? 36.176 -0.027 35.676 1.00 16.67 76 ALA B C 1
ATOM 2765 O O . ALA B 1 71 ? 37.386 0.184 35.755 1.00 17.82 76 ALA B O 1
ATOM 2767 N N . ASP B 1 72 ? 35.666 -1.178 35.252 1.00 16.92 77 ASP B N 1
ATOM 2768 C CA . ASP B 1 72 ? 36.532 -2.244 34.776 1.00 17.43 77 ASP B CA 1
ATOM 2769 C C . ASP B 1 72 ? 35.822 -2.980 33.654 1.00 18.06 77 ASP B C 1
ATOM 2770 O O . ASP B 1 72 ? 34.675 -2.680 33.314 1.00 19.84 77 ASP B O 1
ATOM 2775 N N . ILE B 1 73 ? 36.539 -3.913 33.041 1.00 18.76 78 ILE B N 1
ATOM 2776 C CA . ILE B 1 73 ? 36.027 -4.670 31.909 1.00 18.09 78 ILE B CA 1
ATOM 2777 C C . ILE B 1 73 ? 35.702 -6.074 32.391 1.00 18.73 78 ILE B C 1
ATOM 2778 O O . ILE B 1 73 ? 36.494 -6.692 33.114 1.00 19.65 78 ILE B O 1
ATOM 2783 N N . GLY B 1 74 ? 34.518 -6.560 32.030 1.00 19.60 79 GLY B N 1
ATOM 2784 C CA . GLY B 1 74 ? 34.142 -7.907 32.417 1.00 23.23 79 GLY B CA 1
ATOM 2785 C C . GLY B 1 74 ? 35.099 -8.928 31.830 1.00 21.92 79 GLY B C 1
ATOM 2786 O O . GLY B 1 74 ? 35.564 -8.792 30.697 1.00 24.87 79 GLY B O 1
ATOM 2787 N N . LYS B 1 75 ? 35.407 -9.952 32.623 1.00 25.48 80 LYS B N 1
ATOM 2788 C CA . LYS B 1 75 ? 36.383 -10.972 32.254 1.00 35.06 80 LYS B CA 1
ATOM 2789 C C . LYS B 1 75 ? 35.775 -12.363 32.158 1.00 42.23 80 LYS B C 1
ATOM 2790 O O . LYS B 1 75 ? 36.515 -13.337 31.971 1.00 43.07 80 LYS B O 1
ATOM 2796 N N . MET B 1 76 ? 34.458 -12.487 32.288 1.00 31.58 81 MET B N 1
ATOM 2797 C CA . MET B 1 76 ? 33.817 -13.799 32.282 1.00 42.81 81 MET B CA 1
ATOM 2798 C C . MET B 1 76 ? 33.254 -14.128 30.901 1.00 45.10 81 MET B C 1
ATOM 2799 O O . MET B 1 76 ? 32.128 -13.750 30.573 1.00 51.25 81 MET B O 1
ATOM 2804 N N . LYS B 1 87 ? 41.399 -10.824 23.010 1.00 49.83 92 LYS B N 1
ATOM 2805 C CA . LYS B 1 87 ? 41.420 -9.574 23.761 1.00 52.15 92 LYS B CA 1
ATOM 2806 C C . LYS B 1 87 ? 40.040 -8.926 23.772 1.00 53.11 92 LYS B C 1
ATOM 2807 O O . LYS B 1 87 ? 39.243 -9.135 22.858 1.00 50.46 92 LYS B O 1
ATOM 2813 N N . THR B 1 88 ? 39.761 -8.131 24.803 1.00 31.51 93 THR B N 1
ATOM 2814 C CA . THR B 1 88 ? 38.475 -7.461 24.873 1.00 29.90 93 THR B CA 1
ATOM 2815 C C . THR B 1 88 ? 38.407 -6.331 23.845 1.00 28.04 93 THR B C 1
ATOM 2816 O O . THR B 1 88 ? 39.426 -5.722 23.509 1.00 27.71 93 THR B O 1
ATOM 2820 N N . PRO B 1 89 ? 37.218 -6.042 23.327 1.00 25.07 94 PRO B N 1
ATOM 2821 C CA . PRO B 1 89 ? 37.103 -5.066 22.238 1.00 26.72 94 PRO B CA 1
ATOM 2822 C C . PRO B 1 89 ? 37.398 -3.640 22.679 1.00 22.47 94 PRO B C 1
ATOM 2823 O O . PRO B 1 89 ? 37.201 -3.256 23.833 1.00 24.22 94 PRO B O 1
ATOM 2827 N N . GLU B 1 90 ? 37.913 -2.873 21.729 1.00 26.23 95 GLU B N 1
ATOM 2828 C CA . GLU B 1 90 ? 38.083 -1.437 21.823 1.00 20.88 95 GLU B CA 1
ATOM 2829 C C . GLU B 1 90 ? 37.290 -0.836 20.683 1.00 18.83 95 GLU B C 1
ATOM 2830 O O . GLU B 1 90 ? 37.202 -1.428 19.603 1.00 20.81 95 GLU B O 1
ATOM 2836 N N . GLY B 1 91 ? 36.754 0.358 20.887 1.00 15.46 96 GLY B N 1
ATOM 2837 C CA . GLY B 1 91 ? 36.157 1.042 19.764 1.00 17.18 96 GLY B CA 1
ATOM 2838 C C . GLY B 1 91 ? 35.344 2.251 20.168 1.00 16.81 96 GLY B C 1
ATOM 2839 O O . GLY B 1 91 ? 35.366 2.709 21.320 1.00 16.61 96 GLY B O 1
ATOM 2840 N N . ILE B 1 92 ? 34.655 2.773 19.157 1.00 15.90 97 ILE B N 1
ATOM 2841 C CA . ILE B 1 92 ? 33.930 4.033 19.206 1.00 17.62 97 ILE B CA 1
ATOM 2842 C C . ILE B 1 92 ? 32.459 3.696 19.039 1.00 18.41 97 ILE B C 1
ATOM 2843 O O . ILE B 1 92 ? 32.005 3.361 17.935 1.00 19.37 97 ILE B O 1
ATOM 2848 N N . TYR B 1 93 ? 31.713 3.763 20.127 1.00 17.38 98 TYR B N 1
ATOM 2849 C CA . TYR B 1 93 ? 30.345 3.271 20.162 1.00 16.21 98 TYR B CA 1
ATOM 2850 C C . TYR B 1 93 ? 29.414 4.375 20.632 1.00 18.05 98 TYR B C 1
ATOM 2851 O O . TYR B 1 93 ? 29.843 5.459 21.033 1.00 15.26 98 TYR B O 1
ATOM 2860 N N A PHE B 1 94 ? 28.116 4.085 20.527 0.62 17.59 99 PHE B N 1
ATOM 2861 N N B PHE B 1 94 ? 28.123 4.090 20.580 0.38 17.66 99 PHE B N 1
ATOM 2862 C CA A PHE B 1 94 ? 27.034 4.922 21.030 0.62 18.29 99 PHE B CA 1
ATOM 2863 C CA B PHE B 1 94 ? 27.147 4.963 21.202 0.38 18.87 99 PHE B CA 1
ATOM 2864 C C A PHE B 1 94 ? 26.136 4.056 21.915 0.62 21.19 99 PHE B C 1
ATOM 2865 C C B PHE B 1 94 ? 26.080 4.115 21.871 0.38 21.09 99 PHE B C 1
ATOM 2866 O O A PHE B 1 94 ? 25.997 2.850 21.684 0.62 20.83 99 PHE B O 1
ATOM 2867 O O B PHE B 1 94 ? 25.746 3.016 21.419 0.38 20.55 99 PHE B O 1
ATOM 2882 N N . LEU B 1 95 ? 25.542 4.660 22.946 1.00 15.98 100 LEU B N 1
ATOM 2883 C CA . LEU B 1 95 ? 24.613 3.945 23.810 1.00 17.37 100 LEU B CA 1
ATOM 2884 C C . LEU B 1 95 ? 23.210 4.001 23.211 1.00 17.88 100 LEU B C 1
ATOM 2885 O O . LEU B 1 95 ? 22.750 5.067 22.777 1.00 18.44 100 LEU B O 1
ATOM 2890 N N A GLN B 1 96 ? 22.529 2.851 23.199 0.66 16.46 101 GLN B N 1
ATOM 2891 N N B GLN B 1 96 ? 22.537 2.851 23.182 0.34 16.58 101 GLN B N 1
ATOM 2892 C CA A GLN B 1 96 ? 21.285 2.689 22.451 0.66 18.28 101 GLN B CA 1
ATOM 2893 C CA B GLN B 1 96 ? 21.276 2.707 22.466 0.34 18.33 101 GLN B CA 1
ATOM 2894 C C A GLN B 1 96 ? 20.050 2.528 23.329 0.66 20.21 101 GLN B C 1
ATOM 2895 C C B GLN B 1 96 ? 20.075 2.576 23.394 0.34 20.23 101 GLN B C 1
ATOM 2896 O O A GLN B 1 96 ? 19.094 3.297 23.186 0.66 21.47 101 GLN B O 1
ATOM 2897 O O B GLN B 1 96 ? 19.186 3.433 23.374 0.34 22.50 101 GLN B O 1
ATOM 2908 N N . GLU B 1 97 ? 20.014 1.522 24.202 1.00 18.28 102 GLU B N 1
ATOM 2909 C CA . GLU B 1 97 ? 18.832 1.239 25.007 1.00 19.03 102 GLU B CA 1
ATOM 2910 C C . GLU B 1 97 ? 19.200 1.157 26.481 1.00 19.95 102 GLU B C 1
ATOM 2911 O O . GLU B 1 97 ? 20.339 0.852 26.843 1.00 19.12 102 GLU B O 1
ATOM 2917 N N . ARG B 1 98 ? 18.209 1.420 27.329 1.00 18.63 103 ARG B N 1
ATOM 2918 C CA . ARG B 1 98 ? 18.333 1.308 28.777 1.00 18.11 103 ARG B CA 1
ATOM 2919 C C . ARG B 1 98 ? 17.499 0.124 29.261 1.00 22.34 103 ARG B C 1
ATOM 2920 O O . ARG B 1 98 ? 16.304 0.033 28.956 1.00 22.25 103 ARG B O 1
ATOM 2928 N N . LEU B 1 99 ? 18.132 -0.789 30.004 1.00 17.18 104 LEU B N 1
ATOM 2929 C CA . LEU B 1 99 ? 17.512 -2.024 30.477 1.00 20.61 104 LEU B CA 1
ATOM 2930 C C . LEU B 1 99 ? 17.552 -2.080 32.000 1.00 19.32 104 LEU B C 1
ATOM 2931 O O . LEU B 1 99 ? 18.481 -1.567 32.631 1.00 18.16 104 LEU B O 1
ATOM 2936 N N A SER B 1 100 ? 16.549 -2.716 32.597 0.57 18.55 105 SER B N 1
ATOM 2937 N N B SER B 1 100 ? 16.536 -2.717 32.585 0.43 18.59 105 SER B N 1
ATOM 2938 C CA A SER B 1 100 ? 16.544 -2.883 34.049 0.57 19.67 105 SER B CA 1
ATOM 2939 C CA B SER B 1 100 ? 16.407 -2.800 34.035 0.43 19.81 105 SER B CA 1
ATOM 2940 C C A SER B 1 100 ? 15.710 -4.108 34.409 0.57 18.70 105 SER B C 1
ATOM 2941 C C B SER B 1 100 ? 15.655 -4.076 34.401 0.43 18.80 105 SER B C 1
ATOM 2942 O O A SER B 1 100 ? 15.270 -4.863 33.536 0.57 19.30 105 SER B O 1
ATOM 2943 O O B SER B 1 100 ? 15.224 -4.837 33.531 0.43 19.37 105 SER B O 1
ATOM 2948 N N . GLN B 1 101 ? 15.501 -4.312 35.703 1.00 20.04 106 GLN B N 1
ATOM 2949 C CA . GLN B 1 101 ? 14.640 -5.393 36.145 1.00 20.23 106 GLN B CA 1
ATOM 2950 C C . GLN B 1 101 ? 13.202 -5.078 35.739 1.00 17.84 106 GLN B C 1
ATOM 2951 O O . GLN B 1 101 ? 12.801 -3.911 35.697 1.00 22.96 106 GLN B O 1
ATOM 2957 N N . PRO B 1 102 ? 12.400 -6.101 35.432 1.00 19.24 107 PRO B N 1
ATOM 2958 C CA . PRO B 1 102 ? 12.696 -7.532 35.527 1.00 19.70 107 PRO B CA 1
ATOM 2959 C C . PRO B 1 102 ? 13.267 -8.134 34.243 1.00 18.49 107 PRO B C 1
ATOM 2960 O O . PRO B 1 102 ? 13.437 -9.345 34.181 1.00 20.96 107 PRO B O 1
ATOM 2964 N N . LYS B 1 103 ? 13.556 -7.309 33.229 1.00 17.86 108 LYS B N 1
ATOM 2965 C CA . LYS B 1 103 ? 14.047 -7.863 31.973 1.00 19.13 108 LYS B CA 1
ATOM 2966 C C . LYS B 1 103 ? 15.443 -8.455 32.129 1.00 17.84 108 LYS B C 1
ATOM 2967 O O . LYS B 1 103 ? 15.776 -9.457 31.485 1.00 21.67 108 LYS B O 1
ATOM 2973 N N . ILE B 1 104 ? 16.288 -7.826 32.940 1.00 18.82 109 ILE B N 1
ATOM 2974 C CA . ILE B 1 104 ? 17.639 -8.344 33.143 1.00 19.82 109 ILE B CA 1
ATOM 2975 C C . ILE B 1 104 ? 17.883 -8.636 34.619 1.00 19.85 109 ILE B C 1
ATOM 2976 O O . ILE B 1 104 ? 17.343 -7.933 35.483 1.00 19.21 109 ILE B O 1
ATOM 2981 N N . PRO B 1 105 ? 18.680 -9.659 34.937 1.00 18.90 110 PRO B N 1
ATOM 2982 C CA . PRO B 1 105 ? 18.893 -10.055 36.337 1.00 21.04 110 PRO B CA 1
ATOM 2983 C C . PRO B 1 105 ? 19.844 -9.104 37.054 1.00 20.17 110 PRO B C 1
ATOM 2984 O O . PRO B 1 105 ? 20.929 -8.784 36.553 1.00 19.74 110 PRO B O 1
ATOM 2988 N N . PHE B 1 106 ? 19.432 -8.666 38.244 1.00 20.44 111 PHE B N 1
ATOM 2989 C CA . PHE B 1 106 ? 20.306 -7.838 39.070 1.00 20.59 111 PHE B CA 1
ATOM 2990 C C . PHE B 1 106 ? 21.615 -8.552 39.390 1.00 21.19 111 PHE B C 1
ATOM 2991 O O . PHE B 1 106 ? 22.664 -7.901 39.511 1.00 21.05 111 PHE B O 1
ATOM 2999 N N . SER B 1 107 ? 21.575 -9.879 39.553 1.00 21.46 112 SER B N 1
ATOM 3000 C CA . SER B 1 107 ? 22.772 -10.619 39.951 1.00 22.05 112 SER B CA 1
ATOM 3001 C C . SER B 1 107 ? 23.886 -10.501 38.920 1.00 24.88 112 SER B C 1
ATOM 3002 O O . SER B 1 107 ? 25.068 -10.617 39.264 1.00 23.13 112 SER B O 1
ATOM 3005 N N . LEU B 1 108 ? 23.540 -10.289 37.656 1.00 21.50 113 LEU B N 1
ATOM 3006 C CA . LEU B 1 108 ? 24.531 -10.140 36.598 1.00 21.13 113 LEU B CA 1
ATOM 3007 C C . LEU B 1 108 ? 24.754 -8.692 36.190 1.00 17.54 113 LEU B C 1
ATOM 3008 O O . LEU B 1 108 ? 25.854 -8.352 35.741 1.00 20.16 113 LEU B O 1
ATOM 3013 N N . TYR B 1 109 ? 23.744 -7.828 36.324 1.00 17.36 114 TYR B N 1
ATOM 3014 C CA . TYR B 1 109 ? 23.796 -6.526 35.689 1.00 17.00 114 TYR B CA 1
ATOM 3015 C C . TYR B 1 109 ? 23.554 -5.364 36.642 1.00 16.94 114 TYR B C 1
ATOM 3016 O O . TYR B 1 109 ? 23.618 -4.203 36.205 1.00 18.06 114 TYR B O 1
ATOM 3025 N N . GLY B 1 110 ? 23.281 -5.631 37.918 1.00 18.29 115 GLY B N 1
ATOM 3026 C CA . GLY B 1 110 ? 22.925 -4.518 38.771 1.00 17.28 115 GLY B CA 1
ATOM 3027 C C . GLY B 1 110 ? 21.594 -3.909 38.340 1.00 18.10 115 GLY B C 1
ATOM 3028 O O . GLY B 1 110 ? 20.771 -4.547 37.682 1.00 19.70 115 GLY B O 1
ATOM 3029 N N . ALA B 1 111 ? 21.397 -2.641 38.705 1.00 19.35 116 ALA B N 1
ATOM 3030 C CA . ALA B 1 111 ? 20.096 -2.008 38.520 1.00 20.54 116 ALA B CA 1
ATOM 3031 C C . ALA B 1 111 ? 19.837 -1.556 37.089 1.00 20.79 116 ALA B C 1
ATOM 3032 O O . ALA B 1 111 ? 18.676 -1.321 36.729 1.00 23.91 116 ALA B O 1
ATOM 3034 N N . LEU B 1 112 ? 20.880 -1.403 36.275 1.00 18.84 117 LEU B N 1
ATOM 3035 C CA . LEU B 1 112 ? 20.721 -0.812 34.958 1.00 18.58 117 LEU B CA 1
ATOM 3036 C C . LEU B 1 112 ? 21.807 -1.334 34.043 1.00 16.55 117 LEU B C 1
ATOM 3037 O O . LEU B 1 112 ? 22.950 -1.534 34.462 1.00 17.71 117 LEU B O 1
ATOM 3042 N N . ALA B 1 113 ? 21.442 -1.520 32.780 1.00 16.85 118 ALA B N 1
ATOM 3043 C CA . ALA B 1 113 ? 22.398 -1.754 31.714 1.00 17.03 118 ALA B CA 1
ATOM 3044 C C . ALA B 1 113 ? 22.059 -0.830 30.552 1.00 15.87 118 ALA B C 1
ATOM 3045 O O . ALA B 1 113 ? 20.893 -0.505 30.316 1.00 20.11 118 ALA B O 1
ATOM 3047 N N . PHE B 1 114 ? 23.092 -0.378 29.851 1.00 16.73 119 PHE B N 1
ATOM 3048 C CA . PHE B 1 114 ? 22.925 0.410 28.639 1.00 17.04 119 PHE B CA 1
ATOM 3049 C C . PHE B 1 114 ? 23.585 -0.351 27.504 1.00 17.36 119 PHE B C 1
ATOM 3050 O O . PHE B 1 114 ? 24.754 -0.743 27.612 1.00 17.93 119 PHE B O 1
ATOM 3058 N N . THR B 1 115 ? 22.823 -0.618 26.448 1.00 16.28 120 THR B N 1
ATOM 3059 C CA . THR B 1 115 ? 23.369 -1.363 25.329 1.00 16.29 120 THR B CA 1
ATOM 3060 C C . THR B 1 115 ? 24.145 -0.434 24.397 1.00 15.44 120 THR B C 1
ATOM 3061 O O . THR B 1 115 ? 24.001 0.794 24.435 1.00 16.59 120 THR B O 1
ATOM 3065 N N . THR B 1 116 ? 24.972 -1.028 23.548 1.00 16.61 121 THR B N 1
ATOM 3066 C CA . THR B 1 116 ? 25.705 -0.254 22.555 1.00 18.94 121 THR B CA 1
ATOM 3067 C C . THR B 1 116 ? 25.347 -0.699 21.140 1.00 19.67 121 THR B C 1
ATOM 3068 O O . THR B 1 116 ? 24.546 -1.619 20.915 1.00 21.34 121 THR B O 1
ATOM 3072 N N . ASN B 1 117 ? 25.976 -0.045 20.169 1.00 17.85 122 ASN B N 1
ATOM 3073 C CA . ASN B 1 117 ? 25.833 -0.434 18.772 1.00 17.49 122 ASN B CA 1
ATOM 3074 C C . ASN B 1 117 ? 26.926 -1.394 18.310 1.00 21.27 122 ASN B C 1
ATOM 3075 O O . ASN B 1 117 ? 27.108 -1.571 17.102 1.00 20.53 122 ASN B O 1
ATOM 3080 N N . TYR B 1 118 ? 27.653 -2.012 19.232 1.00 19.49 123 TYR B N 1
ATOM 3081 C CA . TYR B 1 118 ? 28.619 -3.033 18.841 1.00 19.19 123 TYR B CA 1
ATOM 3082 C C . TYR B 1 118 ? 27.887 -4.208 18.201 1.00 21.44 123 TYR B C 1
ATOM 3083 O O . TYR B 1 118 ? 26.874 -4.670 18.745 1.00 21.71 123 TYR B O 1
ATOM 3092 N N . PRO B 1 119 ? 28.376 -4.743 17.068 1.00 19.86 124 PRO B N 1
ATOM 3093 C CA . PRO B 1 119 ? 29.563 -4.293 16.318 1.00 18.72 124 PRO B CA 1
ATOM 3094 C C . PRO B 1 119 ? 29.282 -3.084 15.418 1.00 18.36 124 PRO B C 1
ATOM 3095 O O . PRO B 1 119 ? 28.276 -3.052 14.704 1.00 18.59 124 PRO B O 1
ATOM 3099 N N . ASN B 1 120 ? 30.168 -2.087 15.459 1.00 17.52 125 ASN B N 1
ATOM 3100 C CA . ASN B 1 120 ? 30.007 -0.929 14.593 1.00 17.65 125 ASN B CA 1
ATOM 3101 C C . ASN B 1 120 ? 30.556 -1.230 13.196 1.00 17.49 125 ASN B C 1
ATOM 3102 O O . ASN B 1 120 ? 30.997 -2.347 12.900 1.00 17.07 125 ASN B O 1
ATOM 3107 N N . LEU B 1 121 ? 30.522 -0.222 12.322 1.00 17.36 126 LEU B N 1
ATOM 3108 C CA . LEU B 1 121 ? 30.937 -0.449 10.940 1.00 16.97 126 LEU B CA 1
ATOM 3109 C C . LEU B 1 121 ? 32.407 -0.835 10.831 1.00 18.46 126 LEU B C 1
ATOM 3110 O O . LEU B 1 121 ? 32.773 -1.614 9.936 1.00 20.65 126 LEU B O 1
ATOM 3115 N N . PHE B 1 122 ? 33.271 -0.288 11.697 1.00 17.16 127 PHE B N 1
ATOM 3116 C CA . PHE B 1 122 ? 34.665 -0.727 11.694 1.00 16.98 127 PHE B CA 1
ATOM 3117 C C . PHE B 1 122 ? 34.759 -2.198 12.087 1.00 20.39 127 PHE B C 1
ATOM 3118 O O . PHE B 1 122 ? 35.549 -2.955 11.512 1.00 19.80 127 PHE B O 1
ATOM 3126 N N . ASP B 1 123 ? 33.969 -2.611 13.082 1.00 18.21 128 ASP B N 1
ATOM 3127 C CA . ASP B 1 123 ? 33.984 -3.994 13.535 1.00 17.49 128 ASP B CA 1
ATOM 3128 C C . ASP B 1 123 ? 33.456 -4.925 12.456 1.00 18.81 128 ASP B C 1
ATOM 3129 O O . ASP B 1 123 ? 34.041 -5.978 12.201 1.00 19.69 128 ASP B O 1
ATOM 3134 N N . LYS B 1 124 ? 32.349 -4.551 11.816 1.00 18.75 129 LYS B N 1
ATOM 3135 C CA . LYS B 1 124 ? 31.761 -5.407 10.790 1.00 19.06 129 LYS B CA 1
ATOM 3136 C C . LYS B 1 124 ? 32.685 -5.556 9.597 1.00 22.52 129 LYS B C 1
ATOM 3137 O O . LYS B 1 124 ? 32.689 -6.607 8.948 1.00 22.29 129 LYS B O 1
ATOM 3143 N N . ARG B 1 125 ? 33.443 -4.505 9.272 1.00 20.13 130 ARG B N 1
ATOM 3144 C CA . ARG B 1 125 ? 34.372 -4.564 8.152 1.00 20.43 130 ARG B CA 1
ATOM 3145 C C . ARG B 1 125 ? 35.295 -5.760 8.281 1.00 21.98 130 ARG B C 1
ATOM 3146 O O . ARG B 1 125 ? 35.702 -6.344 7.270 1.00 23.07 130 ARG B O 1
ATOM 3154 N N . GLU B 1 126 ? 35.601 -6.160 9.514 1.00 20.23 131 GLU B N 1
ATOM 3155 C CA . GLU B 1 126 ? 36.448 -7.309 9.796 1.00 26.70 131 GLU B CA 1
ATOM 3156 C C . GLU B 1 126 ? 35.676 -8.469 10.421 1.00 23.43 131 GLU B C 1
ATOM 3157 O O . GLU B 1 126 ? 36.271 -9.316 11.095 1.00 27.67 131 GLU B O 1
ATOM 3163 N N . ASN B 1 127 ? 34.364 -8.519 10.209 1.00 22.05 132 ASN B N 1
ATOM 3164 C CA . ASN B 1 127 ? 33.542 -9.665 10.603 1.00 25.47 132 ASN B CA 1
ATOM 3165 C C . ASN B 1 127 ? 33.612 -9.966 12.104 1.00 30.85 132 ASN B C 1
ATOM 3166 O O . ASN B 1 127 ? 33.634 -11.125 12.522 1.00 27.59 132 ASN B O 1
ATOM 3171 N N A LYS B 1 128 ? 33.639 -8.917 12.924 0.56 25.34 133 LYS B N 1
ATOM 3172 N N B LYS B 1 128 ? 33.625 -8.923 12.928 0.44 25.37 133 LYS B N 1
ATOM 3173 C CA A LYS B 1 128 ? 33.608 -9.091 14.369 0.56 25.27 133 LYS B CA 1
ATOM 3174 C CA B LYS B 1 128 ? 33.621 -9.100 14.374 0.44 25.30 133 LYS B CA 1
ATOM 3175 C C A LYS B 1 128 ? 32.176 -9.315 14.838 0.56 29.49 133 LYS B C 1
ATOM 3176 C C B LYS B 1 128 ? 32.194 -9.284 14.877 0.44 29.48 133 LYS B C 1
ATOM 3177 O O A LYS B 1 128 ? 31.256 -8.603 14.423 0.56 33.89 133 LYS B O 1
ATOM 3178 O O B LYS B 1 128 ? 31.295 -8.515 14.518 0.44 33.66 133 LYS B O 1
ATOM 3189 N N . THR B 1 129 ? 31.991 -10.308 15.705 1.00 32.71 134 THR B N 1
ATOM 3190 C CA . THR B 1 129 ? 30.689 -10.563 16.308 1.00 38.00 134 THR B CA 1
ATOM 3191 C C . THR B 1 129 ? 30.874 -10.877 17.786 1.00 34.09 134 THR B C 1
ATOM 3192 O O . THR B 1 129 ? 31.826 -10.398 18.411 1.00 47.48 134 THR B O 1
ATOM 3196 N N . GLY B 1 130 ? 29.982 -11.666 18.359 1.00 51.68 135 GLY B N 1
ATOM 3197 C CA . GLY B 1 130 ? 30.092 -12.043 19.753 1.00 43.93 135 GLY B CA 1
ATOM 3198 C C . GLY B 1 130 ? 28.904 -11.561 20.561 1.00 42.64 135 GLY B C 1
ATOM 3199 O O . GLY B 1 130 ? 27.919 -11.038 20.032 1.00 44.08 135 GLY B O 1
ATOM 3200 N N . SER B 1 131 ? 29.019 -11.730 21.880 1.00 36.82 136 SER B N 1
ATOM 3201 C CA . SER B 1 131 ? 27.875 -11.503 22.759 1.00 46.73 136 SER B CA 1
ATOM 3202 C C . SER B 1 131 ? 27.433 -10.043 22.774 1.00 48.03 136 SER B C 1
ATOM 3203 O O . SER B 1 131 ? 26.246 -9.762 22.969 1.00 48.54 136 SER B O 1
ATOM 3206 N N . GLY B 1 132 ? 28.353 -9.107 22.583 1.00 46.10 137 GLY B N 1
ATOM 3207 C CA . GLY B 1 132 ? 28.029 -7.695 22.568 1.00 34.49 137 GLY B CA 1
ATOM 3208 C C . GLY B 1 132 ? 28.684 -6.942 23.716 1.00 27.60 137 GLY B C 1
ATOM 3209 O O . GLY B 1 132 ? 29.293 -7.514 24.621 1.00 30.58 137 GLY B O 1
ATOM 3210 N N . ILE B 1 133 ? 28.548 -5.619 23.656 1.00 19.41 138 ILE B N 1
ATOM 3211 C CA . ILE B 1 133 ? 29.123 -4.726 24.654 1.00 19.06 138 ILE B CA 1
ATOM 3212 C C . ILE B 1 133 ? 27.986 -3.940 25.284 1.00 17.87 138 ILE B C 1
ATOM 3213 O O . ILE B 1 133 ? 27.252 -3.237 24.579 1.00 16.31 138 ILE B O 1
ATOM 3218 N N . TRP B 1 134 ? 27.857 -4.042 26.604 1.00 16.60 139 TRP B N 1
ATOM 3219 C CA . TRP B 1 134 ? 26.979 -3.213 27.406 1.00 16.55 139 TRP B CA 1
ATOM 3220 C C . TRP B 1 134 ? 27.815 -2.457 28.429 1.00 17.14 139 TRP B C 1
ATOM 3221 O O . TRP B 1 134 ? 28.924 -2.870 28.783 1.00 17.47 139 TRP B O 1
ATOM 3232 N N . LEU B 1 135 ? 27.261 -1.348 28.894 1.00 15.56 140 LEU B N 1
ATOM 3233 C CA . LEU B 1 135 ? 27.702 -0.684 30.114 1.00 14.81 140 LEU B CA 1
ATOM 3234 C C . LEU B 1 135 ? 26.697 -1.054 31.202 1.00 17.52 140 LEU B C 1
ATOM 3235 O O . LEU B 1 135 ? 25.503 -0.788 31.056 1.00 17.77 140 LEU B O 1
ATOM 3240 N N . HIS B 1 136 ? 27.157 -1.687 32.283 1.00 15.67 141 HIS B N 1
ATOM 3241 C CA . HIS B 1 136 ? 26.205 -2.186 33.273 1.00 15.64 141 HIS B CA 1
ATOM 3242 C C . HIS B 1 136 ? 26.847 -2.188 34.656 1.00 19.55 141 HIS B C 1
ATOM 3243 O O . HIS B 1 136 ? 28.012 -1.832 34.821 1.00 15.77 141 HIS B O 1
ATOM 3250 N N . ALA B 1 137 ? 26.067 -2.579 35.655 1.00 16.98 142 ALA B N 1
ATOM 3251 C CA . ALA B 1 137 ? 26.547 -2.658 37.026 1.00 17.23 142 ALA B CA 1
ATOM 3252 C C . ALA B 1 137 ? 26.552 -4.121 37.482 1.00 16.98 142 ALA B C 1
ATOM 3253 O O . ALA B 1 137 ? 26.514 -5.047 36.656 1.00 17.19 142 ALA B O 1
ATOM 3255 N N . ILE B 1 138 ? 26.588 -4.337 38.793 1.00 15.53 143 ILE B N 1
ATOM 3256 C CA . ILE B 1 138 ? 26.779 -5.676 39.340 1.00 16.58 143 ILE B CA 1
ATOM 3257 C C . ILE B 1 138 ? 26.542 -5.536 40.838 1.00 17.24 143 ILE B C 1
ATOM 3258 O O . ILE B 1 138 ? 26.618 -4.415 41.356 1.00 17.95 143 ILE B O 1
ATOM 3263 N N . PRO B 1 139 ? 26.240 -6.606 41.573 1.00 17.36 144 PRO B N 1
ATOM 3264 C CA . PRO B 1 139 ? 26.017 -6.436 43.012 1.00 18.57 144 PRO B CA 1
ATOM 3265 C C . PRO B 1 139 ? 27.281 -5.962 43.715 1.00 16.73 144 PRO B C 1
ATOM 3266 O O . PRO B 1 139 ? 28.404 -6.238 43.279 1.00 17.18 144 PRO B O 1
ATOM 3270 N N . ASP B 1 140 ? 27.074 -5.253 44.831 1.00 19.16 145 ASP B N 1
ATOM 3271 C CA . ASP B 1 140 ? 28.191 -4.702 45.597 1.00 20.03 145 ASP B CA 1
ATOM 3272 C C . ASP B 1 140 ? 29.153 -5.790 46.057 1.00 19.22 145 ASP B C 1
ATOM 3273 O O . ASP B 1 140 ? 30.341 -5.521 46.254 1.00 17.30 145 ASP B O 1
ATOM 3278 N N . SER B 1 141 ? 28.662 -7.009 46.270 1.00 18.89 146 SER B N 1
ATOM 3279 C CA . SER B 1 141 ? 29.509 -8.080 46.775 1.00 17.91 146 SER B CA 1
ATOM 3280 C C . SER B 1 141 ? 30.383 -8.713 45.708 1.00 19.17 146 SER B C 1
ATOM 3281 O O . SER B 1 141 ? 31.209 -9.573 46.033 1.00 21.79 146 SER B O 1
ATOM 3284 N N . VAL B 1 142 ? 30.239 -8.302 44.458 1.00 18.77 147 VAL B N 1
ATOM 3285 C CA . VAL B 1 142 ? 30.855 -8.967 43.313 1.00 19.82 147 VAL B CA 1
ATOM 3286 C C . VAL B 1 142 ? 31.887 -8.030 42.705 1.00 17.56 147 VAL B C 1
ATOM 3287 O O . VAL B 1 142 ? 31.590 -6.844 42.505 1.00 17.71 147 VAL B O 1
ATOM 3291 N N . PRO B 1 143 ? 33.085 -8.516 42.357 1.00 17.36 148 PRO B N 1
ATOM 3292 C CA . PRO B 1 143 ? 34.062 -7.672 41.654 1.00 19.33 148 PRO B CA 1
ATOM 3293 C C . PRO B 1 143 ? 33.550 -7.242 40.289 1.00 20.27 148 PRO B C 1
ATOM 3294 O O . PRO B 1 143 ? 32.839 -7.981 39.606 1.00 19.29 148 PRO B O 1
ATOM 3298 N N . LEU B 1 144 ? 33.958 -6.043 39.876 1.00 17.82 149 LEU B N 1
ATOM 3299 C CA . LEU B 1 144 ? 33.543 -5.546 38.569 1.00 16.08 149 LEU B CA 1
ATOM 3300 C C . LEU B 1 144 ? 34.018 -6.461 37.446 1.00 20.94 149 LEU B C 1
ATOM 3301 O O . LEU B 1 144 ? 33.341 -6.587 36.421 1.00 18.81 149 LEU B O 1
ATOM 3306 N N . THR B 1 145 ? 35.166 -7.124 37.624 1.00 20.17 150 THR B N 1
ATOM 3307 C CA . THR B 1 145 ? 35.696 -7.993 36.577 1.00 20.77 150 THR B CA 1
ATOM 3308 C C . THR B 1 145 ? 34.882 -9.265 36.394 1.00 23.05 150 THR B C 1
ATOM 3309 O O . THR B 1 145 ? 35.141 -10.017 35.448 1.00 23.50 150 THR B O 1
ATOM 3313 N N . ARG B 1 146 ? 33.923 -9.535 37.272 1.00 20.73 151 ARG B N 1
ATOM 3314 C CA . ARG B 1 146 ? 33.075 -10.704 37.088 1.00 20.85 151 ARG B CA 1
ATOM 3315 C C . ARG B 1 146 ? 31.952 -10.464 36.090 1.00 24.60 151 ARG B C 1
ATOM 3316 O O . ARG B 1 146 ? 31.150 -11.378 35.851 1.00 29.33 151 ARG B O 1
ATOM 3324 N N . GLY B 1 147 ? 31.879 -9.272 35.494 1.00 23.52 152 GLY B N 1
ATOM 3325 C CA . GLY B 1 147 ? 30.937 -9.041 34.418 1.00 27.23 152 GLY B CA 1
ATOM 3326 C C . GLY B 1 147 ? 31.279 -9.845 33.173 1.00 28.35 152 GLY B C 1
ATOM 3327 O O . GLY B 1 147 ? 32.337 -10.465 33.052 1.00 25.97 152 GLY B O 1
ATOM 3328 N N . SER B 1 148 ? 30.355 -9.844 32.216 1.00 32.22 153 SER B N 1
ATOM 3329 C CA . SER B 1 148 ? 30.601 -10.604 31.002 1.00 38.82 153 SER B CA 1
ATOM 3330 C C . SER B 1 148 ? 31.710 -9.963 30.175 1.00 31.97 153 SER B C 1
ATOM 3331 O O . SER B 1 148 ? 31.895 -8.740 30.173 1.00 24.21 153 SER B O 1
ATOM 3334 N N . ARG B 1 149 ? 32.450 -10.818 29.474 1.00 32.97 154 ARG B N 1
ATOM 3335 C CA . ARG B 1 149 ? 33.647 -10.422 28.743 1.00 27.54 154 ARG B CA 1
ATOM 3336 C C . ARG B 1 149 ? 33.400 -9.205 27.861 1.00 28.86 154 ARG B C 1
ATOM 3337 O O . ARG B 1 149 ? 32.475 -9.188 27.043 1.00 34.27 154 ARG B O 1
ATOM 3345 N N . GLY B 1 150 ? 34.257 -8.196 28.021 1.00 23.56 155 GLY B N 1
ATOM 3346 C CA . GLY B 1 150 ? 34.239 -7.010 27.194 1.00 27.44 155 GLY B CA 1
ATOM 3347 C C . GLY B 1 150 ? 33.229 -5.950 27.582 1.00 24.70 155 GLY B C 1
ATOM 3348 O O . GLY B 1 150 ? 33.302 -4.836 27.042 1.00 23.95 155 GLY B O 1
ATOM 3349 N N . CYS B 1 151 ? 32.290 -6.253 28.491 1.00 20.21 156 CYS B N 1
ATOM 3350 C CA . CYS B 1 151 ? 31.351 -5.252 28.987 1.00 19.50 156 CYS B CA 1
ATOM 3351 C C . CYS B 1 151 ? 32.082 -4.270 29.903 1.00 17.63 156 CYS B C 1
ATOM 3352 O O . CYS B 1 151 ? 33.058 -4.614 30.582 1.00 18.87 156 CYS B O 1
ATOM 3355 N N . VAL B 1 152 ? 31.596 -3.045 29.940 1.00 17.32 157 VAL B N 1
ATOM 3356 C CA . VAL B 1 152 ? 32.081 -2.049 30.892 1.00 16.51 157 VAL B CA 1
ATOM 3357 C C . VAL B 1 152 ? 31.227 -2.144 32.149 1.00 16.34 157 VAL B C 1
ATOM 3358 O O . VAL B 1 152 ? 30.004 -1.997 32.087 1.00 16.80 157 VAL B O 1
ATOM 3362 N N . VAL B 1 153 ? 31.861 -2.412 33.294 1.00 16.52 158 VAL B N 1
ATOM 3363 C CA . VAL B 1 153 ? 31.146 -2.658 34.545 1.00 15.81 158 VAL B CA 1
ATOM 3364 C C . VAL B 1 153 ? 31.515 -1.582 35.560 1.00 14.11 158 VAL B C 1
ATOM 3365 O O . VAL B 1 153 ? 32.700 -1.286 35.754 1.00 16.20 158 VAL B O 1
ATOM 3369 N N . VAL B 1 154 ? 30.500 -1.020 36.222 1.00 14.76 159 VAL B N 1
ATOM 3370 C CA . VAL B 1 154 ? 30.659 -0.034 37.284 1.00 14.39 159 VAL B CA 1
ATOM 3371 C C . VAL B 1 154 ? 29.791 -0.446 38.471 1.00 14.50 159 VAL B C 1
ATOM 3372 O O . VAL B 1 154 ? 28.952 -1.342 38.382 1.00 15.78 159 VAL B O 1
ATOM 3376 N N . ARG B 1 155 ? 29.965 0.262 39.576 1.00 16.77 160 ARG B N 1
ATOM 3377 C CA . ARG B 1 155 ? 29.194 -0.018 40.778 1.00 16.57 160 ARG B CA 1
ATOM 3378 C C . ARG B 1 155 ? 27.742 0.415 40.593 1.00 16.31 160 ARG B C 1
ATOM 3379 O O . ARG B 1 155 ? 27.417 1.282 39.775 1.00 17.84 160 ARG B O 1
ATOM 3387 N N A ASN B 1 156 ? 26.860 -0.200 41.377 0.76 16.96 161 ASN B N 1
ATOM 3388 N N B ASN B 1 156 ? 26.856 -0.209 41.370 0.24 17.11 161 ASN B N 1
ATOM 3389 C CA A ASN B 1 156 ? 25.435 0.079 41.233 0.76 20.38 161 ASN B CA 1
ATOM 3390 C CA B ASN B 1 156 ? 25.433 0.090 41.245 0.24 20.33 161 ASN B CA 1
ATOM 3391 C C A ASN B 1 156 ? 25.122 1.552 41.494 0.76 19.22 161 ASN B C 1
ATOM 3392 C C B ASN B 1 156 ? 25.160 1.572 41.466 0.24 19.52 161 ASN B C 1
ATOM 3393 O O A ASN B 1 156 ? 24.336 2.166 40.758 0.76 20.68 161 ASN B O 1
ATOM 3394 O O B ASN B 1 156 ? 24.423 2.201 40.697 0.24 20.74 161 ASN B O 1
ATOM 3403 N N . ASP B 1 157 ? 25.749 2.156 42.514 1.00 19.62 162 ASP B N 1
ATOM 3404 C CA . ASP B 1 157 ? 25.511 3.577 42.761 1.00 22.21 162 ASP B CA 1
ATOM 3405 C C . ASP B 1 157 ? 26.008 4.440 41.608 1.00 22.74 162 ASP B C 1
ATOM 3406 O O . ASP B 1 157 ? 25.395 5.468 41.296 1.00 21.96 162 ASP B O 1
ATOM 3411 N N . VAL B 1 158 ? 27.103 4.027 40.964 1.00 18.43 163 VAL B N 1
ATOM 3412 C CA . VAL B 1 158 ? 27.684 4.771 39.850 1.00 18.18 163 VAL B CA 1
ATOM 3413 C C . VAL B 1 158 ? 26.782 4.733 38.625 1.00 20.71 163 VAL B C 1
ATOM 3414 O O . VAL B 1 158 ? 26.566 5.766 37.976 1.00 20.10 163 VAL B O 1
ATOM 3418 N N . ILE B 1 159 ? 26.234 3.562 38.280 1.00 18.36 164 ILE B N 1
ATOM 3419 C CA . ILE B 1 159 ? 25.430 3.496 37.058 1.00 17.29 164 ILE B CA 1
ATOM 3420 C C . ILE B 1 159 ? 24.199 4.386 37.181 1.00 19.03 164 ILE B C 1
ATOM 3421 O O . ILE B 1 159 ? 23.770 5.003 36.200 1.00 18.18 164 ILE B O 1
ATOM 3426 N N . LYS B 1 160 ? 23.644 4.520 38.387 1.00 20.16 165 LYS B N 1
ATOM 3427 C CA . LYS B 1 160 ? 22.469 5.374 38.543 1.00 21.83 165 LYS B CA 1
ATOM 3428 C C . LYS B 1 160 ? 22.806 6.840 38.320 1.00 21.36 165 LYS B C 1
ATOM 3429 O O . LYS B 1 160 ? 21.965 7.594 37.815 1.00 25.30 165 LYS B O 1
ATOM 3435 N N . LYS B 1 161 ? 24.014 7.270 38.688 1.00 19.38 166 LYS B N 1
ATOM 3436 C CA . LYS B 1 161 ? 24.430 8.633 38.381 1.00 22.26 166 LYS B CA 1
ATOM 3437 C C . LYS B 1 161 ? 24.756 8.801 36.900 1.00 21.14 166 LYS B C 1
ATOM 3438 O O . LYS B 1 161 ? 24.354 9.795 36.285 1.00 23.36 166 LYS B O 1
ATOM 3444 N N . LEU B 1 162 ? 25.462 7.832 36.307 1.00 20.27 167 LEU B N 1
ATOM 3445 C CA . LEU B 1 162 ? 25.786 7.909 34.886 1.00 21.12 167 LEU B CA 1
ATOM 3446 C C . LEU B 1 162 ? 24.541 8.022 34.020 1.00 20.97 167 LEU B C 1
ATOM 3447 O O . LEU B 1 162 ? 24.577 8.662 32.961 1.00 22.47 167 LEU B O 1
ATOM 3452 N N . ALA B 1 163 ? 23.440 7.393 34.433 1.00 19.81 168 ALA B N 1
ATOM 3453 C CA . ALA B 1 163 ? 22.205 7.448 33.660 1.00 21.93 168 ALA B CA 1
ATOM 3454 C C . ALA B 1 163 ? 21.789 8.883 33.355 1.00 21.98 168 ALA B C 1
ATOM 3455 O O . ALA B 1 163 ? 21.210 9.152 32.291 1.00 25.64 168 ALA B O 1
ATOM 3457 N N . ASP B 1 164 ? 22.077 9.820 34.266 1.00 20.70 169 ASP B N 1
ATOM 3458 C CA . ASP B 1 164 ? 21.699 11.216 34.058 1.00 23.50 169 ASP B CA 1
ATOM 3459 C C . ASP B 1 164 ? 22.448 11.868 32.904 1.00 24.39 169 ASP B C 1
ATOM 3460 O O . ASP B 1 164 ? 21.953 12.860 32.356 1.00 23.77 169 ASP B O 1
ATOM 3465 N N . TYR B 1 165 ? 23.625 11.360 32.532 1.00 19.92 170 TYR B N 1
ATOM 3466 C CA . TYR B 1 165 ? 24.393 11.938 31.437 1.00 20.32 170 TYR B CA 1
ATOM 3467 C C . TYR B 1 165 ? 24.044 11.342 30.083 1.00 20.09 170 TYR B C 1
ATOM 3468 O O . TYR B 1 165 ? 24.452 11.902 29.057 1.00 23.74 170 TYR B O 1
ATOM 3477 N N . ILE B 1 166 ? 23.299 10.245 30.041 1.00 17.92 171 ILE B N 1
ATOM 3478 C CA . ILE B 1 166 ? 23.153 9.455 28.825 1.00 19.53 171 ILE B CA 1
ATOM 3479 C C . ILE B 1 166 ? 21.881 9.864 28.099 1.00 19.18 171 ILE B C 1
ATOM 3480 O O . ILE B 1 166 ? 20.778 9.789 28.657 1.00 21.64 171 ILE B O 1
ATOM 3485 N N . LYS B 1 167 ? 22.037 10.279 26.844 1.00 19.12 172 LYS B N 1
ATOM 3486 C CA . LYS B 1 167 ? 20.918 10.471 25.931 1.00 20.53 172 LYS B CA 1
ATOM 3487 C C . LYS B 1 167 ? 20.869 9.242 25.027 1.00 19.25 172 LYS B C 1
ATOM 3488 O O . LYS B 1 167 ? 21.793 9.005 24.239 1.00 19.25 172 LYS B O 1
ATOM 3494 N N . LEU B 1 168 ? 19.801 8.458 25.150 1.00 19.42 173 LEU B N 1
ATOM 3495 C CA . LEU B 1 168 ? 19.720 7.196 24.433 1.00 18.09 173 LEU B CA 1
ATOM 3496 C C . LEU B 1 168 ? 19.738 7.420 22.928 1.00 20.57 173 LEU B C 1
ATOM 3497 O O . LEU B 1 168 ? 19.062 8.311 22.406 1.00 21.34 173 LEU B O 1
ATOM 3502 N N . GLY B 1 169 ? 20.517 6.591 22.227 1.00 18.32 174 GLY B N 1
ATOM 3503 C CA . GLY B 1 169 ? 20.701 6.727 20.798 1.00 19.08 174 GLY B CA 1
ATOM 3504 C C . GLY B 1 169 ? 21.727 7.753 20.382 1.00 18.38 174 GLY B C 1
ATOM 3505 O O . GLY B 1 169 ? 22.065 7.820 19.190 1.00 20.57 174 GLY B O 1
ATOM 3506 N N . GLU B 1 170 ? 22.250 8.536 21.318 1.00 16.69 175 GLU B N 1
ATOM 3507 C CA . GLU B 1 170 ? 23.111 9.675 21.009 1.00 18.80 175 GLU B CA 1
ATOM 3508 C C . GLU B 1 170 ? 24.449 9.678 21.732 1.00 20.91 175 GLU B C 1
ATOM 3509 O O . GLU B 1 170 ? 25.458 10.039 21.129 1.00 24.65 175 GLU B O 1
ATOM 3515 N N . THR B 1 171 ? 24.487 9.319 23.011 1.00 16.74 176 THR B N 1
ATOM 3516 C CA . THR B 1 171 ? 25.706 9.546 23.785 1.00 16.34 176 THR B CA 1
ATOM 3517 C C . THR B 1 171 ? 26.799 8.559 23.397 1.00 16.09 176 THR B C 1
ATOM 3518 O O . THR B 1 171 ? 26.595 7.342 23.524 1.00 16.34 176 THR B O 1
ATOM 3522 N N . PRO B 1 172 ? 27.964 9.028 22.950 1.00 14.46 177 PRO B N 1
ATOM 3523 C CA . PRO B 1 172 ? 29.068 8.114 22.650 1.00 16.46 177 PRO B CA 1
ATOM 3524 C C . PRO B 1 172 ? 29.630 7.475 23.904 1.00 15.95 177 PRO B C 1
ATOM 3525 O O . PRO B 1 172 ? 29.671 8.078 24.980 1.00 16.07 177 PRO B O 1
ATOM 3529 N N . ILE B 1 173 ? 30.078 6.234 23.750 1.00 17.59 178 ILE B N 1
ATOM 3530 C CA . ILE B 1 173 ? 30.942 5.584 24.725 1.00 18.14 178 ILE B CA 1
ATOM 3531 C C . ILE B 1 173 ? 32.179 5.084 23.985 1.00 14.67 178 ILE B C 1
ATOM 3532 O O . ILE B 1 173 ? 32.064 4.303 23.028 1.00 15.50 178 ILE B O 1
ATOM 3537 N N . LEU B 1 174 ? 33.342 5.609 24.363 1.00 16.19 179 LEU B N 1
ATOM 3538 C CA . LEU B 1 174 ? 34.621 5.267 23.756 1.00 14.24 179 LEU B CA 1
ATOM 3539 C C . LEU B 1 174 ? 35.337 4.318 24.701 1.00 15.77 179 LEU B C 1
ATOM 3540 O O . LEU B 1 174 ? 35.516 4.633 25.882 1.00 18.05 179 LEU B O 1
ATOM 3545 N N . ILE B 1 175 ? 35.739 3.164 24.194 1.00 14.81 180 ILE B N 1
ATOM 3546 C CA . ILE B 1 175 ? 36.287 2.103 25.031 1.00 15.06 180 ILE B CA 1
ATOM 3547 C C . ILE B 1 175 ? 37.676 1.824 24.485 1.00 16.00 180 ILE B C 1
ATOM 3548 O O . ILE B 1 175 ? 37.807 1.199 23.426 1.00 17.41 180 ILE B O 1
ATOM 3553 N N . PHE B 1 176 ? 38.710 2.292 25.190 1.00 17.74 181 PHE B N 1
ATOM 3554 C CA . PHE B 1 176 ? 40.077 2.267 24.684 1.00 16.90 181 PHE B CA 1
ATOM 3555 C C . PHE B 1 176 ? 41.009 1.551 25.652 1.00 17.08 181 PHE B C 1
ATOM 3556 O O . PHE B 1 176 ? 40.951 1.773 26.867 1.00 18.11 181 PHE B O 1
ATOM 3564 N N . ASP B 1 177 ? 41.912 0.734 25.104 1.00 17.87 182 ASP B N 1
ATOM 3565 C CA . ASP B 1 177 ? 42.915 0.082 25.946 1.00 18.47 182 ASP B CA 1
ATOM 3566 C C . ASP B 1 177 ? 43.858 1.104 26.560 1.00 23.77 182 ASP B C 1
ATOM 3567 O O . ASP B 1 177 ? 44.191 1.020 27.750 1.00 26.98 182 ASP B O 1
ATOM 3572 N N . HIS B 1 178 ? 44.297 2.073 25.761 1.00 21.55 183 HIS B N 1
ATOM 3573 C CA . HIS B 1 178 ? 45.286 3.050 26.186 1.00 25.12 183 HIS B CA 1
ATOM 3574 C C . HIS B 1 178 ? 44.788 4.434 25.807 1.00 27.22 183 HIS B C 1
ATOM 3575 O O . HIS B 1 178 ? 44.364 4.651 24.666 1.00 29.16 183 HIS B O 1
ATOM 3582 N N . VAL B 1 179 ? 44.820 5.356 26.764 1.00 25.43 184 VAL B N 1
ATOM 3583 C CA . VAL B 1 179 ? 44.418 6.741 26.537 1.00 25.84 184 VAL B CA 1
ATOM 3584 C C . VAL B 1 179 ? 45.646 7.618 26.736 1.00 29.62 184 VAL B C 1
ATOM 3585 O O . VAL B 1 179 ? 46.233 7.634 27.827 1.00 30.34 184 VAL B O 1
ATOM 3589 N N . ASN B 1 180 ? 46.047 8.321 25.678 1.00 23.51 185 ASN B N 1
ATOM 3590 C CA . ASN B 1 180 ? 47.155 9.267 25.731 1.00 26.89 185 ASN B CA 1
ATOM 3591 C C . ASN B 1 180 ? 46.591 10.628 26.116 1.00 24.36 185 ASN B C 1
ATOM 3592 O O . ASN B 1 180 ? 45.723 11.161 25.419 1.00 25.39 185 ASN B O 1
ATOM 3597 N N . TYR B 1 181 ? 47.060 11.181 27.229 1.00 22.55 186 TYR B N 1
ATOM 3598 C CA . TYR B 1 181 ? 46.643 12.504 27.667 1.00 23.75 186 TYR B CA 1
ATOM 3599 C C . TYR B 1 181 ? 47.685 13.529 27.237 1.00 27.70 186 TYR B C 1
ATOM 3600 O O . TYR B 1 181 ? 48.884 13.343 27.476 1.00 27.54 186 TYR B O 1
ATOM 3609 N N . VAL B 1 182 ? 47.225 14.605 26.599 1.00 21.73 187 VAL B N 1
ATOM 3610 C CA . VAL B 1 182 ? 48.109 15.624 26.046 1.00 25.04 187 VAL B CA 1
ATOM 3611 C C . VAL B 1 182 ? 47.743 16.992 26.606 1.00 22.66 187 VAL B C 1
ATOM 3612 O O . VAL B 1 182 ? 46.662 17.203 27.162 1.00 21.98 187 VAL B O 1
ATOM 3616 N N . SER B 1 183 ? 48.672 17.933 26.456 1.00 24.67 188 SER B N 1
ATOM 3617 C CA . SER B 1 183 ? 48.417 19.292 26.902 1.00 26.29 188 SER B CA 1
ATOM 3618 C C . SER B 1 183 ? 47.268 19.903 26.108 1.00 28.59 188 SER B C 1
ATOM 3619 O O . SER B 1 183 ? 46.919 19.449 25.015 1.00 26.50 188 SER B O 1
ATOM 3622 N N . LYS B 1 184 ? 46.679 20.956 26.674 1.00 27.72 189 LYS B N 1
ATOM 3623 C CA . LYS B 1 184 ? 45.611 21.661 25.975 1.00 29.25 189 LYS B CA 1
ATOM 3624 C C . LYS B 1 184 ? 46.098 22.209 24.640 1.00 33.41 189 LYS B C 1
ATOM 3625 O O . LYS B 1 184 ? 45.372 22.169 23.644 1.00 28.70 189 LYS B O 1
ATOM 3631 N N A SER B 1 185 ? 47.318 22.747 24.611 0.45 29.00 190 SER B N 1
ATOM 3632 N N B SER B 1 185 ? 47.331 22.721 24.594 0.55 28.98 190 SER B N 1
ATOM 3633 C CA A SER B 1 185 ? 47.877 23.256 23.364 0.45 28.28 190 SER B CA 1
ATOM 3634 C CA B SER B 1 185 ? 47.838 23.263 23.337 0.55 28.26 190 SER B CA 1
ATOM 3635 C C A SER B 1 185 ? 47.987 22.148 22.325 0.45 30.06 190 SER B C 1
ATOM 3636 C C B SER B 1 185 ? 48.040 22.166 22.298 0.55 30.08 190 SER B C 1
ATOM 3637 O O A SER B 1 185 ? 47.554 22.308 21.178 0.45 29.02 190 SER B O 1
ATOM 3638 O O B SER B 1 185 ? 47.725 22.357 21.117 0.55 28.82 190 SER B O 1
ATOM 3643 N N . GLU B 1 186 ? 48.568 21.011 22.711 1.00 28.26 191 GLU B N 1
ATOM 3644 C CA . GLU B 1 186 ? 48.693 19.893 21.786 1.00 27.69 191 GLU B CA 1
ATOM 3645 C C . GLU B 1 186 ? 47.322 19.393 21.350 1.00 27.45 191 GLU B C 1
ATOM 3646 O O . GLU B 1 186 ? 47.125 19.037 20.180 1.00 25.66 191 GLU B O 1
ATOM 3652 N N . HIS B 1 187 ? 46.366 19.353 22.282 1.00 22.29 192 HIS B N 1
ATOM 3653 C CA . HIS B 1 187 ? 45.021 18.896 21.946 1.00 21.11 192 HIS B CA 1
ATOM 3654 C C . HIS B 1 187 ? 44.380 19.810 20.913 1.00 24.84 192 HIS B C 1
ATOM 3655 O O . HIS B 1 187 ? 43.818 19.336 19.918 1.00 22.59 192 HIS B O 1
ATOM 3662 N N . ASP B 1 188 ? 44.462 21.128 21.139 1.00 24.53 193 ASP B N 1
ATOM 3663 C CA . ASP B 1 188 ? 43.959 22.105 20.176 1.00 25.24 193 ASP B CA 1
ATOM 3664 C C . ASP B 1 188 ? 44.570 21.887 18.799 1.00 24.28 193 ASP B C 1
ATOM 3665 O O . ASP B 1 188 ? 43.873 21.967 17.778 1.00 24.01 193 ASP B O 1
ATOM 3670 N N . LYS B 1 189 ? 45.878 21.645 18.742 1.00 21.66 194 LYS B N 1
ATOM 3671 C CA . LYS B 1 189 ? 46.532 21.432 17.457 1.00 23.75 194 LYS B CA 1
ATOM 3672 C C . LYS B 1 189 ? 45.958 20.212 16.748 1.00 24.37 194 LYS B C 1
ATOM 3673 O O . LYS B 1 189 ? 45.651 20.264 15.554 1.00 26.00 194 LYS B O 1
ATOM 3679 N N . ARG B 1 190 ? 45.834 19.089 17.461 1.00 24.58 195 ARG B N 1
ATOM 3680 C CA . ARG B 1 190 ? 45.266 17.891 16.842 1.00 21.58 195 ARG B CA 1
ATOM 3681 C C . ARG B 1 190 ? 43.835 18.138 16.387 1.00 21.30 195 ARG B C 1
ATOM 3682 O O . ARG B 1 190 ? 43.429 17.685 15.306 1.00 19.74 195 ARG B O 1
ATOM 3690 N N A ARG B 1 191 ? 43.044 18.836 17.199 0.53 20.21 196 ARG B N 1
ATOM 3691 N N B ARG B 1 191 ? 43.060 18.866 17.194 0.47 20.22 196 ARG B N 1
ATOM 3692 C CA A ARG B 1 191 ? 41.681 19.136 16.785 0.53 20.28 196 ARG B CA 1
ATOM 3693 C CA B ARG B 1 191 ? 41.678 19.174 16.842 0.47 20.26 196 ARG B CA 1
ATOM 3694 C C A ARG B 1 191 ? 41.687 19.960 15.508 0.53 22.87 196 ARG B C 1
ATOM 3695 C C B ARG B 1 191 ? 41.611 20.033 15.587 0.47 22.94 196 ARG B C 1
ATOM 3696 O O A ARG B 1 191 ? 40.972 19.650 14.550 0.53 21.49 196 ARG B O 1
ATOM 3697 O O B ARG B 1 191 ? 40.743 19.831 14.730 0.47 21.98 196 ARG B O 1
ATOM 3712 N N . GLN B 1 192 ? 42.522 20.998 15.461 1.00 21.32 197 GLN B N 1
ATOM 3713 C CA . GLN B 1 192 ? 42.536 21.855 14.281 1.00 23.70 197 GLN B CA 1
ATOM 3714 C C . GLN B 1 192 ? 43.004 21.086 13.050 1.00 25.35 197 GLN B C 1
ATOM 3715 O O . GLN B 1 192 ? 42.493 21.302 11.944 1.00 24.16 197 GLN B O 1
ATOM 3721 N N . ASP B 1 193 ? 43.956 20.169 13.220 1.00 23.10 198 ASP B N 1
ATOM 3722 C CA . ASP B 1 193 ? 44.406 19.349 12.099 1.00 22.56 198 ASP B CA 1
ATOM 3723 C C . ASP B 1 193 ? 43.251 18.546 11.513 1.00 23.67 198 ASP B C 1
ATOM 3724 O O . ASP B 1 193 ? 43.075 18.477 10.288 1.00 24.13 198 ASP B O 1
ATOM 3729 N N . LEU B 1 194 ? 42.442 17.939 12.377 1.00 19.03 199 LEU B N 1
ATOM 3730 C CA . LEU B 1 194 ? 41.332 17.134 11.885 1.00 18.00 199 LEU B CA 1
ATOM 3731 C C . LEU B 1 194 ? 40.194 18.015 11.386 1.00 20.88 199 LEU B C 1
ATOM 3732 O O . LEU B 1 194 ? 39.499 17.636 10.433 1.00 19.20 199 LEU B O 1
ATOM 3737 N N . SER B 1 195 ? 39.995 19.186 12.004 1.00 19.50 200 SER B N 1
ATOM 3738 C CA . SER B 1 195 ? 39.017 20.136 11.486 1.00 20.95 200 SER B CA 1
ATOM 3739 C C . SER B 1 195 ? 39.388 20.573 10.080 1.00 25.16 200 SER B C 1
ATOM 3740 O O . SER B 1 195 ? 38.511 20.727 9.223 1.00 23.77 200 SER B O 1
ATOM 3743 N N . ARG B 1 196 ? 40.687 20.761 9.817 1.00 21.52 201 ARG B N 1
ATOM 3744 C CA . ARG B 1 196 ? 41.105 21.155 8.471 1.00 22.60 201 ARG B CA 1
ATOM 3745 C C . ARG B 1 196 ? 40.875 20.029 7.473 1.00 24.56 201 ARG B C 1
ATOM 3746 O O . ARG B 1 196 ? 40.536 20.282 6.312 1.00 24.04 201 ARG B O 1
ATOM 3754 N N . PHE B 1 197 ? 41.080 18.778 7.896 1.00 21.69 202 PHE B N 1
ATOM 3755 C CA . PHE B 1 197 ? 40.778 17.641 7.028 1.00 20.76 202 PHE B CA 1
ATOM 3756 C C . PHE B 1 197 ? 39.301 17.621 6.654 1.00 19.90 202 PHE B C 1
ATOM 3757 O O . PHE B 1 197 ? 38.946 17.499 5.473 1.00 19.51 202 PHE B O 1
ATOM 3765 N N . VAL B 1 198 ? 38.424 17.744 7.654 1.00 19.42 203 VAL B N 1
ATOM 3766 C CA . VAL B 1 198 ? 36.987 17.750 7.394 1.00 17.92 203 VAL B CA 1
ATOM 3767 C C . VAL B 1 198 ? 36.611 18.912 6.483 1.00 19.90 203 VAL B C 1
ATOM 3768 O O . VAL B 1 198 ? 35.788 18.762 5.575 1.00 19.67 203 VAL B O 1
ATOM 3772 N N . GLU B 1 199 ? 37.201 20.088 6.716 1.00 19.50 204 GLU B N 1
ATOM 3773 C CA . GLU B 1 199 ? 36.868 21.253 5.899 1.00 20.73 204 GLU B CA 1
ATOM 3774 C C . GLU B 1 199 ? 37.346 21.087 4.468 1.00 20.60 204 GLU B C 1
ATOM 3775 O O . GLU B 1 199 ? 36.661 21.513 3.531 1.00 21.72 204 GLU B O 1
ATOM 3781 N N . SER B 1 200 ? 38.525 20.497 4.268 1.00 19.99 205 SER B N 1
ATOM 3782 C CA . SER B 1 200 ? 39.019 20.309 2.910 1.00 21.55 205 SER B CA 1
ATOM 3783 C C . SER B 1 200 ? 38.126 19.343 2.144 1.00 22.36 205 SER B C 1
ATOM 3784 O O . SER B 1 200 ? 37.893 19.518 0.944 1.00 22.71 205 SER B O 1
ATOM 3787 N N . TRP B 1 201 ? 37.605 18.329 2.837 1.00 19.23 206 TRP B N 1
ATOM 3788 C CA . TRP B 1 201 ? 36.631 17.416 2.251 1.00 19.03 206 TRP B CA 1
ATOM 3789 C C . TRP B 1 201 ? 35.338 18.142 1.914 1.00 18.52 206 TRP B C 1
ATOM 3790 O O . TRP B 1 201 ? 34.828 18.031 0.793 1.00 19.52 206 TRP B O 1
ATOM 3801 N N . ARG B 1 202 ? 34.785 18.880 2.876 1.00 19.10 207 ARG B N 1
ATOM 3802 C CA . ARG B 1 202 ? 33.550 19.624 2.637 1.00 17.52 207 ARG B CA 1
ATOM 3803 C C . ARG B 1 202 ? 33.700 20.594 1.472 1.00 22.35 207 ARG B C 1
ATOM 3804 O O . ARG B 1 202 ? 32.797 20.716 0.633 1.00 21.03 207 ARG B O 1
ATOM 3812 N N . GLN B 1 203 ? 34.824 21.310 1.419 1.00 19.56 208 GLN B N 1
ATOM 3813 C CA . GLN B 1 203 ? 35.027 22.281 0.351 1.00 18.98 208 GLN B CA 1
ATOM 3814 C C . GLN B 1 203 ? 35.056 21.600 -1.007 1.00 22.34 208 GLN B C 1
ATOM 3815 O O . GLN B 1 203 ? 34.437 22.076 -1.966 1.00 21.08 208 GLN B O 1
ATOM 3821 N N . ALA B 1 204 ? 35.790 20.492 -1.118 1.00 19.91 209 ALA B N 1
ATOM 3822 C CA . ALA B 1 204 ? 35.866 19.788 -2.390 1.00 18.44 209 ALA B CA 1
ATOM 3823 C C . ALA B 1 204 ? 34.497 19.276 -2.811 1.00 20.64 209 ALA B C 1
ATOM 3824 O O . ALA B 1 204 ? 34.139 19.344 -3.992 1.00 21.71 209 ALA B O 1
ATOM 3826 N N . TRP B 1 205 ? 33.707 18.794 -1.854 1.00 18.92 210 TRP B N 1
ATOM 3827 C CA . TRP B 1 205 ? 32.346 18.363 -2.156 1.00 22.55 210 TRP B CA 1
ATOM 3828 C C . TRP B 1 205 ? 31.498 19.541 -2.621 1.00 21.73 210 TRP B C 1
ATOM 3829 O O . TRP B 1 205 ? 30.883 19.494 -3.696 1.00 21.55 210 TRP B O 1
ATOM 3840 N N . GLU B 1 206 ? 31.472 20.619 -1.830 1.00 18.78 211 GLU B N 1
ATOM 3841 C CA . GLU B 1 206 ? 30.654 21.776 -2.184 1.00 21.93 211 GLU B CA 1
ATOM 3842 C C . GLU B 1 206 ? 31.071 22.362 -3.524 1.00 23.86 211 GLU B C 1
ATOM 3843 O O . GLU B 1 206 ? 30.216 22.765 -4.321 1.00 24.01 211 GLU B O 1
ATOM 3849 N N . ASN B 1 207 ? 32.380 22.450 -3.778 1.00 22.49 212 ASN B N 1
ATOM 3850 C CA . ASN B 1 207 ? 32.845 22.921 -5.080 1.00 21.50 212 ASN B CA 1
ATOM 3851 C C . ASN B 1 207 ? 32.503 21.942 -6.188 1.00 25.74 212 ASN B C 1
ATOM 3852 O O . ASN B 1 207 ? 32.634 22.290 -7.366 1.00 23.39 212 ASN B O 1
ATOM 3857 N N . GLN B 1 208 ? 32.081 20.726 -5.837 1.00 20.99 213 GLN B N 1
ATOM 3858 C CA . GLN B 1 208 ? 31.876 19.656 -6.810 1.00 18.54 213 GLN B CA 1
ATOM 3859 C C . GLN B 1 208 ? 33.128 19.438 -7.651 1.00 22.89 213 GLN B C 1
ATOM 3860 O O . GLN B 1 208 ? 33.072 19.207 -8.865 1.00 24.10 213 GLN B O 1
ATOM 3866 N N . ASP B 1 209 ? 34.275 19.526 -6.976 1.00 21.66 214 ASP B N 1
ATOM 3867 C CA . ASP B 1 209 ? 35.592 19.318 -7.568 1.00 19.17 214 ASP B CA 1
ATOM 3868 C C . ASP B 1 209 ? 35.868 17.826 -7.441 1.00 23.46 214 ASP B C 1
ATOM 3869 O O . ASP B 1 209 ? 36.499 17.347 -6.495 1.00 23.04 214 ASP B O 1
ATOM 3874 N N . ILE B 1 210 ? 35.306 17.073 -8.388 1.00 23.26 215 ILE B N 1
ATOM 3875 C CA . ILE B 1 210 ? 35.320 15.612 -8.312 1.00 28.26 215 ILE B CA 1
ATOM 3876 C C . ILE B 1 210 ? 36.735 15.070 -8.183 1.00 29.64 215 ILE B C 1
ATOM 3877 O O . ILE B 1 210 ? 36.993 14.146 -7.392 1.00 24.83 215 ILE B O 1
ATOM 3882 N N . GLU B 1 211 ? 37.675 15.633 -8.947 1.00 25.44 216 GLU B N 1
ATOM 3883 C CA . GLU B 1 211 ? 39.054 15.148 -8.902 1.00 32.25 216 GLU B CA 1
ATOM 3884 C C . GLU B 1 211 ? 39.631 15.245 -7.494 1.00 26.36 216 GLU B C 1
ATOM 3885 O O . GLU B 1 211 ? 40.289 14.315 -7.010 1.00 28.62 216 GLU B O 1
ATOM 3891 N N . LYS B 1 212 ? 39.400 16.371 -6.822 1.00 24.80 217 LYS B N 1
ATOM 3892 C CA . LYS B 1 212 ? 39.889 16.521 -5.455 1.00 25.44 217 LYS B CA 1
ATOM 3893 C C . LYS B 1 212 ? 39.059 15.688 -4.483 1.00 24.72 217 LYS B C 1
ATOM 3894 O O . LYS B 1 212 ? 39.609 14.977 -3.635 1.00 24.23 217 LYS B O 1
ATOM 3900 N N . TYR B 1 213 ? 37.733 15.727 -4.626 1.00 19.33 218 TYR B N 1
ATOM 3901 C CA . TYR B 1 213 ? 36.848 15.013 -3.707 1.00 20.65 218 TYR B CA 1
ATOM 3902 C C . TYR B 1 213 ? 37.172 13.526 -3.664 1.00 21.08 218 TYR B C 1
ATOM 3903 O O . TYR B 1 213 ? 37.195 12.919 -2.583 1.00 19.23 218 TYR B O 1
ATOM 3912 N N . GLN B 1 214 ? 37.444 12.931 -4.829 1.00 20.36 219 GLN B N 1
ATOM 3913 C CA . GLN B 1 214 ? 37.716 11.503 -4.913 1.00 21.86 219 GLN B CA 1
ATOM 3914 C C . GLN B 1 214 ? 38.862 11.092 -4.001 1.00 18.59 219 GLN B C 1
ATOM 3915 O O . GLN B 1 214 ? 38.853 9.985 -3.447 1.00 21.67 219 GLN B O 1
ATOM 3921 N N . THR B 1 215 ? 39.870 11.954 -3.846 1.00 20.57 220 THR B N 1
ATOM 3922 C CA . THR B 1 215 ? 41.062 11.560 -3.103 1.00 22.30 220 THR B CA 1
ATOM 3923 C C . THR B 1 215 ? 40.791 11.344 -1.620 1.00 21.76 220 THR B C 1
ATOM 3924 O O . THR B 1 215 ? 41.634 10.752 -0.938 1.00 23.35 220 THR B O 1
ATOM 3928 N N . PHE B 1 216 ? 39.647 11.800 -1.111 1.00 17.75 221 PHE B N 1
ATOM 3929 C CA . PHE B 1 216 ? 39.301 11.590 0.287 1.00 18.18 221 PHE B CA 1
ATOM 3930 C C . PHE B 1 216 ? 38.752 10.198 0.560 1.00 18.91 221 PHE B C 1
ATOM 3931 O O . PHE B 1 216 ? 38.548 9.860 1.733 1.00 19.84 221 PHE B O 1
ATOM 3939 N N . TYR B 1 217 ? 38.510 9.395 -0.473 1.00 18.93 222 TYR B N 1
ATOM 3940 C CA . TYR B 1 217 ? 37.805 8.122 -0.345 1.00 18.96 222 TYR B CA 1
ATOM 3941 C C . TYR B 1 217 ? 38.705 6.940 -0.653 1.00 19.20 222 TYR B C 1
ATOM 3942 O O . TYR B 1 217 ? 39.510 6.986 -1.584 1.00 21.11 222 TYR B O 1
ATOM 3951 N N . ASP B 1 218 ? 38.567 5.884 0.143 1.00 17.78 223 ASP B N 1
ATOM 3952 C CA . ASP B 1 218 ? 39.258 4.633 -0.111 1.00 20.68 223 ASP B CA 1
ATOM 3953 C C . ASP B 1 218 ? 38.571 3.877 -1.243 1.00 21.98 223 ASP B C 1
ATOM 3954 O O . ASP B 1 218 ? 37.348 3.918 -1.380 1.00 19.81 223 ASP B O 1
ATOM 3959 N N . GLU B 1 219 ? 39.361 3.196 -2.075 1.00 22.18 224 GLU B N 1
ATOM 3960 C CA . GLU B 1 219 ? 38.746 2.463 -3.177 1.00 21.36 224 GLU B CA 1
ATOM 3961 C C . GLU B 1 219 ? 37.825 1.349 -2.695 1.00 22.05 224 GLU B C 1
ATOM 3962 O O . GLU B 1 219 ? 36.999 0.867 -3.477 1.00 22.09 224 GLU B O 1
ATOM 3968 N N . GLY B 1 220 ? 37.942 0.936 -1.435 1.00 19.47 225 GLY B N 1
ATOM 3969 C CA . GLY B 1 220 ? 37.036 -0.036 -0.868 1.00 22.27 225 GLY B CA 1
ATOM 3970 C C . GLY B 1 220 ? 35.827 0.561 -0.186 1.00 20.79 225 GLY B C 1
ATOM 3971 O O . GLY B 1 220 ? 35.108 -0.140 0.538 1.00 20.46 225 GLY B O 1
ATOM 3972 N N . PHE B 1 221 ? 35.603 1.859 -0.385 1.00 18.73 226 PHE B N 1
ATOM 3973 C CA . PHE B 1 221 ? 34.472 2.555 0.200 1.00 16.88 226 PHE B CA 1
ATOM 3974 C C . PHE B 1 221 ? 33.168 1.823 -0.073 1.00 19.57 226 PHE B C 1
ATOM 3975 O O . PHE B 1 221 ? 32.949 1.281 -1.164 1.00 19.34 226 PHE B O 1
ATOM 3983 N N . LYS B 1 222 ? 32.292 1.838 0.929 1.00 18.27 227 LYS B N 1
ATOM 3984 C CA . LYS B 1 222 ? 30.930 1.346 0.803 1.00 19.38 227 LYS B CA 1
ATOM 3985 C C . LYS B 1 222 ? 29.987 2.283 1.538 1.00 18.91 227 LYS B C 1
ATOM 3986 O O . LYS B 1 222 ? 30.344 2.902 2.549 1.00 20.04 227 LYS B O 1
ATOM 3992 N N . ALA B 1 223 ? 28.784 2.403 0.995 1.00 19.14 228 ALA B N 1
ATOM 3993 C CA . ALA B 1 223 ? 27.661 3.021 1.679 1.00 20.11 228 ALA B CA 1
ATOM 3994 C C . ALA B 1 223 ? 26.429 2.272 1.223 1.00 19.12 228 ALA B C 1
ATOM 3995 O O . ALA B 1 223 ? 26.477 1.573 0.204 1.00 19.45 228 ALA B O 1
ATOM 3997 N N . PRO B 1 224 ? 25.324 2.367 1.952 1.00 18.97 229 PRO B N 1
ATOM 3998 C CA . PRO B 1 224 ? 24.124 1.641 1.503 1.00 21.03 229 PRO B CA 1
ATOM 3999 C C . PRO B 1 224 ? 23.803 2.007 0.062 1.00 18.56 229 PRO B C 1
ATOM 4000 O O . PRO B 1 224 ? 23.552 3.177 -0.235 1.00 19.54 229 PRO B O 1
ATOM 4004 N N . GLY B 1 225 ? 23.836 1.029 -0.848 1.00 19.41 230 GLY B N 1
ATOM 4005 C CA . GLY B 1 225 ? 23.545 1.294 -2.241 1.00 19.33 230 GLY B CA 1
ATOM 4006 C C . GLY B 1 225 ? 24.737 1.618 -3.117 1.00 20.84 230 GLY B C 1
ATOM 4007 O O . GLY B 1 225 ? 24.552 1.784 -4.338 1.00 19.77 230 GLY B O 1
ATOM 4008 N N . PHE B 1 226 ? 25.946 1.728 -2.552 1.00 19.80 231 PHE B N 1
ATOM 4009 C CA . PHE B 1 226 ? 27.074 2.273 -3.293 1.00 18.81 231 PHE B CA 1
ATOM 4010 C C . PHE B 1 226 ? 28.363 1.507 -3.028 1.00 17.69 231 PHE B C 1
ATOM 4011 O O . PHE B 1 226 ? 28.592 0.988 -1.932 1.00 18.72 231 PHE B O 1
ATOM 4019 N N . ASN B 1 227 ? 29.230 1.506 -4.035 1.00 19.26 232 ASN B N 1
ATOM 4020 C CA . ASN B 1 227 ? 30.666 1.304 -3.882 1.00 19.04 232 ASN B CA 1
ATOM 4021 C C . ASN B 1 227 ? 31.367 2.581 -4.344 1.00 18.86 232 ASN B C 1
ATOM 4022 O O . ASN B 1 227 ? 30.720 3.575 -4.684 1.00 17.14 232 ASN B O 1
ATOM 4027 N N . TYR B 1 228 ? 32.700 2.556 -4.345 1.00 20.33 233 TYR B N 1
ATOM 4028 C CA . TYR B 1 228 ? 33.458 3.736 -4.753 1.00 20.35 233 TYR B CA 1
ATOM 4029 C C . TYR B 1 228 ? 33.035 4.208 -6.142 1.00 19.71 233 TYR B C 1
ATOM 4030 O O . TYR B 1 228 ? 32.800 5.404 -6.357 1.00 19.61 233 TYR B O 1
ATOM 4039 N N . LYS B 1 229 ? 32.906 3.273 -7.092 1.00 19.74 234 LYS B N 1
ATOM 4040 C CA . LYS B 1 229 ? 32.624 3.671 -8.471 1.00 23.53 234 LYS B CA 1
ATOM 4041 C C . LYS B 1 229 ? 31.237 4.286 -8.610 1.00 22.65 234 LYS B C 1
ATOM 4042 O O . LYS B 1 229 ? 31.072 5.318 -9.271 1.00 21.51 234 LYS B O 1
ATOM 4048 N N . SER B 1 230 ? 30.215 3.643 -8.042 1.00 20.04 235 SER B N 1
ATOM 4049 C CA . SER B 1 230 ? 28.868 4.180 -8.190 1.00 18.79 235 SER B CA 1
ATOM 4050 C C . SER B 1 230 ? 28.677 5.459 -7.385 1.00 17.42 235 SER B C 1
ATOM 4051 O O . SER B 1 230 ? 27.899 6.334 -7.782 1.00 18.24 235 SER B O 1
ATOM 4054 N N . TRP B 1 231 ? 29.376 5.584 -6.255 1.00 18.48 236 TRP B N 1
ATOM 4055 C CA . TRP B 1 231 ? 29.336 6.824 -5.484 1.00 17.17 236 TRP B CA 1
ATOM 4056 C C . TRP B 1 231 ? 29.888 7.989 -6.302 1.00 18.10 236 TRP B C 1
ATOM 4057 O O . TRP B 1 231 ? 29.241 9.038 -6.427 1.00 16.76 236 TRP B O 1
ATOM 4068 N N . MET B 1 232 ? 31.072 7.809 -6.892 1.00 18.87 237 MET B N 1
ATOM 4069 C CA . MET B 1 232 ? 31.660 8.881 -7.693 1.00 19.74 237 MET B CA 1
ATOM 4070 C C . MET B 1 232 ? 30.837 9.152 -8.946 1.00 19.72 237 MET B C 1
ATOM 4071 O O . MET B 1 232 ? 30.639 10.312 -9.329 1.00 20.99 237 MET B O 1
ATOM 4076 N N A SER B 1 233 ? 30.334 8.095 -9.589 0.33 19.43 238 SER B N 1
ATOM 4077 N N B SER B 1 233 ? 30.327 8.100 -9.586 0.67 19.40 238 SER B N 1
ATOM 4078 C CA A SER B 1 233 ? 29.478 8.283 -10.757 0.33 19.95 238 SER B CA 1
ATOM 4079 C CA B SER B 1 233 ? 29.481 8.312 -10.757 0.67 19.82 238 SER B CA 1
ATOM 4080 C C A SER B 1 233 ? 28.247 9.114 -10.414 0.33 21.16 238 SER B C 1
ATOM 4081 C C B SER B 1 233 ? 28.251 9.135 -10.404 0.67 21.04 238 SER B C 1
ATOM 4082 O O A SER B 1 233 ? 27.857 10.006 -11.176 0.33 20.07 238 SER B O 1
ATOM 4083 O O B SER B 1 233 ? 27.861 10.038 -11.153 0.67 20.03 238 SER B O 1
ATOM 4088 N N . HIS B 1 234 ? 27.613 8.829 -9.272 1.00 16.71 239 HIS B N 1
ATOM 4089 C CA . HIS B 1 234 ? 26.437 9.586 -8.867 1.00 18.25 239 HIS B CA 1
ATOM 4090 C C . HIS B 1 234 ? 26.800 11.038 -8.569 1.00 17.98 239 HIS B C 1
ATOM 4091 O O . HIS B 1 234 ? 26.064 11.958 -8.947 1.00 18.67 239 HIS B O 1
ATOM 4098 N N . LYS B 1 235 ? 27.938 11.273 -7.913 1.00 19.22 240 LYS B N 1
ATOM 4099 C CA . LYS B 1 235 ? 28.320 12.652 -7.625 1.00 18.94 240 LYS B CA 1
ATOM 4100 C C . LYS B 1 235 ? 28.530 13.436 -8.917 1.00 20.28 240 LYS B C 1
ATOM 4101 O O . LYS B 1 235 ? 28.117 14.597 -9.019 1.00 21.70 240 LYS B O 1
ATOM 4107 N N . LYS B 1 236 ? 29.122 12.798 -9.931 1.00 21.96 241 LYS B N 1
ATOM 4108 C CA . LYS B 1 236 ? 29.353 13.469 -11.213 1.00 21.85 241 LYS B CA 1
ATOM 4109 C C . LYS B 1 236 ? 28.045 13.744 -11.937 1.00 22.61 241 LYS B C 1
ATOM 4110 O O . LYS B 1 236 ? 27.872 14.811 -12.549 1.00 22.77 241 LYS B O 1
ATOM 4116 N N . ASN B 1 237 ? 27.115 12.790 -11.893 1.00 20.76 242 ASN B N 1
ATOM 4117 C CA . ASN B 1 237 ? 25.813 12.993 -12.515 1.00 22.30 242 ASN B CA 1
ATOM 4118 C C . ASN B 1 237 ? 25.040 14.107 -11.826 1.00 23.97 242 ASN B C 1
ATOM 4119 O O . ASN B 1 237 ? 24.415 14.940 -12.490 1.00 23.34 242 ASN B O 1
ATOM 4124 N N . LEU B 1 238 ? 25.087 14.159 -10.494 1.00 20.74 243 LEU B N 1
ATOM 4125 C CA . LEU B 1 238 ? 24.420 15.244 -9.790 1.00 20.35 243 LEU B CA 1
ATOM 4126 C C . LEU B 1 238 ? 24.954 16.594 -10.243 1.00 22.93 243 LEU B C 1
ATOM 4127 O O . LEU B 1 238 ? 24.181 17.535 -10.449 1.00 21.54 243 LEU B O 1
ATOM 4132 N N . LYS B 1 239 ? 26.277 16.710 -10.396 1.00 21.91 244 LYS B N 1
ATOM 4133 C CA . LYS B 1 239 ? 26.859 17.972 -10.849 1.00 25.82 244 LYS B CA 1
ATOM 4134 C C . LYS B 1 239 ? 26.344 18.358 -12.226 1.00 24.28 244 LYS B C 1
ATOM 4135 O O . LYS B 1 239 ? 26.164 19.550 -12.511 1.00 26.16 244 LYS B O 1
ATOM 4141 N N . SER B 1 240 ? 26.095 17.365 -13.083 1.00 22.74 245 SER B N 1
ATOM 4142 C CA . SER B 1 240 ? 25.574 17.628 -14.419 1.00 25.34 245 SER B CA 1
ATOM 4143 C C . SER B 1 240 ? 24.148 18.168 -14.389 1.00 28.05 245 SER B C 1
ATOM 4144 O O . SER B 1 240 ? 23.728 18.833 -15.342 1.00 34.57 245 SER B O 1
ATOM 4147 N N . LYS B 1 241 ? 23.402 17.930 -13.313 1.00 24.90 246 LYS B N 1
ATOM 4148 C CA . LYS B 1 241 ? 22.015 18.362 -13.191 1.00 27.42 246 LYS B CA 1
ATOM 4149 C C . LYS B 1 241 ? 21.862 19.604 -12.328 1.00 27.18 246 LYS B C 1
ATOM 4150 O O . LYS B 1 241 ? 20.986 20.434 -12.593 1.00 30.45 246 LYS B O 1
ATOM 4156 N N . TYR B 1 242 ? 22.690 19.741 -11.294 1.00 25.75 247 TYR B N 1
ATOM 4157 C CA . TYR B 1 242 ? 22.600 20.832 -10.329 1.00 23.96 247 TYR B CA 1
ATOM 4158 C C . TYR B 1 242 ? 23.996 21.427 -10.202 1.00 27.81 247 TYR B C 1
ATOM 4159 O O . TYR B 1 242 ? 24.851 20.899 -9.485 1.00 24.07 247 TYR B O 1
ATOM 4168 N N . GLU B 1 243 ? 24.223 22.534 -10.906 1.00 23.03 248 GLU B N 1
ATOM 4169 C CA . GLU B 1 243 ? 25.582 23.041 -11.041 1.00 21.68 248 GLU B CA 1
ATOM 4170 C C . GLU B 1 243 ? 26.125 23.579 -9.726 1.00 21.88 248 GLU B C 1
ATOM 4171 O O . GLU B 1 243 ? 27.318 23.441 -9.441 1.00 25.78 248 GLU B O 1
ATOM 4177 N N . TYR B 1 244 ? 25.272 24.200 -8.920 1.00 21.62 249 TYR B N 1
ATOM 4178 C CA . TYR B 1 244 ? 25.697 24.881 -7.705 1.00 23.82 249 TYR B CA 1
ATOM 4179 C C . TYR B 1 244 ? 24.989 24.279 -6.498 1.00 25.36 249 TYR B C 1
ATOM 4180 O O . TYR B 1 244 ? 23.755 24.201 -6.463 1.00 23.57 249 TYR B O 1
ATOM 4189 N N . ILE B 1 245 ? 25.780 23.854 -5.510 1.00 20.44 250 ILE B N 1
ATOM 4190 C CA . ILE B 1 245 ? 25.272 23.326 -4.252 1.00 23.73 250 ILE B CA 1
ATOM 4191 C C . ILE B 1 245 ? 25.986 24.017 -3.097 1.00 21.08 250 ILE B C 1
ATOM 4192 O O . ILE B 1 245 ? 27.046 24.629 -3.259 1.00 22.06 250 ILE B O 1
ATOM 4197 N N . LYS B 1 246 ? 25.377 23.911 -1.915 1.00 21.77 251 LYS B N 1
ATOM 4198 C CA . LYS B 1 246 ? 25.968 24.399 -0.682 1.00 22.24 251 LYS B CA 1
ATOM 4199 C C . LYS B 1 246 ? 25.907 23.276 0.342 1.00 21.80 251 LYS B C 1
ATOM 4200 O O . LYS B 1 246 ? 24.890 22.595 0.466 1.00 23.27 251 LYS B O 1
ATOM 4206 N N . VAL B 1 247 ? 27.012 23.072 1.047 1.00 23.43 252 VAL B N 1
ATOM 4207 C CA . VAL B 1 247 ? 27.102 22.046 2.078 1.00 22.87 252 VAL B CA 1
ATOM 4208 C C . VAL B 1 247 ? 27.564 22.722 3.357 1.00 19.25 252 VAL B C 1
ATOM 4209 O O . VAL B 1 247 ? 28.665 23.287 3.403 1.00 22.76 252 VAL B O 1
ATOM 4213 N N . HIS B 1 248 ? 26.720 22.691 4.383 1.00 21.45 253 HIS B N 1
ATOM 4214 C CA . HIS B 1 248 ? 27.084 23.227 5.688 1.00 21.85 253 HIS B CA 1
ATOM 4215 C C . HIS B 1 248 ? 27.105 22.112 6.726 1.00 19.50 253 HIS B C 1
ATOM 4216 O O . HIS B 1 248 ? 26.176 21.303 6.802 1.00 21.17 253 HIS B O 1
ATOM 4223 N N . LEU B 1 249 ? 28.153 22.101 7.540 1.00 23.37 254 LEU B N 1
ATOM 4224 C CA . LEU B 1 249 ? 28.309 21.109 8.594 1.00 20.57 254 LEU B CA 1
ATOM 4225 C C . LEU B 1 249 ? 28.341 21.810 9.939 1.00 20.51 254 LEU B C 1
ATOM 4226 O O . LEU B 1 249 ? 29.117 22.749 10.136 1.00 23.91 254 LEU B O 1
ATOM 4231 N N A SER B 1 250 ? 27.497 21.348 10.858 0.64 19.08 255 SER B N 1
ATOM 4232 N N B SER B 1 250 ? 27.493 21.370 10.858 0.36 19.15 255 SER B N 1
ATOM 4233 C CA A SER B 1 250 ? 27.565 21.825 12.230 0.64 23.33 255 SER B CA 1
ATOM 4234 C CA B SER B 1 250 ? 27.573 21.915 12.201 0.36 23.28 255 SER B CA 1
ATOM 4235 C C A SER B 1 250 ? 28.893 2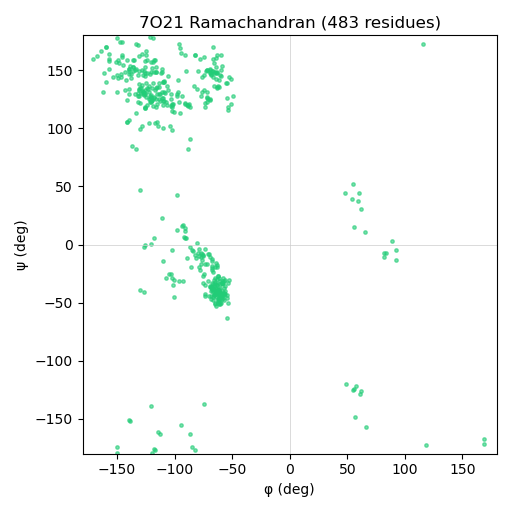1.408 12.856 0.64 21.52 255 SER B C 1
ATOM 4236 C C B SER B 1 250 ? 28.802 21.356 12.914 0.36 21.55 255 SER B C 1
ATOM 4237 O O A SER B 1 250 ? 29.596 20.517 12.366 0.64 20.61 255 SER B O 1
ATOM 4238 O O B SER B 1 250 ? 29.356 20.321 12.530 0.36 22.02 255 SER B O 1
ATOM 4243 N N . GLN B 1 251 ? 29.243 22.071 13.948 1.00 18.76 256 GLN B N 1
ATOM 4244 C CA . GLN B 1 251 ? 30.433 21.677 14.683 1.00 17.97 256 GLN B CA 1
ATOM 4245 C C . GLN B 1 251 ? 30.324 20.196 15.037 1.00 20.61 256 GLN B C 1
ATOM 4246 O O . GLN B 1 251 ? 29.337 19.786 15.663 1.00 19.61 256 GLN B O 1
ATOM 4252 N N . PRO B 1 252 ? 31.270 19.369 14.615 1.00 18.91 257 PRO B N 1
ATOM 4253 C CA . PRO B 1 252 ? 31.079 17.921 14.691 1.00 18.05 257 PRO B CA 1
ATOM 4254 C C . PRO B 1 252 ? 31.637 17.273 15.949 1.00 17.19 257 PRO B C 1
ATOM 4255 O O . PRO B 1 252 ? 32.452 17.838 16.677 1.00 20.29 257 PRO B O 1
ATOM 4259 N N A TYR B 1 253 ? 31.199 16.052 16.152 0.40 17.34 258 TYR B N 1
ATOM 4260 N N B TYR B 1 253 ? 31.126 16.064 16.213 0.60 17.22 258 TYR B N 1
ATOM 4261 C CA A TYR B 1 253 ? 31.875 15.127 17.038 0.40 15.61 258 TYR B CA 1
ATOM 4262 C CA B TYR B 1 253 ? 31.885 15.088 16.988 0.60 15.56 258 TYR B CA 1
ATOM 4263 C C A TYR B 1 253 ? 33.031 14.508 16.253 0.40 16.31 258 TYR B C 1
ATOM 4264 C C B TYR B 1 253 ? 33.087 14.683 16.152 0.60 15.86 258 TYR B C 1
ATOM 4265 O O A TYR B 1 253 ? 32.817 13.968 15.161 0.40 14.46 258 TYR B O 1
ATOM 4266 O O B TYR B 1 253 ? 32.947 14.366 14.968 0.60 13.72 258 TYR B O 1
ATOM 4283 N N . ILE B 1 254 ? 34.258 14.629 16.779 1.00 16.09 259 ILE B N 1
ATOM 4284 C CA . ILE B 1 254 ? 35.471 14.132 16.131 1.00 17.10 259 ILE B CA 1
ATOM 4285 C C . ILE B 1 254 ? 36.182 13.211 17.107 1.00 15.57 259 ILE B C 1
ATOM 4286 O O . ILE B 1 254 ? 36.611 13.656 18.180 1.00 15.00 259 ILE B O 1
ATOM 4291 N N . VAL B 1 255 ? 36.339 11.947 16.726 1.00 14.83 260 VAL B N 1
ATOM 4292 C CA . VAL B 1 255 ? 37.067 10.959 17.512 1.00 15.04 260 VAL B CA 1
ATOM 4293 C C . VAL B 1 255 ? 38.098 10.325 16.596 1.00 14.78 260 VAL B C 1
ATOM 4294 O O . VAL B 1 255 ? 37.771 9.893 15.487 1.00 15.41 260 VAL B O 1
ATOM 4298 N N . GLN B 1 256 ? 39.335 10.243 17.062 1.00 16.08 261 GLN B N 1
ATOM 4299 C CA . GLN B 1 256 ? 40.419 9.675 16.268 1.00 16.43 261 GLN B CA 1
ATOM 4300 C C . GLN B 1 256 ? 41.263 8.828 17.204 1.00 17.64 261 GLN B C 1
ATOM 4301 O O . GLN B 1 256 ? 41.972 9.372 18.057 1.00 19.17 261 GLN B O 1
ATOM 4307 N N . HIS B 1 257 ? 41.161 7.508 17.079 1.00 15.23 262 HIS B N 1
ATOM 4308 C CA . HIS B 1 257 ? 41.922 6.605 17.936 1.00 14.93 262 HIS B CA 1
ATOM 4309 C C . HIS B 1 257 ? 42.598 5.556 17.076 1.00 16.18 262 HIS B C 1
ATOM 4310 O O . HIS B 1 257 ? 41.931 4.855 16.312 1.00 15.31 262 HIS B O 1
ATOM 4317 N N . ASN B 1 258 ? 43.916 5.483 17.193 1.00 18.83 263 ASN B N 1
ATOM 4318 C CA . ASN B 1 258 ? 44.693 4.524 16.378 1.00 21.43 263 ASN B CA 1
ATOM 4319 C C . ASN B 1 258 ? 44.394 4.764 14.890 1.00 19.17 263 ASN B C 1
ATOM 4320 O O . ASN B 1 258 ? 44.567 5.829 14.466 1.00 20.04 263 ASN B O 1
ATOM 4325 N N . ASP B 1 259 ? 43.954 3.740 14.165 1.00 15.26 264 ASP B N 1
ATOM 4326 C CA . ASP B 1 259 ? 43.737 3.899 12.712 1.00 17.10 264 ASP B CA 1
ATOM 4327 C C . ASP B 1 259 ? 42.391 4.565 12.407 1.00 15.10 264 ASP B C 1
ATOM 4328 O O . ASP B 1 259 ? 42.210 4.943 11.299 1.00 16.47 264 ASP B O 1
ATOM 4333 N N . GLN B 1 260 ? 41.518 4.701 13.398 1.00 14.74 265 GLN B N 1
ATOM 4334 C CA . GLN B 1 260 ? 40.126 5.034 13.129 1.00 14.74 265 GLN B CA 1
ATOM 4335 C C . GLN B 1 260 ? 39.877 6.518 13.288 1.00 14.53 265 GLN B C 1
ATOM 4336 O O . GLN B 1 260 ? 40.411 7.156 14.195 1.00 14.88 265 GLN B O 1
ATOM 4342 N N . LEU B 1 261 ? 39.043 7.057 12.402 1.00 15.37 266 LEU B N 1
ATOM 4343 C CA . LEU B 1 261 ? 38.541 8.423 12.487 1.00 16.45 266 LEU B CA 1
ATOM 4344 C C . LEU B 1 261 ? 37.035 8.360 12.296 1.00 13.37 266 LEU B C 1
ATOM 4345 O O . LEU B 1 261 ? 36.557 7.757 11.331 1.00 14.04 266 LEU B O 1
ATOM 4350 N N . LEU B 1 262 ? 36.288 8.952 13.225 1.00 13.86 267 LEU B N 1
ATOM 4351 C CA . LEU B 1 262 ? 34.840 9.033 13.127 1.00 16.49 267 LEU B CA 1
ATOM 4352 C C . LEU B 1 262 ? 34.447 10.491 13.283 1.00 13.83 267 LEU B C 1
ATOM 4353 O O . LEU B 1 262 ? 34.877 11.155 14.232 1.00 14.25 267 LEU B O 1
ATOM 4358 N N . VAL B 1 263 ? 33.653 10.994 12.344 1.00 15.09 268 VAL B N 1
ATOM 4359 C CA . VAL B 1 263 ? 33.149 12.360 12.378 1.00 18.81 268 VAL B CA 1
ATOM 4360 C C . VAL B 1 263 ? 31.638 12.292 12.227 1.00 14.99 268 VAL B C 1
ATOM 4361 O O . VAL B 1 263 ? 31.138 11.641 11.304 1.00 15.95 268 VAL B O 1
ATOM 4365 N N . LYS B 1 264 ? 30.913 12.959 13.126 1.00 14.85 269 LYS B N 1
ATOM 4366 C CA . LYS B 1 264 ? 29.452 12.987 13.081 1.00 15.43 269 LYS B CA 1
ATOM 4367 C C . LYS B 1 264 ? 28.970 14.428 13.171 1.00 17.40 269 LYS B C 1
ATOM 4368 O O . LYS B 1 264 ? 29.415 15.177 14.040 1.00 17.70 269 LYS B O 1
ATOM 4374 N N . THR B 1 265 ? 28.081 14.829 12.261 1.00 15.81 270 THR B N 1
ATOM 4375 C CA . THR B 1 265 ? 27.693 16.232 12.152 1.00 18.72 270 THR B CA 1
ATOM 4376 C C . THR B 1 265 ? 26.271 16.329 11.634 1.00 17.65 270 THR B C 1
ATOM 4377 O O . THR B 1 265 ? 25.758 15.409 10.993 1.00 19.19 270 THR B O 1
ATOM 4381 N N . LEU B 1 266 ? 25.637 17.466 11.923 1.00 19.43 271 LEU B N 1
ATOM 4382 C CA . LEU B 1 266 ? 24.381 17.844 11.282 1.00 21.63 271 LEU B CA 1
ATOM 4383 C C . LEU B 1 266 ? 24.690 18.571 9.977 1.00 18.93 271 LEU B C 1
ATOM 4384 O O . LEU B 1 266 ? 25.362 19.607 9.978 1.00 21.79 271 LEU B O 1
ATOM 4389 N N . GLN B 1 267 ? 24.244 17.999 8.869 1.00 18.99 272 GLN B N 1
ATOM 4390 C CA . GLN B 1 267 ? 24.608 18.468 7.541 1.00 21.13 272 GLN B CA 1
ATOM 4391 C C . GLN B 1 267 ? 23.412 19.136 6.874 1.00 22.79 272 GLN B C 1
ATOM 4392 O O . GLN B 1 267 ? 22.312 18.571 6.847 1.00 22.74 272 GLN B O 1
ATOM 4398 N N . ARG B 1 268 ? 23.640 20.329 6.333 1.00 23.24 273 ARG B N 1
ATOM 4399 C CA . ARG B 1 268 ? 22.655 21.049 5.531 1.00 26.84 273 ARG B CA 1
ATOM 4400 C C . ARG B 1 268 ? 23.095 20.985 4.073 1.00 20.64 273 ARG B C 1
ATOM 4401 O O . ARG B 1 268 ? 24.190 21.449 3.738 1.00 26.34 273 ARG B O 1
ATOM 4409 N N . TYR B 1 269 ? 22.250 20.399 3.221 1.00 24.52 274 TYR B N 1
ATOM 4410 C CA . TYR B 1 269 ? 22.522 20.244 1.794 1.00 24.05 274 TYR B CA 1
ATOM 4411 C C . TYR B 1 269 ? 21.507 21.074 1.018 1.00 27.90 274 TYR B C 1
ATOM 4412 O O . TYR B 1 269 ? 20.298 20.848 1.137 1.00 26.79 274 TYR B O 1
ATOM 4421 N N . GLU B 1 270 ? 22.003 22.024 0.225 1.00 27.34 275 GLU B N 1
ATOM 4422 C CA . GLU B 1 270 ? 21.178 22.939 -0.560 1.00 25.26 275 GLU B CA 1
ATOM 4423 C C . GLU B 1 270 ? 21.533 22.753 -2.026 1.00 23.87 275 GLU B C 1
ATOM 4424 O O . GLU B 1 270 ? 22.699 22.898 -2.406 1.00 24.23 275 GLU B O 1
ATOM 4430 N N . SER B 1 271 ? 20.528 22.447 -2.845 1.00 29.87 276 SER B N 1
ATOM 4431 C CA . SER B 1 271 ? 20.732 22.172 -4.262 1.00 35.38 276 SER B CA 1
ATOM 4432 C C . SER B 1 271 ? 19.401 22.304 -4.982 1.00 45.21 276 SER B C 1
ATOM 4433 O O . SER B 1 271 ? 18.399 21.736 -4.538 1.00 50.67 276 SER B O 1
ATOM 4436 N N . ASP B 1 272 ? 19.396 23.052 -6.088 1.00 55.03 277 ASP B N 1
ATOM 4437 C CA . ASP B 1 272 ? 18.201 23.224 -6.919 1.00 54.19 277 ASP B CA 1
ATOM 4438 C C . ASP B 1 272 ? 17.049 23.851 -6.137 1.00 50.44 277 ASP B C 1
ATOM 4439 O O . ASP B 1 272 ? 15.902 23.410 -6.225 1.00 51.99 277 ASP B O 1
ATOM 4444 N N . LYS B 1 273 ? 17.356 24.888 -5.362 1.00 47.53 278 LYS B N 1
ATOM 4445 C CA . LYS B 1 273 ? 16.376 25.567 -4.518 1.00 61.54 278 LYS B CA 1
ATOM 4446 C C . LYS B 1 273 ? 15.667 24.614 -3.556 1.00 64.50 278 LYS B C 1
ATOM 4447 O O . LYS B 1 273 ? 14.632 24.965 -2.977 1.00 56.43 278 LYS B O 1
ATOM 4453 N N . HIS B 1 274 ? 16.211 23.410 -3.378 1.00 60.46 279 HIS B N 1
ATOM 4454 C CA . HIS B 1 274 ? 15.702 22.443 -2.420 1.00 54.26 279 HIS B CA 1
ATOM 4455 C C . HIS B 1 274 ? 16.761 22.190 -1.357 1.00 52.80 279 HIS B C 1
ATOM 4456 O O . HIS B 1 274 ? 17.964 22.323 -1.607 1.00 36.50 279 HIS B O 1
ATOM 4463 N N . VAL B 1 275 ? 16.301 21.818 -0.169 1.00 55.16 280 VAL B N 1
ATOM 4464 C CA . VAL B 1 275 ? 17.167 21.679 0.991 1.00 45.47 280 VAL B CA 1
ATOM 4465 C C . VAL B 1 275 ? 16.818 20.395 1.724 1.00 46.71 280 VAL B C 1
ATOM 4466 O O . VAL B 1 275 ? 15.672 19.935 1.705 1.00 42.13 280 VAL B O 1
ATOM 4470 N N . ASP B 1 276 ? 17.824 19.807 2.366 1.00 33.21 281 ASP B N 1
ATOM 4471 C CA . ASP B 1 276 ? 17.573 18.735 3.317 1.00 33.90 281 ASP B CA 1
ATOM 4472 C C . ASP B 1 276 ? 18.598 18.803 4.441 1.00 26.92 281 ASP B C 1
ATOM 4473 O O . ASP B 1 276 ? 19.747 19.202 4.229 1.00 24.50 281 ASP B O 1
ATOM 4478 N N . TYR B 1 277 ? 18.147 18.471 5.644 1.00 30.67 282 TYR B N 1
ATOM 4479 C CA . TYR B 1 277 ? 19.001 18.369 6.816 1.00 31.24 282 TYR B CA 1
ATOM 4480 C C . TYR B 1 277 ? 19.102 16.902 7.191 1.00 22.84 282 TYR B C 1
ATOM 4481 O O . TYR B 1 277 ? 18.109 16.172 7.140 1.00 28.01 282 TYR B O 1
ATOM 4490 N N . GLY B 1 278 ? 20.297 16.462 7.576 1.00 24.83 283 GLY B N 1
ATOM 4491 C CA . GLY B 1 278 ? 20.471 15.069 7.934 1.00 21.91 283 GLY B CA 1
ATOM 4492 C C . GLY B 1 278 ? 21.664 14.878 8.844 1.00 19.37 283 GLY B C 1
ATOM 4493 O O . GLY B 1 278 ? 22.525 15.757 8.972 1.00 20.53 283 GLY B O 1
ATOM 4494 N N . VAL B 1 279 ? 21.697 13.714 9.485 1.00 22.57 284 VAL B N 1
ATOM 4495 C CA . VAL B 1 279 ? 22.820 13.309 10.327 1.00 19.92 284 VAL B CA 1
ATOM 4496 C C . VAL B 1 279 ? 23.831 12.598 9.440 1.00 19.30 284 VAL B C 1
ATOM 4497 O O . VAL B 1 279 ? 23.514 11.578 8.824 1.00 19.62 284 VAL B O 1
ATOM 4501 N N . LYS B 1 280 ? 25.039 13.143 9.364 1.00 17.08 285 LYS B N 1
ATOM 4502 C CA . LYS B 1 280 ? 26.094 12.629 8.497 1.00 17.19 285 LYS B CA 1
ATOM 4503 C C . LYS B 1 280 ? 27.203 12.058 9.372 1.00 15.34 285 LYS B C 1
ATOM 4504 O O . LYS B 1 280 ? 27.752 12.770 10.223 1.00 16.28 285 LYS B O 1
ATOM 4510 N N . THR B 1 281 ? 27.534 10.784 9.164 1.00 15.70 286 THR B N 1
ATOM 4511 C CA . THR B 1 281 ? 28.635 10.133 9.869 1.00 16.22 286 THR B CA 1
ATOM 4512 C C . THR B 1 281 ? 29.618 9.607 8.836 1.00 17.34 286 THR B C 1
ATOM 4513 O O . THR B 1 281 ? 29.231 8.867 7.925 1.00 19.52 286 THR B O 1
ATOM 4517 N N . ILE B 1 282 ? 30.877 10.005 8.955 1.00 15.87 287 ILE B N 1
ATOM 4518 C CA . ILE B 1 282 ? 31.937 9.462 8.119 1.00 15.67 287 ILE B CA 1
ATOM 4519 C C . ILE B 1 282 ? 32.847 8.596 8.976 1.00 16.66 287 ILE B C 1
ATOM 4520 O O . ILE B 1 282 ? 33.156 8.941 10.126 1.00 15.72 287 ILE B O 1
ATOM 4525 N N . TYR B 1 283 ? 33.264 7.467 8.408 1.00 14.34 288 TYR B N 1
ATOM 4526 C CA . TYR B 1 283 ? 34.201 6.525 9.010 1.00 13.92 288 TYR B CA 1
ATOM 4527 C C . TYR B 1 283 ? 35.415 6.495 8.098 1.00 15.54 288 TYR B C 1
ATOM 4528 O O . TYR B 1 283 ? 35.274 6.266 6.889 1.00 15.33 288 TYR B O 1
ATOM 4537 N N . ALA B 1 284 ? 36.601 6.727 8.659 1.00 15.49 289 ALA B N 1
ATOM 4538 C CA . ALA B 1 284 ? 37.809 6.767 7.847 1.00 15.37 289 ALA B CA 1
ATOM 4539 C C . ALA B 1 284 ? 38.912 6.002 8.558 1.00 14.05 289 ALA B C 1
ATOM 4540 O O . ALA B 1 284 ? 38.866 5.789 9.768 1.00 15.43 289 ALA B O 1
ATOM 4542 N N . LEU B 1 285 ? 39.909 5.586 7.777 1.00 15.58 290 LEU B N 1
ATOM 4543 C CA . LEU B 1 285 ? 41.084 4.900 8.294 1.00 15.40 290 LEU B CA 1
ATOM 4544 C C . LEU B 1 285 ? 42.334 5.637 7.841 1.00 18.88 290 LEU B C 1
ATOM 4545 O O . LEU B 1 285 ? 42.368 6.233 6.756 1.00 19.34 290 LEU B O 1
ATOM 4550 N N . LYS B 1 286 ? 43.356 5.597 8.697 1.00 17.46 291 LYS B N 1
ATOM 4551 C CA . LYS B 1 286 ? 44.634 6.206 8.365 1.00 21.23 291 LYS B CA 1
ATOM 4552 C C . LYS B 1 286 ? 45.168 5.681 7.042 1.00 21.74 291 LYS B C 1
ATOM 4553 O O . LYS B 1 286 ? 45.109 4.482 6.746 1.00 23.35 291 LYS B O 1
ATOM 4559 N N . SER B 1 287 ? 45.714 6.617 6.272 1.00 21.64 292 SER B N 1
ATOM 4560 C CA . SER B 1 287 ? 46.251 6.398 4.935 1.00 29.91 292 SER B CA 1
ATOM 4561 C C . SER B 1 287 ? 47.490 7.272 4.857 1.00 29.87 292 SER B C 1
ATOM 4562 O O . SER B 1 287 ? 47.375 8.495 4.766 1.00 31.28 292 SER B O 1
ATOM 4565 N N . GLY B 1 288 ? 48.663 6.663 4.922 1.00 32.16 293 GLY B N 1
ATOM 4566 C CA . GLY B 1 288 ? 49.884 7.441 5.001 1.00 37.37 293 GLY B CA 1
ATOM 4567 C C . GLY B 1 288 ? 49.821 8.522 6.061 1.00 29.85 293 GLY B C 1
ATOM 4568 O O . GLY B 1 288 ? 49.634 8.228 7.245 1.00 32.74 293 GLY B O 1
ATOM 4569 N N . ASP B 1 289 ? 49.973 9.783 5.657 1.00 29.68 294 ASP B N 1
ATOM 4570 C CA . ASP B 1 289 ? 49.939 10.900 6.592 1.00 34.41 294 ASP B CA 1
ATOM 4571 C C . ASP B 1 289 ? 48.543 11.478 6.762 1.00 31.47 294 ASP B C 1
ATOM 4572 O O . ASP B 1 289 ? 48.377 12.490 7.452 1.00 31.13 294 ASP B O 1
ATOM 4577 N N . THR B 1 290 ? 47.531 10.858 6.159 1.00 27.18 295 THR B N 1
ATOM 4578 C CA . THR B 1 290 ? 46.183 11.401 6.248 1.00 23.23 295 THR B CA 1
ATOM 4579 C C . THR B 1 290 ? 45.182 10.261 6.428 1.00 20.94 295 THR B C 1
ATOM 4580 O O . THR B 1 290 ? 45.515 9.220 7.006 1.00 21.74 295 THR B O 1
ATOM 4584 N N . TYR B 1 291 ? 43.951 10.452 5.961 1.00 17.26 296 TYR B N 1
ATOM 4585 C CA . TYR B 1 291 ? 42.886 9.480 6.165 1.00 19.28 296 TYR B CA 1
ATOM 4586 C C . TYR B 1 291 ? 42.120 9.313 4.869 1.00 18.80 296 TYR B C 1
ATOM 4587 O O . TYR B 1 291 ? 42.054 10.241 4.060 1.00 19.01 296 TYR B O 1
ATOM 4596 N N . LYS B 1 292 ? 41.519 8.135 4.692 1.00 17.92 297 LYS B N 1
ATOM 4597 C CA . LYS B 1 292 ? 40.627 7.863 3.571 1.00 18.36 297 LYS B CA 1
ATOM 4598 C C . LYS B 1 292 ? 39.305 7.321 4.099 1.00 16.23 297 LYS B C 1
ATOM 4599 O O . LYS B 1 292 ? 39.286 6.438 4.965 1.00 17.13 297 LYS B O 1
ATOM 4605 N N . ILE B 1 293 ? 38.207 7.885 3.588 1.00 16.50 298 ILE B N 1
ATOM 4606 C CA . ILE B 1 293 ? 36.859 7.526 4.020 1.00 14.04 298 ILE B CA 1
ATOM 4607 C C . ILE B 1 293 ? 36.506 6.137 3.505 1.00 15.55 298 ILE B C 1
ATOM 4608 O O . ILE B 1 293 ? 36.648 5.847 2.311 1.00 17.10 298 ILE B O 1
ATOM 4613 N N . ILE B 1 294 ? 36.085 5.259 4.420 1.00 15.37 299 ILE B N 1
ATOM 4614 C CA . ILE B 1 294 ? 35.669 3.909 4.060 1.00 15.70 299 ILE B CA 1
ATOM 4615 C C . ILE B 1 294 ? 34.161 3.714 4.099 1.00 15.31 299 ILE B C 1
ATOM 4616 O O . ILE B 1 294 ? 33.662 2.802 3.427 1.00 15.23 299 ILE B O 1
ATOM 4621 N N . ARG B 1 295 ? 33.431 4.502 4.887 1.00 16.12 300 ARG B N 1
ATOM 4622 C CA . ARG B 1 295 ? 31.976 4.416 4.938 1.00 18.28 300 ARG B CA 1
ATOM 4623 C C . ARG B 1 295 ? 31.427 5.812 5.186 1.00 16.86 300 ARG B C 1
ATOM 4624 O O . ARG B 1 295 ? 32.050 6.618 5.882 1.00 16.79 300 ARG B O 1
ATOM 4632 N N . GLU B 1 296 ? 30.255 6.094 4.617 1.00 16.33 301 GLU B N 1
ATOM 4633 C CA . GLU B 1 296 ? 29.590 7.381 4.805 1.00 18.81 301 GLU B CA 1
ATOM 4634 C C . GLU B 1 296 ? 28.096 7.129 4.934 1.00 18.06 301 GLU B C 1
ATOM 4635 O O . GLU B 1 296 ? 27.498 6.480 4.067 1.00 19.81 301 GLU B O 1
ATOM 4641 N N . GLU B 1 297 ? 27.508 7.599 6.034 1.00 17.89 302 GLU B N 1
ATOM 4642 C CA . GLU B 1 297 ? 26.102 7.388 6.346 1.00 18.25 302 GLU B CA 1
ATOM 4643 C C . GLU B 1 297 ? 25.371 8.721 6.415 1.00 17.29 302 GLU B C 1
ATOM 4644 O O . GLU B 1 297 ? 25.936 9.742 6.833 1.00 19.09 302 GLU B O 1
ATOM 4650 N N . TRP B 1 298 ? 24.094 8.695 6.039 1.00 20.18 303 TRP B N 1
ATOM 4651 C CA . TRP B 1 298 ? 23.213 9.850 6.126 1.00 19.41 303 TRP B CA 1
ATOM 4652 C C . TRP B 1 298 ? 21.853 9.367 6.602 1.00 25.61 303 TRP B C 1
ATOM 4653 O O . TRP B 1 298 ? 21.341 8.363 6.096 1.00 24.18 303 TRP B O 1
ATOM 4664 N N . ALA B 1 299 ? 21.279 10.070 7.579 1.00 21.22 304 ALA B N 1
ATOM 4665 C CA . ALA B 1 299 ? 19.924 9.796 8.033 1.00 28.90 304 ALA B CA 1
ATOM 4666 C C . ALA B 1 299 ? 19.149 11.105 8.079 1.00 28.12 304 ALA B C 1
ATOM 4667 O O . ALA B 1 299 ? 19.687 12.128 8.506 1.00 25.56 304 ALA B O 1
ATOM 4669 N N . PRO B 1 300 ? 17.893 11.110 7.640 1.00 33.98 305 PRO B N 1
ATOM 4670 C CA . PRO B 1 300 ? 17.113 12.352 7.680 1.00 27.82 305 PRO B CA 1
ATOM 4671 C C . PRO B 1 300 ? 16.982 12.871 9.105 1.00 28.95 305 PRO B C 1
ATOM 4672 O O . PRO B 1 300 ? 16.888 12.101 10.061 1.00 33.12 305 PRO B O 1
ATOM 4676 N N . PHE B 1 301 ? 16.985 14.191 9.242 1.00 33.64 306 PHE B N 1
ATOM 4677 C CA . PHE B 1 301 ? 16.921 14.814 10.561 1.00 31.48 306 PHE B CA 1
ATOM 4678 C C . PHE B 1 301 ? 15.580 15.511 10.758 1.00 42.71 306 PHE B C 1
ATOM 4679 O O . PHE B 1 301 ? 15.186 16.350 9.946 1.00 43.25 306 PHE B O 1
#

Nearest PDB structures (foldseek):
  7o21-assembly1_A  TM=1.004E+00  e=1.040E-56  Bdellovibrio bacteriovorus HD100
  7o21-assembly1_B  TM=9.988E-01  e=8.333E-52  Bdellovibrio bacteriovorus HD100
  6w3f-assembly2_B  TM=7.742E-01  e=4.872E-05  synthetic construct
  2bng-assembly1_B  TM=6.923E-01  e=1.256E-03  Mycobacterium tuberculosis H37Rv
  7f0y-assembly1_B  TM=6.688E-01  e=5.261E-03  Aspergillus novofumigatus

Radius of gyration: 25.1 Å; Cα contacts (8 Å, |Δi|>4): 1238; chains: 2; bounding box: 59×58×67 Å

Organism: Bdellovibrio bacteriovorus (strain ATCC 15356 / DSM 50701 / NCIMB 9529 / HD100) (NCBI:txid264462)